Protein AF-A0A1W1BUZ8-F1 (afdb_monomer_lite)

Foldseek 3Di:
DVVLLVLLVVLLVVLLVVLVVCDQALDDDPPHDHVVVVVLVVVLVCCLVVVDPLLCLLVSLQVLLVSLLSVLVCCVRPVVNLVSSLVSLLLSLVSLLLSQLLLQLCFPLDAQSQADALLSLLLSLLSCLLLVVVVSNVVSLVQVLCQLAPQFDADPVGHTGGRHHRQHAQQNLLSCLLSLLVCLLQVADHDVVSHNHHPDNPPSVVCSVCLQPQPQVVLLVSLQRLLVLQQVLCDDDPDPPDHRSQVDSSSNLCSSSSLSSCSSCVVVVHDHDPDHPRVSCVDSNNCSSVPDPDRRDRDPDNPSSVVSSVSSCVSRVSSPPDPPDPDDRPDPPDPPVPPDPPDDDFAKKAKAAPPPDPCRVVRVPDPQRIWGDDPPRDIDRDPCPPDDPVRIDIGGDGD

pLDDT: mean 84.1, std 16.59, range [24.52, 98.56]

Sequence (399 aa):
MMENEKIVNNFMKELKKQHAKDDGYRFPDKNKKCELYDDFKDDIDEVLAGERPVGISFNILHALSDWHLDNSVYQTFHIKNSENAKREFTLSSMYAYVAIKKGDRSWGCFPNDQHKLMDLVCMYMAQALICSWWSEADEFAKMMIESINYGQVADKDGNPLERIIGCGESDVYASWFILDLYCKVHKLEYTQENAWYPDNMKPYDEVIATWDTTDLSEVDRLTYNLSDIHLAHTKEGTSPNDYYEFDTPLRWIFPYEIISWLRLREHQGLENPSEFSHPLMNTPIAKMFLELKEPLEKPKHLPYADVLIAKLKEKCPKIDEEIEKQEPISILKEKTIPTKALAPKTGRYRATLPNTHPQANQLEGDPHSYARFLKGDVFIYEGLEDYELSEITWSYVGN

Structure (mmCIF, N/CA/C/O backbone):
data_AF-A0A1W1BUZ8-F1
#
_entry.id   AF-A0A1W1BUZ8-F1
#
loop_
_atom_site.group_PDB
_atom_site.id
_atom_site.type_symbol
_atom_site.label_atom_id
_atom_site.label_alt_id
_atom_site.label_comp_id
_atom_site.label_asym_id
_atom_site.label_entity_id
_atom_site.label_seq_id
_atom_site.pdbx_PDB_ins_code
_atom_site.Cartn_x
_atom_site.Cartn_y
_atom_site.Cartn_z
_atom_site.occupancy
_atom_site.B_iso_or_equiv
_atom_site.auth_seq_id
_atom_site.auth_comp_id
_atom_site.auth_asym_id
_atom_site.auth_atom_id
_atom_site.pdbx_PDB_model_num
ATOM 1 N N . MET A 1 1 ? -7.091 -5.452 26.727 1.00 61.06 1 MET A N 1
ATOM 2 C CA . MET A 1 1 ? -7.113 -3.967 26.678 1.00 61.06 1 MET A CA 1
ATOM 3 C C . MET A 1 1 ? -5.866 -3.319 27.291 1.00 61.06 1 MET A C 1
ATOM 5 O O . MET A 1 1 ? -5.125 -2.721 26.528 1.00 61.06 1 MET A O 1
ATOM 9 N N . MET A 1 2 ? -5.567 -3.467 28.597 1.00 74.50 2 MET A N 1
ATOM 10 C CA . MET A 1 2 ? -4.379 -2.821 29.214 1.00 74.50 2 MET A CA 1
ATOM 11 C C . MET A 1 2 ? -3.026 -3.247 28.604 1.00 74.50 2 MET A C 1
ATOM 13 O O . MET A 1 2 ? -2.076 -2.469 28.607 1.00 74.50 2 MET A O 1
ATOM 17 N N . GLU A 1 3 ? -2.920 -4.475 28.090 1.00 89.19 3 GLU A N 1
ATOM 18 C CA . GLU A 1 3 ? -1.686 -4.987 27.480 1.00 89.19 3 GLU A CA 1
ATOM 19 C C . GLU A 1 3 ? -1.417 -4.379 26.095 1.00 89.19 3 GLU A C 1
ATOM 21 O O . GLU A 1 3 ? -0.357 -3.789 25.894 1.00 89.19 3 GLU A O 1
ATOM 26 N N . ASN A 1 4 ? -2.399 -4.400 25.187 1.00 90.94 4 ASN A N 1
ATOM 27 C CA . ASN A 1 4 ? -2.272 -3.800 23.851 1.00 90.94 4 ASN A CA 1
ATOM 28 C C . ASN A 1 4 ? -1.998 -2.294 23.925 1.00 90.94 4 ASN A C 1
ATOM 30 O O . ASN A 1 4 ? -1.170 -1.775 23.182 1.00 90.94 4 ASN A O 1
ATOM 34 N N . GLU A 1 5 ? -2.630 -1.586 24.866 1.00 93.38 5 GLU A N 1
ATOM 35 C CA . GLU A 1 5 ? -2.356 -0.165 25.091 1.00 93.38 5 GLU A CA 1
ATOM 36 C C . GLU A 1 5 ? -0.892 0.070 25.493 1.00 93.38 5 GLU A C 1
ATOM 38 O O . GLU A 1 5 ? -0.241 0.990 24.996 1.00 93.38 5 GLU A O 1
ATOM 43 N N . LYS A 1 6 ? -0.331 -0.790 26.350 1.00 93.69 6 LYS A N 1
ATOM 44 C CA . LYS A 1 6 ? 1.082 -0.724 26.735 1.00 93.69 6 LYS A CA 1
ATOM 45 C C . LYS A 1 6 ? 2.011 -1.003 25.548 1.00 93.69 6 LYS A C 1
ATOM 47 O O . LYS A 1 6 ? 3.014 -0.302 25.416 1.00 93.69 6 LYS A O 1
ATOM 52 N N . ILE A 1 7 ? 1.685 -1.985 24.705 1.00 93.56 7 ILE A N 1
ATOM 53 C CA . ILE A 1 7 ? 2.460 -2.330 23.500 1.00 93.56 7 ILE A CA 1
ATOM 54 C C . ILE A 1 7 ? 2.487 -1.143 22.533 1.00 93.56 7 ILE A C 1
ATOM 56 O O . ILE A 1 7 ? 3.563 -0.636 22.215 1.00 93.56 7 ILE A O 1
ATOM 60 N N . VAL A 1 8 ? 1.315 -0.628 22.154 1.00 93.44 8 VAL A N 1
ATOM 61 C CA . VAL A 1 8 ? 1.186 0.502 21.220 1.00 93.44 8 VAL A CA 1
ATOM 62 C C . VAL A 1 8 ? 1.893 1.750 21.764 1.00 93.44 8 VAL A C 1
ATOM 64 O O . VAL A 1 8 ? 2.634 2.419 21.042 1.00 93.44 8 VAL A O 1
ATOM 67 N N . ASN A 1 9 ? 1.755 2.041 23.063 1.00 93.12 9 ASN A N 1
ATOM 68 C CA . ASN A 1 9 ? 2.477 3.143 23.705 1.00 93.12 9 ASN A CA 1
ATOM 69 C C . ASN A 1 9 ? 4.002 2.964 23.669 1.00 93.12 9 ASN A C 1
ATOM 71 O O . ASN A 1 9 ? 4.730 3.950 23.524 1.00 93.12 9 ASN A O 1
ATOM 75 N N . ASN A 1 10 ? 4.497 1.730 23.790 1.00 93.50 10 ASN A N 1
ATOM 76 C CA . ASN A 1 10 ? 5.921 1.442 23.682 1.00 93.50 10 ASN A CA 1
ATOM 77 C C . ASN A 1 10 ? 6.436 1.652 22.251 1.00 93.50 10 ASN A C 1
ATOM 79 O O . ASN A 1 10 ? 7.456 2.318 22.082 1.00 93.50 10 ASN A O 1
ATOM 83 N N . PHE A 1 11 ? 5.708 1.187 21.231 1.00 92.56 11 PHE A N 1
ATOM 84 C CA . PHE A 1 11 ? 6.063 1.434 19.827 1.00 92.56 11 PHE A CA 1
ATOM 85 C C . PHE A 1 11 ? 6.118 2.923 19.506 1.00 92.56 11 PHE A C 1
ATOM 87 O O . PHE A 1 11 ? 7.129 3.407 19.003 1.00 92.56 11 PHE A O 1
ATOM 94 N N . MET A 1 12 ? 5.102 3.692 19.906 1.00 90.38 12 MET A N 1
ATOM 95 C CA . MET A 1 12 ? 5.112 5.147 19.718 1.00 90.38 12 MET A CA 1
ATOM 96 C C . MET A 1 12 ? 6.295 5.830 20.422 1.00 90.38 12 MET A C 1
ATOM 98 O O . MET A 1 12 ? 6.790 6.859 19.955 1.00 90.38 12 MET A O 1
ATOM 102 N N . LYS A 1 13 ? 6.744 5.301 21.566 1.00 91.00 13 LYS A N 1
ATOM 103 C CA . LYS A 1 13 ? 7.903 5.829 22.293 1.00 91.00 13 LYS A CA 1
ATOM 104 C C . LYS A 1 13 ? 9.215 5.519 21.571 1.00 91.00 13 LYS A C 1
ATOM 106 O O . LYS A 1 13 ? 10.049 6.418 21.458 1.00 91.00 13 LYS A O 1
ATOM 111 N N . GLU A 1 14 ? 9.404 4.287 21.106 1.00 90.19 14 GLU A N 1
ATOM 112 C CA . GLU A 1 14 ? 10.608 3.906 20.359 1.00 90.19 14 GLU A CA 1
ATOM 113 C C . GLU A 1 14 ? 10.684 4.632 19.014 1.00 90.19 14 GLU A C 1
ATOM 115 O O . GLU A 1 14 ? 11.730 5.199 18.703 1.00 90.19 14 GLU A O 1
ATOM 120 N N . LEU A 1 15 ? 9.566 4.765 18.297 1.00 88.31 15 LEU A N 1
ATOM 121 C CA . LEU A 1 15 ? 9.516 5.513 17.042 1.00 88.31 15 LEU A CA 1
ATOM 122 C C . LEU A 1 15 ? 9.926 6.981 17.232 1.00 88.31 15 LEU A C 1
ATOM 124 O O . LEU A 1 15 ? 10.784 7.490 16.518 1.00 88.31 15 LEU A O 1
ATOM 128 N N . LYS A 1 16 ? 9.408 7.653 18.271 1.00 86.44 16 LYS A N 1
ATOM 129 C CA . LYS A 1 16 ? 9.829 9.026 18.611 1.00 86.44 16 LYS A CA 1
ATOM 130 C C . LYS A 1 16 ? 11.322 9.133 18.902 1.00 86.44 16 LYS A C 1
ATOM 132 O O . LYS A 1 16 ? 11.940 10.141 18.570 1.00 86.44 16 LYS A O 1
ATOM 137 N N . LYS A 1 17 ? 11.890 8.126 19.563 1.00 87.88 17 LYS A N 1
ATOM 138 C CA . LYS A 1 17 ? 13.317 8.072 19.894 1.00 87.88 17 LYS A CA 1
ATOM 139 C C . LYS A 1 17 ? 14.175 7.814 18.657 1.00 87.88 17 LYS A C 1
ATOM 141 O O . LYS A 1 17 ? 15.282 8.340 18.606 1.00 87.88 17 LYS A O 1
ATOM 146 N N . GLN A 1 18 ? 13.689 7.038 17.693 1.00 85.38 18 GLN A N 1
ATOM 147 C CA . GLN A 1 18 ? 14.336 6.852 16.395 1.00 85.38 18 GLN A CA 1
ATOM 148 C C . GLN A 1 18 ? 14.300 8.148 15.582 1.00 85.38 18 GLN A C 1
ATOM 150 O O . GLN A 1 18 ? 15.350 8.681 15.249 1.00 85.38 18 GLN A O 1
ATOM 155 N N . HIS A 1 19 ? 13.118 8.734 15.398 1.00 86.75 19 HIS A N 1
ATOM 156 C CA . HIS A 1 19 ? 12.938 10.008 14.697 1.00 86.75 19 HIS A CA 1
ATOM 157 C C . HIS A 1 19 ? 13.814 11.133 15.259 1.00 86.75 19 HIS A C 1
ATOM 159 O O . HIS A 1 19 ? 14.460 11.837 14.498 1.00 86.75 19 HIS A O 1
ATOM 165 N N . ALA A 1 20 ? 13.927 11.248 16.586 1.00 82.44 20 ALA A N 1
ATOM 166 C CA . ALA A 1 20 ? 14.792 12.249 17.216 1.00 82.44 20 ALA A CA 1
ATOM 167 C C . ALA A 1 20 ? 16.301 12.027 16.975 1.00 82.44 20 ALA A C 1
ATOM 169 O O . ALA A 1 20 ? 17.083 12.964 17.111 1.00 82.44 20 ALA A O 1
ATOM 170 N N . LYS A 1 21 ? 16.740 10.797 16.673 1.00 82.31 21 LYS A N 1
ATOM 171 C CA . LYS A 1 21 ? 18.131 10.525 16.263 1.00 82.31 21 LYS A CA 1
ATOM 172 C C . LYS A 1 21 ? 18.372 10.873 14.798 1.00 82.31 21 LYS A C 1
ATOM 174 O O . LYS A 1 21 ? 19.498 11.202 14.441 1.00 82.31 21 LYS A O 1
ATOM 179 N N . ASP A 1 22 ? 17.318 10.790 13.998 1.00 81.06 22 ASP A N 1
ATOM 180 C CA . ASP A 1 22 ? 17.357 10.933 12.549 1.00 81.06 22 ASP A CA 1
ATOM 181 C C . ASP A 1 22 ? 17.111 12.387 12.082 1.00 81.06 22 ASP A C 1
ATOM 183 O O . ASP A 1 22 ? 17.215 12.685 10.887 1.00 81.06 22 ASP A O 1
ATOM 187 N N . ASP A 1 23 ? 16.832 13.307 13.016 1.00 75.75 23 ASP A N 1
ATOM 188 C CA . ASP A 1 23 ? 16.696 14.747 12.771 1.00 75.75 23 ASP A CA 1
ATOM 189 C C . ASP A 1 23 ? 17.953 15.329 12.094 1.00 75.75 23 ASP A C 1
ATOM 191 O O . ASP A 1 23 ? 19.078 15.240 12.594 1.00 75.75 23 ASP A O 1
ATOM 195 N N . GLY A 1 24 ? 17.754 15.972 10.942 1.00 66.69 24 GLY A N 1
ATOM 196 C CA . GLY A 1 24 ? 18.810 16.583 10.137 1.00 66.69 24 GLY A CA 1
ATOM 197 C C . GLY A 1 24 ? 19.557 15.621 9.209 1.00 66.69 24 GLY A C 1
ATOM 198 O O . GLY A 1 24 ? 20.229 16.104 8.308 1.00 66.69 24 GLY A O 1
ATOM 199 N N . TYR A 1 25 ? 19.424 14.301 9.375 1.00 74.31 25 TYR A N 1
ATOM 200 C CA . TYR A 1 25 ? 19.947 13.313 8.421 1.00 74.31 25 TYR A CA 1
ATOM 201 C C . TYR A 1 25 ? 18.819 12.789 7.526 1.00 74.31 25 TYR A C 1
ATOM 203 O O . TYR A 1 25 ? 18.762 13.096 6.334 1.00 74.31 25 TYR A O 1
ATOM 211 N N . ARG A 1 26 ? 17.860 12.075 8.127 1.00 77.69 26 ARG A N 1
ATOM 212 C CA . ARG A 1 26 ? 16.717 11.468 7.433 1.00 77.69 26 ARG A CA 1
ATOM 213 C C . ARG A 1 26 ? 15.566 12.446 7.261 1.00 77.69 26 ARG A C 1
ATOM 215 O O . ARG A 1 26 ? 14.877 12.368 6.259 1.00 77.69 26 ARG A O 1
ATOM 222 N N . PHE A 1 27 ? 15.353 13.369 8.196 1.00 82.06 27 PHE A N 1
ATOM 223 C CA . PHE A 1 27 ? 14.273 14.358 8.106 1.00 82.06 27 PHE A CA 1
ATOM 224 C C . PHE A 1 27 ? 14.828 15.780 8.169 1.00 82.06 27 PHE A C 1
ATOM 226 O O . PHE A 1 27 ? 15.813 16.021 8.870 1.00 82.06 27 PHE A O 1
ATOM 233 N N . PRO A 1 28 ? 14.220 16.746 7.460 1.00 69.31 28 PRO A N 1
ATOM 234 C CA . PRO A 1 28 ? 14.647 18.135 7.549 1.00 69.31 28 PRO A CA 1
ATOM 235 C C . PRO A 1 28 ? 14.401 18.680 8.965 1.00 69.31 28 PRO A C 1
ATOM 237 O O . PRO A 1 28 ? 13.261 18.754 9.423 1.00 69.31 28 PRO A O 1
ATOM 240 N N . ASP A 1 29 ? 15.471 19.104 9.641 1.00 64.62 29 ASP A N 1
ATOM 241 C CA . ASP A 1 29 ? 15.392 19.866 10.893 1.00 64.62 29 ASP A CA 1
ATOM 242 C C . ASP A 1 29 ? 15.334 21.373 10.572 1.00 64.62 29 ASP A C 1
ATOM 244 O O . ASP A 1 29 ? 15.814 21.836 9.537 1.00 64.62 29 ASP A O 1
ATOM 248 N N . LYS A 1 30 ? 14.800 22.182 11.491 1.00 57.06 30 LYS A N 1
ATOM 249 C CA . LYS A 1 30 ? 14.713 23.649 11.399 1.00 57.06 30 LYS A CA 1
ATOM 250 C C . LYS A 1 30 ? 16.044 24.328 11.050 1.00 57.06 30 LYS A C 1
ATOM 252 O O . LYS A 1 30 ? 16.020 25.450 10.551 1.00 57.06 30 LYS A O 1
ATOM 257 N N . ASN A 1 31 ? 17.180 23.679 11.322 1.00 52.31 31 ASN A N 1
ATOM 258 C CA . ASN A 1 31 ? 18.520 24.236 11.138 1.00 52.31 31 ASN A CA 1
ATOM 259 C C . ASN A 1 31 ? 19.432 23.428 10.192 1.00 52.31 31 ASN A C 1
ATOM 261 O O . ASN A 1 31 ? 20.573 23.841 9.981 1.00 52.31 31 ASN A O 1
ATOM 265 N N . LYS A 1 32 ? 18.979 22.295 9.633 1.00 56.88 32 LYS A N 1
ATOM 266 C CA . LYS A 1 32 ? 19.796 21.419 8.773 1.00 56.88 32 LYS A CA 1
ATOM 267 C C . LYS A 1 32 ? 19.008 20.926 7.561 1.00 56.88 32 LYS A C 1
ATOM 269 O O . LYS A 1 32 ? 17.838 20.572 7.675 1.00 56.88 32 LYS A O 1
ATOM 274 N N . LYS A 1 33 ? 19.667 20.892 6.399 1.00 60.06 33 LYS A N 1
ATOM 275 C CA . LYS A 1 33 ? 19.144 20.201 5.210 1.00 60.06 33 LYS A CA 1
ATOM 276 C C . LYS A 1 33 ? 19.115 18.691 5.470 1.00 60.06 33 LYS A C 1
ATOM 278 O O . LYS A 1 33 ? 19.904 18.215 6.273 1.00 60.06 33 LYS A O 1
ATOM 283 N N . CYS A 1 34 ? 18.205 17.977 4.813 1.00 76.12 34 CYS A N 1
ATOM 284 C CA . CYS A 1 34 ? 18.123 16.520 4.878 1.00 76.12 34 CYS A CA 1
ATOM 285 C C . CYS A 1 34 ? 19.243 15.907 4.024 1.00 76.12 34 CYS A C 1
ATOM 287 O O . CYS A 1 34 ? 19.161 15.968 2.800 1.00 76.12 34 CYS A O 1
ATOM 289 N N . GLU A 1 35 ? 20.267 15.345 4.670 1.00 74.62 35 GLU A N 1
ATOM 290 C CA . GLU A 1 35 ? 21.419 14.715 4.000 1.00 74.62 35 GLU A CA 1
ATOM 291 C C . GLU A 1 35 ? 21.000 13.498 3.156 1.00 74.62 35 GLU A C 1
ATOM 293 O O . GLU A 1 35 ? 21.467 13.351 2.035 1.00 74.62 35 GLU A O 1
ATOM 298 N N . LEU A 1 36 ? 20.027 12.697 3.607 1.00 79.00 36 LEU A N 1
ATOM 299 C CA . LEU A 1 36 ? 19.529 11.549 2.834 1.00 79.00 36 LEU A CA 1
ATOM 300 C C . LEU A 1 36 ? 18.886 11.955 1.494 1.00 79.00 36 LEU A C 1
ATOM 302 O O . LEU A 1 36 ? 18.927 11.213 0.517 1.00 79.00 36 LEU A O 1
ATOM 306 N N . TYR A 1 37 ? 18.281 13.143 1.428 1.00 74.62 37 TYR A N 1
ATOM 307 C CA . TYR A 1 37 ? 17.738 13.651 0.168 1.00 74.62 37 TYR A CA 1
ATOM 308 C C . TYR A 1 37 ? 18.849 14.074 -0.804 1.00 74.62 37 TYR A C 1
ATOM 310 O O . TYR A 1 37 ? 18.658 13.998 -2.019 1.00 74.62 37 TYR A O 1
ATOM 318 N N . ASP A 1 38 ? 20.000 14.507 -0.280 1.00 78.56 38 ASP A N 1
ATOM 319 C CA . ASP A 1 38 ? 21.196 14.754 -1.084 1.00 78.56 38 ASP A CA 1
ATOM 320 C C . ASP A 1 38 ? 21.794 13.414 -1.569 1.00 78.56 38 ASP A C 1
ATOM 322 O O . ASP A 1 38 ? 22.108 13.311 -2.751 1.00 78.56 38 ASP A O 1
ATOM 326 N N . ASP A 1 39 ? 21.802 12.357 -0.742 1.00 83.50 39 ASP A N 1
ATOM 327 C CA . ASP A 1 39 ? 22.217 11.002 -1.162 1.00 83.50 39 ASP A CA 1
ATOM 328 C C . ASP A 1 39 ? 21.357 10.477 -2.334 1.00 83.50 39 ASP A C 1
ATOM 330 O O . ASP A 1 39 ? 21.879 9.953 -3.318 1.00 83.50 39 ASP A O 1
ATOM 334 N N . PHE A 1 40 ? 20.028 10.669 -2.290 1.00 87.25 40 PHE A N 1
ATOM 335 C CA . PHE A 1 40 ? 19.162 10.315 -3.425 1.00 87.25 40 PHE A CA 1
ATOM 336 C C . PHE A 1 40 ? 19.513 11.092 -4.687 1.00 87.25 40 PHE A C 1
ATOM 338 O O . PHE A 1 40 ? 19.411 10.560 -5.791 1.00 87.25 40 PHE A O 1
ATOM 345 N N . LYS A 1 41 ? 19.890 12.361 -4.539 1.00 87.56 41 LYS A N 1
ATOM 346 C CA . LYS A 1 41 ? 20.259 13.195 -5.673 1.00 87.56 41 LYS A CA 1
ATOM 347 C C . LYS A 1 41 ? 21.558 12.710 -6.314 1.00 87.56 41 LYS A C 1
ATOM 349 O O . LYS A 1 41 ? 21.609 12.662 -7.539 1.00 87.56 41 LYS A O 1
ATOM 354 N N . ASP A 1 42 ? 22.549 12.324 -5.519 1.00 89.88 42 ASP A N 1
ATOM 355 C CA . ASP A 1 42 ? 23.802 11.766 -6.030 1.00 89.88 42 ASP A CA 1
ATOM 356 C C . ASP A 1 42 ? 23.532 10.470 -6.817 1.00 89.88 42 ASP A C 1
ATOM 358 O O . ASP A 1 42 ? 23.946 10.352 -7.971 1.00 89.88 42 ASP A O 1
ATOM 362 N N . ASP A 1 43 ? 22.706 9.567 -6.275 1.00 90.56 43 ASP A N 1
ATOM 363 C CA . ASP A 1 43 ? 22.260 8.349 -6.969 1.00 90.56 43 ASP A CA 1
ATOM 364 C C . ASP A 1 43 ? 21.557 8.645 -8.308 1.00 90.56 43 ASP A C 1
ATOM 366 O O . ASP A 1 43 ? 21.750 7.943 -9.308 1.00 90.56 43 ASP A O 1
ATOM 370 N N . ILE A 1 44 ? 20.730 9.692 -8.344 1.00 92.75 44 ILE A N 1
ATOM 371 C CA . ILE A 1 44 ? 20.053 10.147 -9.563 1.00 92.75 44 ILE A CA 1
ATOM 372 C C . ILE A 1 44 ? 21.071 10.688 -10.565 1.00 92.75 44 ILE A C 1
ATOM 374 O O . ILE A 1 44 ? 21.021 10.311 -11.736 1.00 92.75 44 ILE A O 1
ATOM 378 N N . ASP A 1 45 ? 21.987 11.551 -10.131 1.00 94.19 45 ASP A N 1
ATOM 379 C CA . ASP A 1 45 ? 22.997 12.162 -10.993 1.00 94.19 45 ASP A CA 1
ATOM 380 C C . ASP A 1 45 ? 23.909 11.082 -11.615 1.00 94.19 45 ASP A C 1
ATOM 382 O O . ASP A 1 45 ? 24.180 11.137 -12.819 1.00 94.19 45 ASP A O 1
ATOM 386 N N . GLU A 1 46 ? 24.270 10.033 -10.866 1.00 94.81 46 GLU A N 1
ATOM 387 C CA . GLU A 1 46 ? 25.005 8.863 -11.373 1.00 94.81 46 GLU A CA 1
ATOM 388 C C . GLU A 1 46 ? 24.215 8.078 -12.438 1.00 94.81 46 GLU A C 1
ATOM 390 O O . GLU A 1 46 ? 24.761 7.691 -13.480 1.00 94.81 46 GLU A O 1
ATOM 395 N N . VAL A 1 47 ? 22.908 7.863 -12.236 1.00 93.69 47 VAL A N 1
ATOM 396 C CA . VAL A 1 47 ? 22.037 7.239 -13.251 1.00 93.69 47 VAL A CA 1
ATOM 397 C C . VAL A 1 47 ? 21.948 8.112 -14.507 1.00 93.69 47 VAL A C 1
ATOM 399 O O . VAL A 1 47 ? 22.043 7.603 -15.627 1.00 93.69 47 VAL A O 1
ATOM 402 N N . LEU A 1 48 ? 21.794 9.430 -14.350 1.00 93.25 48 LEU A N 1
ATOM 403 C CA . LEU A 1 48 ? 21.692 10.373 -15.468 1.00 93.25 48 LEU A CA 1
ATOM 404 C C . LEU A 1 48 ? 23.004 10.486 -16.261 1.00 93.25 48 LEU A C 1
ATOM 406 O O . LEU A 1 48 ? 22.958 10.646 -17.486 1.00 93.25 48 LEU A O 1
ATOM 410 N N . ALA A 1 49 ? 24.151 10.365 -15.588 1.00 94.56 49 ALA A N 1
ATOM 411 C CA . ALA A 1 49 ? 25.481 10.317 -16.193 1.00 94.56 49 ALA A CA 1
ATOM 412 C C . ALA A 1 49 ? 25.794 8.968 -16.871 1.00 94.56 49 ALA A C 1
ATOM 414 O O . ALA A 1 49 ? 26.728 8.879 -17.671 1.00 94.56 49 ALA A O 1
ATOM 415 N N . GLY A 1 50 ? 24.991 7.929 -16.609 1.00 92.25 50 GLY A N 1
ATOM 416 C CA . GLY A 1 50 ? 25.202 6.576 -17.125 1.00 92.25 50 GLY A CA 1
ATOM 417 C C . GLY A 1 50 ? 26.254 5.778 -16.352 1.00 92.25 50 GLY A C 1
ATOM 418 O O . GLY A 1 50 ? 26.763 4.785 -16.871 1.00 92.25 50 GLY A O 1
ATOM 419 N N . GLU A 1 51 ? 26.577 6.204 -15.130 1.00 94.25 51 GLU A N 1
ATOM 420 C CA . GLU A 1 51 ? 27.507 5.528 -14.218 1.00 94.25 51 GLU A CA 1
ATOM 421 C C . GLU A 1 51 ? 26.842 4.335 -13.517 1.00 94.25 51 GLU A C 1
ATOM 423 O O . GLU A 1 51 ? 27.510 3.364 -13.155 1.00 94.25 51 GLU A O 1
ATOM 428 N N . ARG A 1 52 ? 25.505 4.353 -13.421 1.00 91.50 52 ARG A N 1
ATOM 429 C CA . ARG A 1 52 ? 24.680 3.250 -12.917 1.00 91.50 52 ARG A CA 1
ATOM 430 C C . ARG A 1 52 ? 23.673 2.747 -13.963 1.00 91.50 52 ARG A C 1
ATOM 432 O O . ARG A 1 52 ? 23.225 3.518 -14.816 1.00 91.50 52 ARG A O 1
ATOM 439 N N . PRO A 1 53 ? 23.282 1.454 -13.923 1.00 91.00 53 PRO A N 1
ATOM 440 C CA . PRO A 1 53 ? 22.215 0.928 -14.772 1.00 91.00 53 PRO A CA 1
ATOM 441 C C . PRO A 1 53 ? 20.909 1.707 -14.601 1.00 91.00 53 PRO A C 1
ATOM 443 O O . PRO A 1 53 ? 20.462 1.943 -13.483 1.00 91.00 53 PRO A O 1
ATOM 446 N N . VAL A 1 54 ? 20.246 2.047 -15.711 1.00 91.25 54 VAL A N 1
ATOM 447 C CA . VAL A 1 54 ? 19.017 2.858 -15.666 1.00 91.25 54 VAL A CA 1
ATOM 448 C C . VAL A 1 54 ? 17.867 2.175 -14.916 1.00 91.25 54 VAL A C 1
ATOM 450 O O . VAL A 1 54 ? 17.021 2.868 -14.358 1.00 91.25 54 VAL A O 1
ATOM 453 N N . GLY A 1 55 ? 17.847 0.836 -14.859 1.00 89.19 55 GLY A N 1
ATOM 454 C CA . GLY A 1 55 ? 16.848 0.056 -14.116 1.00 89.19 55 GLY A CA 1
ATOM 455 C C . GLY A 1 55 ? 16.806 0.385 -12.620 1.00 89.19 55 GLY A C 1
ATOM 456 O O . GLY A 1 55 ? 15.734 0.363 -12.018 1.00 89.19 55 GLY A O 1
ATOM 457 N N . ILE A 1 56 ? 17.924 0.852 -12.049 1.00 90.69 56 ILE A N 1
ATOM 458 C CA . ILE A 1 56 ? 18.015 1.310 -10.653 1.00 90.69 56 ILE A CA 1
ATOM 459 C C . ILE A 1 56 ? 17.073 2.490 -10.368 1.00 90.69 56 ILE A C 1
ATOM 461 O O . ILE A 1 56 ? 16.682 2.690 -9.219 1.00 90.69 56 ILE A O 1
ATOM 465 N N . SER A 1 57 ? 16.618 3.214 -11.397 1.00 93.12 57 SER A N 1
ATOM 466 C CA . SER A 1 57 ? 15.609 4.272 -11.258 1.00 93.12 57 SER A CA 1
ATOM 467 C C . SER A 1 57 ? 14.358 3.804 -10.509 1.00 93.12 57 SER A C 1
ATOM 469 O O . SER A 1 57 ? 13.790 4.583 -9.750 1.00 93.12 57 SER A O 1
ATOM 471 N N . PHE A 1 58 ? 13.933 2.544 -10.672 1.00 92.31 58 PHE A N 1
ATOM 472 C CA . PHE A 1 58 ? 12.799 2.005 -9.915 1.00 92.31 58 PHE A CA 1
ATOM 473 C C . PHE A 1 58 ? 13.101 1.965 -8.416 1.00 92.31 58 PHE A C 1
ATOM 475 O O . PHE A 1 58 ? 12.308 2.466 -7.627 1.00 92.31 58 PHE A O 1
ATOM 482 N N . ASN A 1 59 ? 14.275 1.465 -8.023 1.00 90.62 59 ASN A N 1
ATOM 483 C CA . ASN A 1 59 ? 14.697 1.416 -6.620 1.00 90.62 59 ASN A CA 1
ATOM 484 C C . ASN A 1 59 ? 14.812 2.819 -6.006 1.00 90.62 59 ASN A C 1
ATOM 486 O O . ASN A 1 59 ? 14.418 3.006 -4.860 1.00 90.62 59 ASN A O 1
ATOM 490 N N . ILE A 1 60 ? 15.273 3.813 -6.773 1.00 93.19 60 ILE A N 1
ATOM 491 C CA . ILE A 1 60 ? 15.306 5.216 -6.328 1.00 93.19 60 ILE A CA 1
ATOM 492 C C . ILE A 1 60 ? 13.883 5.740 -6.083 1.00 93.19 60 ILE A C 1
ATOM 494 O O . ILE A 1 60 ? 13.616 6.336 -5.042 1.00 93.19 60 ILE A O 1
ATOM 498 N N . LEU A 1 61 ? 12.946 5.498 -7.007 1.00 94.38 61 LEU A N 1
ATOM 499 C CA . LEU A 1 61 ? 11.547 5.909 -6.839 1.00 94.38 61 LEU A CA 1
ATOM 500 C C . LEU A 1 61 ? 10.889 5.223 -5.628 1.00 94.38 61 LEU A C 1
ATOM 502 O O . LEU A 1 61 ? 10.130 5.867 -4.904 1.00 94.38 61 LEU A O 1
ATOM 506 N N . HIS A 1 62 ? 11.207 3.952 -5.371 1.00 93.00 62 HIS A N 1
ATOM 507 C CA . HIS A 1 62 ? 10.770 3.245 -4.163 1.00 93.00 62 HIS A CA 1
ATOM 508 C C . HIS A 1 62 ? 11.357 3.855 -2.892 1.00 93.00 62 HIS A C 1
ATOM 510 O O . HIS A 1 62 ? 10.615 4.146 -1.961 1.00 93.00 62 HIS A O 1
ATOM 516 N N . ALA A 1 63 ? 12.660 4.139 -2.874 1.00 92.06 63 ALA A N 1
ATOM 517 C CA . ALA A 1 63 ? 13.307 4.755 -1.722 1.00 92.06 63 ALA A CA 1
ATOM 518 C C . ALA A 1 63 ? 12.735 6.151 -1.415 1.00 92.06 63 ALA A C 1
ATOM 520 O O . ALA A 1 63 ? 12.508 6.486 -0.252 1.00 92.06 63 ALA A O 1
ATOM 521 N N . LEU A 1 64 ? 12.421 6.940 -2.451 1.00 93.50 64 LEU A N 1
ATOM 522 C CA . LEU A 1 64 ? 11.696 8.205 -2.306 1.00 93.50 64 LEU A CA 1
ATOM 523 C C . LEU A 1 64 ? 10.293 7.985 -1.727 1.00 93.50 64 LEU A C 1
ATOM 525 O O . LEU A 1 64 ? 9.874 8.733 -0.842 1.00 93.50 64 LEU A O 1
ATOM 529 N N . SER A 1 65 ? 9.569 6.960 -2.186 1.00 95.19 65 SER A N 1
ATOM 530 C CA . SER A 1 65 ? 8.257 6.613 -1.632 1.00 95.19 65 SER A CA 1
ATOM 531 C C . SER A 1 65 ? 8.333 6.280 -0.140 1.00 95.19 65 SER A C 1
ATOM 533 O O . SER A 1 65 ? 7.585 6.862 0.652 1.00 95.19 65 SER A O 1
ATOM 535 N N . ASP A 1 66 ? 9.261 5.412 0.257 1.00 92.50 66 ASP A N 1
ATOM 536 C CA . ASP A 1 66 ? 9.432 4.979 1.645 1.00 92.50 66 ASP A CA 1
ATOM 537 C C . ASP A 1 66 ? 9.864 6.144 2.543 1.00 92.50 66 ASP A C 1
ATOM 539 O O . ASP A 1 66 ? 9.343 6.317 3.648 1.00 92.50 66 ASP A O 1
ATOM 543 N N . TRP A 1 67 ? 10.760 7.000 2.043 1.00 92.38 67 TRP A N 1
ATOM 544 C CA . TRP A 1 67 ? 11.174 8.217 2.732 1.00 92.38 67 TRP A CA 1
ATOM 545 C C . TRP A 1 67 ? 9.993 9.149 3.011 1.00 92.38 67 TRP A C 1
ATOM 547 O O . TRP A 1 67 ? 9.816 9.616 4.136 1.00 92.38 67 TRP A O 1
ATOM 557 N N . HIS A 1 68 ? 9.155 9.393 2.002 1.00 94.00 68 HIS A N 1
ATOM 558 C CA . HIS A 1 68 ? 7.965 10.225 2.142 1.00 94.00 68 HIS A CA 1
ATOM 559 C C . HIS A 1 68 ? 6.923 9.597 3.085 1.00 94.00 68 HIS A C 1
ATOM 561 O O . HIS A 1 68 ? 6.269 10.324 3.839 1.00 94.00 68 HIS A O 1
ATOM 567 N N . LEU A 1 69 ? 6.780 8.265 3.102 1.00 94.25 69 LEU A N 1
ATOM 568 C CA . LEU A 1 69 ? 5.890 7.583 4.046 1.00 94.25 69 LEU A CA 1
ATOM 569 C C . LEU A 1 69 ? 6.367 7.803 5.482 1.00 94.25 69 LEU A C 1
ATOM 571 O O . LEU A 1 69 ? 5.592 8.228 6.338 1.00 94.25 69 LEU A O 1
ATOM 575 N N . ASP A 1 70 ? 7.651 7.572 5.734 1.00 91.69 70 ASP A N 1
ATOM 576 C CA . ASP A 1 70 ? 8.247 7.764 7.052 1.00 91.69 70 ASP A CA 1
ATOM 577 C C . ASP A 1 70 ? 8.216 9.239 7.477 1.00 91.69 70 ASP A C 1
ATOM 579 O O . ASP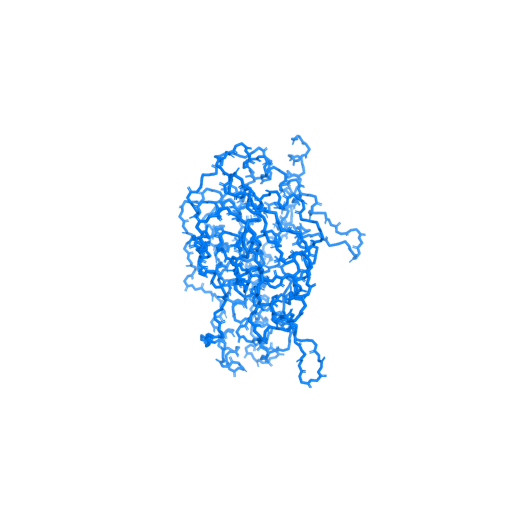 A 1 70 ? 7.876 9.555 8.618 1.00 91.69 70 ASP A O 1
ATOM 583 N N . ASN A 1 71 ? 8.423 10.172 6.540 1.00 92.19 71 ASN A N 1
ATOM 584 C CA . ASN A 1 71 ? 8.263 11.599 6.804 1.00 92.19 71 ASN A CA 1
ATOM 585 C C . ASN A 1 71 ? 6.804 11.942 7.152 1.00 92.19 71 ASN A C 1
ATOM 587 O O . ASN A 1 71 ? 6.567 12.704 8.081 1.00 92.19 71 ASN A O 1
ATOM 591 N N . SER A 1 72 ? 5.799 11.339 6.512 1.00 93.81 72 SER A N 1
ATOM 592 C CA . SER A 1 72 ? 4.394 11.500 6.929 1.00 93.81 72 SER A CA 1
ATOM 593 C C . SER A 1 72 ? 4.176 11.082 8.392 1.00 93.81 72 SER A C 1
ATOM 595 O O . SER A 1 72 ? 3.509 11.787 9.165 1.00 93.81 72 SER A O 1
ATOM 597 N N . VAL A 1 73 ? 4.796 9.979 8.816 1.00 92.00 73 VAL A N 1
ATOM 598 C CA . VAL A 1 73 ? 4.727 9.510 10.207 1.00 92.00 73 VAL A CA 1
ATOM 599 C C . VAL A 1 73 ? 5.467 10.467 11.142 1.00 92.00 73 VAL A C 1
ATOM 601 O O . VAL A 1 73 ? 4.915 10.882 12.163 1.00 92.00 73 VAL A O 1
ATOM 604 N N . TYR A 1 74 ? 6.662 10.915 10.766 1.00 90.94 74 TYR A N 1
ATOM 605 C CA . TYR A 1 74 ? 7.417 11.944 11.481 1.00 90.94 74 TYR A CA 1
ATOM 606 C C . TYR A 1 74 ? 6.605 13.238 11.666 1.00 90.94 74 TYR A C 1
ATOM 608 O O . TYR A 1 74 ? 6.474 13.754 12.782 1.00 90.94 74 TYR A O 1
ATOM 616 N N . GLN A 1 75 ? 5.973 13.734 10.599 1.00 91.44 75 GLN A N 1
ATOM 617 C CA . GLN A 1 75 ? 5.120 14.921 10.637 1.00 91.44 75 GLN A CA 1
ATOM 618 C C . GLN A 1 75 ? 3.927 14.727 11.573 1.00 91.44 75 GLN A C 1
ATOM 620 O O . GLN A 1 75 ? 3.573 15.640 12.319 1.00 91.44 75 GLN A O 1
ATOM 625 N N . THR A 1 76 ? 3.339 13.532 11.589 1.00 91.12 76 THR A N 1
ATOM 626 C CA . THR A 1 76 ? 2.219 13.189 12.472 1.00 91.12 76 THR A CA 1
ATOM 627 C C . THR A 1 76 ? 2.635 13.156 13.946 1.00 91.12 76 THR A C 1
ATOM 629 O O . THR A 1 76 ? 1.980 13.764 14.795 1.00 91.12 76 THR A O 1
ATOM 632 N N . PHE A 1 77 ? 3.728 12.461 14.272 1.00 86.38 77 PHE A N 1
ATOM 633 C CA . PHE A 1 77 ? 4.080 12.123 15.656 1.00 86.38 77 PHE A CA 1
ATOM 634 C C . PHE A 1 77 ? 5.047 13.091 16.327 1.00 86.38 77 PHE A C 1
ATOM 636 O O . PHE A 1 77 ? 4.900 13.368 17.526 1.00 86.38 77 PHE A O 1
ATOM 643 N N . HIS A 1 78 ? 6.050 13.552 15.584 1.00 85.12 78 HIS A N 1
ATOM 644 C CA . HIS A 1 78 ? 7.117 14.396 16.099 1.00 85.12 78 HIS A CA 1
ATOM 645 C C . HIS A 1 78 ? 6.751 15.875 15.943 1.00 85.12 78 HIS A C 1
ATOM 647 O O . HIS A 1 78 ? 6.688 16.608 16.932 1.00 85.12 78 HIS A O 1
ATOM 653 N N . ILE A 1 79 ? 6.425 16.296 14.717 1.00 87.88 79 ILE A N 1
ATOM 654 C CA . ILE A 1 79 ? 6.125 17.704 14.406 1.00 87.88 79 ILE A CA 1
ATOM 655 C C . ILE A 1 79 ? 4.681 18.082 14.755 1.00 87.88 79 ILE A C 1
ATOM 657 O O . ILE A 1 79 ? 4.422 19.223 15.138 1.00 87.88 79 ILE A O 1
ATOM 661 N N . LYS A 1 80 ? 3.752 17.121 14.677 1.00 90.44 80 LYS A N 1
ATOM 662 C CA . LYS A 1 80 ? 2.298 17.304 14.837 1.00 90.44 80 LYS A CA 1
ATOM 663 C C . LYS A 1 80 ? 1.688 18.239 13.786 1.00 90.44 80 LYS A C 1
ATOM 665 O O . LYS A 1 80 ? 0.838 19.072 14.099 1.00 90.44 80 LYS A O 1
ATOM 670 N N . ASN A 1 81 ? 2.116 18.091 12.535 1.00 92.62 81 ASN A N 1
ATOM 671 C CA . ASN A 1 81 ? 1.597 18.823 11.384 1.00 92.62 81 ASN A CA 1
ATOM 672 C C . ASN A 1 81 ? 0.837 17.879 10.441 1.00 92.62 81 ASN A C 1
ATOM 674 O O . ASN A 1 81 ? 1.430 17.246 9.570 1.00 92.62 81 ASN A O 1
ATOM 678 N N . SER A 1 82 ? -0.486 17.802 10.611 1.00 91.69 82 SER A N 1
ATOM 679 C CA . SER A 1 82 ? -1.328 16.898 9.810 1.00 91.69 82 SER A CA 1
ATOM 680 C C . SER A 1 82 ? -1.404 17.275 8.327 1.00 91.69 82 SER A C 1
ATOM 682 O O . SER A 1 82 ? -1.543 16.395 7.484 1.00 91.69 82 SER A O 1
ATOM 684 N N . GLU A 1 83 ? -1.300 18.563 7.988 1.00 93.12 83 GLU A N 1
ATOM 685 C CA . GLU A 1 83 ? -1.346 19.016 6.595 1.00 93.12 83 GLU A CA 1
ATOM 686 C C . GLU A 1 83 ? -0.093 18.558 5.851 1.00 93.12 83 GLU A C 1
ATOM 688 O O . GLU A 1 83 ? -0.192 17.949 4.784 1.00 93.12 83 GLU A O 1
ATOM 693 N N . ASN A 1 84 ? 1.084 18.764 6.455 1.00 93.94 84 ASN A N 1
ATOM 694 C CA . ASN A 1 84 ? 2.316 18.271 5.858 1.00 93.94 84 ASN A CA 1
ATOM 695 C C . ASN A 1 84 ? 2.360 16.741 5.862 1.00 93.94 84 ASN A C 1
ATOM 697 O O . ASN A 1 84 ? 2.748 16.166 4.857 1.00 93.94 84 ASN A O 1
ATOM 701 N N . ALA A 1 85 ? 1.891 16.072 6.921 1.00 94.94 85 ALA A N 1
ATOM 702 C CA . ALA A 1 85 ? 1.806 14.611 6.942 1.00 94.94 85 ALA A CA 1
ATOM 703 C C . ALA A 1 85 ? 1.004 14.061 5.751 1.00 94.94 85 ALA A C 1
ATOM 705 O O . ALA A 1 85 ? 1.494 13.207 5.017 1.00 94.94 85 ALA A O 1
ATOM 706 N N . LYS A 1 86 ? -0.186 14.617 5.484 1.00 96.31 86 LYS A N 1
ATOM 707 C CA . LYS A 1 86 ? -1.001 14.241 4.317 1.00 96.31 86 LYS A CA 1
ATOM 708 C C . LYS A 1 86 ? -0.274 14.514 3.002 1.00 96.31 86 LYS A C 1
ATOM 710 O O . LYS A 1 86 ? -0.296 13.667 2.116 1.00 96.31 86 LYS A O 1
ATOM 715 N N . ARG A 1 87 ? 0.400 15.660 2.874 1.00 95.75 87 ARG A N 1
ATOM 716 C CA . ARG A 1 87 ? 1.198 15.978 1.682 1.00 95.75 87 ARG A CA 1
ATOM 717 C C . ARG A 1 87 ? 2.304 14.945 1.448 1.00 95.75 87 ARG A C 1
ATOM 719 O O . ARG A 1 87 ? 2.404 14.418 0.343 1.00 95.75 87 ARG A O 1
ATOM 726 N N . GLU A 1 88 ? 3.103 14.637 2.465 1.00 95.44 88 GLU A N 1
ATOM 727 C CA . GLU A 1 88 ? 4.159 13.621 2.381 1.00 95.44 88 GLU A CA 1
ATOM 728 C C . GLU A 1 88 ? 3.568 12.245 2.030 1.00 95.44 88 GLU A C 1
ATOM 730 O O . GLU A 1 88 ? 4.070 11.566 1.141 1.00 95.44 88 GLU A O 1
ATOM 735 N N . PHE A 1 89 ? 2.424 11.878 2.612 1.00 97.38 89 PHE A N 1
ATOM 736 C CA . PHE A 1 89 ? 1.730 10.632 2.280 1.00 97.38 89 PHE A CA 1
ATOM 737 C C . PHE A 1 89 ? 1.298 10.562 0.806 1.00 97.38 89 PHE A C 1
ATOM 739 O O . PHE A 1 89 ? 1.484 9.537 0.151 1.00 97.38 89 PHE A O 1
ATOM 746 N N . THR A 1 90 ? 0.773 11.657 0.244 1.00 97.94 90 THR A N 1
ATOM 747 C CA . THR A 1 90 ? 0.411 11.702 -1.186 1.00 97.94 90 THR A CA 1
ATOM 748 C C . THR A 1 90 ? 1.631 11.628 -2.106 1.00 97.94 90 THR A C 1
ATOM 750 O O . THR A 1 90 ? 1.552 11.027 -3.177 1.00 97.94 90 THR A O 1
ATOM 753 N N . LEU A 1 91 ? 2.775 12.193 -1.699 1.00 97.19 91 LEU A N 1
ATOM 754 C CA . LEU A 1 91 ? 4.034 12.044 -2.433 1.00 97.19 91 LEU A CA 1
ATOM 755 C C . LEU A 1 91 ? 4.493 10.587 -2.411 1.00 97.19 91 LEU A C 1
ATOM 757 O O . LEU A 1 91 ? 4.760 10.033 -3.474 1.00 97.19 91 LEU A O 1
ATOM 761 N N . SER A 1 92 ? 4.491 9.956 -1.234 1.00 97.50 92 SER A N 1
ATOM 762 C CA . SER A 1 92 ? 4.805 8.532 -1.075 1.00 97.50 92 SER A CA 1
ATOM 763 C C . SER A 1 92 ? 3.969 7.656 -2.009 1.00 97.50 92 SER A C 1
ATOM 765 O O . SER A 1 92 ? 4.525 6.924 -2.833 1.00 97.50 92 SER A O 1
ATOM 767 N N . SER A 1 93 ? 2.646 7.842 -1.960 1.00 98.25 93 SER A N 1
ATOM 768 C CA . SER A 1 93 ? 1.666 7.104 -2.766 1.00 98.25 93 SER A CA 1
ATOM 769 C C . SER A 1 93 ? 1.931 7.244 -4.264 1.00 98.25 93 SER A C 1
ATOM 771 O O . SER A 1 93 ? 1.849 6.279 -5.022 1.00 98.25 93 SER A O 1
ATOM 773 N N . MET A 1 94 ? 2.265 8.456 -4.714 1.00 98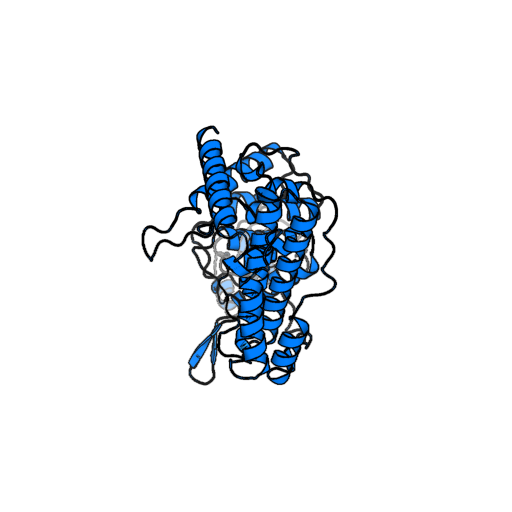.00 94 MET A N 1
ATOM 774 C CA . MET A 1 94 ? 2.461 8.723 -6.132 1.00 98.00 94 MET A CA 1
ATOM 775 C C . MET A 1 94 ? 3.821 8.226 -6.645 1.00 98.00 94 MET A C 1
ATOM 777 O O . MET A 1 94 ? 3.879 7.686 -7.749 1.00 98.00 94 MET A O 1
ATOM 781 N N . TYR A 1 95 ? 4.903 8.349 -5.867 1.00 97.75 95 TYR A N 1
ATOM 782 C CA . TYR A 1 95 ? 6.192 7.747 -6.236 1.00 97.75 95 TYR A CA 1
ATOM 783 C C . TYR A 1 95 ? 6.087 6.229 -6.358 1.00 97.75 95 TYR A C 1
ATOM 785 O O . TYR A 1 95 ? 6.546 5.668 -7.353 1.00 97.75 95 TYR A O 1
ATOM 793 N N . ALA A 1 96 ? 5.426 5.584 -5.395 1.00 97.56 96 ALA A N 1
ATOM 794 C CA . ALA A 1 96 ? 5.151 4.154 -5.424 1.00 97.56 96 ALA A CA 1
ATOM 795 C C . ALA A 1 96 ? 4.376 3.744 -6.680 1.00 97.56 96 ALA A C 1
ATOM 797 O O . ALA A 1 96 ? 4.786 2.841 -7.409 1.00 97.56 96 ALA A O 1
ATOM 798 N N . TYR A 1 97 ? 3.279 4.448 -6.964 1.00 97.50 97 TYR A N 1
ATOM 799 C CA . TYR A 1 97 ? 2.462 4.197 -8.145 1.00 97.50 97 TYR A CA 1
ATOM 800 C C . TYR A 1 97 ? 3.261 4.325 -9.442 1.00 97.50 97 TYR A C 1
ATOM 802 O O . TYR A 1 97 ? 3.209 3.435 -10.291 1.00 97.50 97 TYR A O 1
ATOM 810 N N . VAL A 1 98 ? 4.048 5.393 -9.586 1.00 95.50 98 VAL A N 1
ATOM 811 C CA . VAL A 1 98 ? 4.913 5.586 -10.754 1.00 95.50 98 VAL A CA 1
ATOM 812 C C . VAL A 1 98 ? 5.935 4.458 -10.868 1.00 95.50 98 VAL A C 1
ATOM 814 O O . VAL A 1 98 ? 6.087 3.906 -11.957 1.00 95.50 98 VAL A O 1
ATOM 817 N N . ALA A 1 99 ? 6.606 4.094 -9.776 1.00 94.81 99 ALA A N 1
ATOM 818 C CA . ALA A 1 99 ? 7.621 3.047 -9.773 1.00 94.81 99 ALA A CA 1
ATOM 819 C C . ALA A 1 99 ? 7.048 1.702 -10.238 1.00 94.81 99 ALA A C 1
ATOM 821 O O . ALA A 1 99 ? 7.570 1.108 -11.180 1.00 94.81 99 ALA A O 1
ATOM 822 N N . ILE A 1 100 ? 5.924 1.274 -9.654 1.00 95.06 100 ILE A N 1
ATOM 823 C CA . ILE A 1 100 ? 5.279 -0.001 -9.981 1.00 95.06 100 ILE A CA 1
ATOM 824 C C . ILE A 1 100 ? 4.695 0.019 -11.396 1.00 95.06 100 ILE A C 1
ATOM 826 O O . ILE A 1 100 ? 5.003 -0.863 -12.193 1.00 95.06 100 ILE A O 1
ATOM 830 N N . LYS A 1 101 ? 3.935 1.059 -11.767 1.00 93.88 101 LYS A N 1
ATOM 831 C CA . LYS A 1 101 ? 3.329 1.167 -13.105 1.00 93.88 101 LYS A CA 1
ATOM 832 C C . LYS A 1 101 ? 4.367 1.165 -14.219 1.00 93.88 101 LYS A C 1
ATOM 834 O O . LYS A 1 101 ? 4.169 0.557 -15.270 1.00 93.88 101 LYS A O 1
ATOM 839 N N . LYS A 1 102 ? 5.463 1.899 -14.030 1.00 92.25 102 LYS A N 1
ATOM 840 C CA . LYS A 1 102 ? 6.542 1.971 -15.019 1.00 92.25 102 LYS A CA 1
ATOM 841 C C . LYS A 1 102 ? 7.380 0.692 -15.005 1.00 92.25 102 LYS A C 1
ATOM 843 O O . LYS A 1 102 ? 7.780 0.244 -16.078 1.00 92.25 102 LYS A O 1
ATOM 848 N N . GLY A 1 103 ? 7.568 0.081 -13.835 1.00 90.75 103 GLY A N 1
ATOM 849 C CA . GLY A 1 103 ? 8.168 -1.240 -13.671 1.00 90.75 103 GLY A CA 1
ATOM 850 C C . GLY A 1 103 ? 7.435 -2.289 -14.503 1.00 90.75 103 GLY A C 1
ATOM 851 O O . GLY A 1 103 ? 8.036 -2.848 -15.420 1.00 90.75 103 GLY A O 1
ATOM 852 N N . ASP A 1 104 ? 6.128 -2.451 -14.281 1.00 88.88 104 ASP A N 1
ATOM 853 C CA . ASP A 1 104 ? 5.258 -3.384 -15.012 1.00 88.88 104 ASP A CA 1
ATOM 854 C C . ASP A 1 104 ? 5.358 -3.226 -16.533 1.00 88.88 104 ASP A C 1
ATOM 856 O O . ASP A 1 104 ? 5.686 -4.157 -17.267 1.00 88.88 104 ASP A O 1
ATOM 860 N N . ARG A 1 105 ? 5.171 -1.997 -17.025 1.00 87.19 105 ARG A N 1
ATOM 861 C CA . ARG A 1 105 ? 5.190 -1.699 -18.467 1.00 87.19 105 ARG A CA 1
ATOM 862 C C . ARG A 1 105 ? 6.555 -1.921 -19.106 1.00 87.19 105 ARG A C 1
ATOM 864 O O . ARG A 1 105 ? 6.665 -2.161 -20.310 1.00 87.19 105 ARG A O 1
ATOM 871 N N . SER A 1 106 ? 7.610 -1.830 -18.305 1.00 86.44 106 SER A N 1
ATOM 872 C CA . SER A 1 106 ? 8.977 -2.083 -18.742 1.00 86.44 106 SER A CA 1
ATOM 873 C C . SER A 1 106 ? 9.416 -3.536 -18.568 1.00 86.44 106 SER A C 1
ATOM 875 O O . SER A 1 106 ? 10.597 -3.837 -18.753 1.00 86.44 106 SER A O 1
ATOM 877 N N . TRP A 1 107 ? 8.500 -4.449 -18.239 1.00 81.12 107 TRP A N 1
ATOM 878 C CA . TRP A 1 107 ? 8.827 -5.856 -18.050 1.00 81.12 107 TRP A CA 1
ATOM 879 C C . TRP A 1 107 ? 9.567 -6.437 -19.266 1.00 81.12 107 TRP A C 1
ATOM 881 O O . TRP A 1 107 ? 9.193 -6.220 -20.429 1.00 81.12 107 TRP A O 1
ATOM 891 N N . GLY A 1 108 ? 10.687 -7.112 -18.994 1.00 78.69 108 GLY A N 1
ATOM 892 C CA . GLY A 1 108 ? 11.613 -7.641 -19.999 1.00 78.69 108 GLY A CA 1
ATOM 893 C C . GLY A 1 108 ? 12.560 -6.618 -20.650 1.00 78.69 108 GLY A C 1
ATOM 894 O O . GLY A 1 108 ? 13.394 -7.018 -21.458 1.00 78.69 108 GLY A O 1
ATOM 895 N N . CYS A 1 109 ? 12.470 -5.319 -20.335 1.00 84.94 109 CYS A N 1
ATOM 896 C CA . CYS A 1 109 ? 13.449 -4.318 -20.793 1.00 84.94 109 CYS A CA 1
ATOM 897 C C . CYS A 1 109 ? 14.691 -4.233 -19.898 1.00 84.94 109 CYS A C 1
ATOM 899 O O . CYS A 1 109 ? 15.770 -3.889 -20.382 1.00 84.94 109 CYS A O 1
ATOM 901 N N . PHE A 1 110 ? 14.536 -4.514 -18.605 1.00 83.44 110 PHE A N 1
ATOM 902 C CA . PHE A 1 110 ? 15.610 -4.472 -17.611 1.00 83.44 110 PHE A CA 1
ATOM 903 C C . PHE A 1 110 ? 15.648 -5.802 -16.846 1.00 83.44 110 PHE A C 1
ATOM 905 O O . PHE A 1 110 ? 14.584 -6.394 -16.655 1.00 83.44 110 PHE A O 1
ATOM 912 N N . PRO A 1 111 ? 16.835 -6.297 -16.460 1.00 71.06 111 PRO A N 1
ATOM 913 C CA . PRO A 1 111 ? 16.976 -7.567 -15.754 1.00 71.06 111 PRO A CA 1
ATOM 914 C C . PRO A 1 111 ? 16.547 -7.433 -14.284 1.00 71.06 111 PRO A C 1
ATOM 916 O O . PRO A 1 111 ? 17.262 -6.822 -13.503 1.00 71.06 111 PRO A O 1
ATOM 919 N N . ASN A 1 112 ? 15.393 -8.009 -13.928 1.00 66.88 112 ASN A N 1
ATOM 920 C CA . ASN A 1 112 ? 14.837 -8.205 -12.573 1.00 66.88 112 ASN A CA 1
ATOM 921 C C . ASN A 1 112 ? 14.801 -6.997 -11.605 1.00 66.88 112 ASN A C 1
ATOM 923 O O . ASN A 1 112 ? 14.367 -7.148 -10.467 1.00 66.88 112 ASN A O 1
ATOM 927 N N . ASP A 1 113 ? 15.149 -5.783 -12.038 1.00 71.81 113 ASP A N 1
ATOM 928 C CA . ASP A 1 113 ? 15.055 -4.563 -11.221 1.00 71.81 113 ASP A CA 1
ATOM 929 C C . ASP A 1 113 ? 13.594 -4.166 -10.901 1.00 71.81 113 ASP A C 1
ATOM 931 O O . ASP A 1 113 ? 13.340 -3.372 -9.989 1.00 71.81 113 ASP A O 1
ATOM 935 N N . GLN A 1 114 ? 12.622 -4.708 -11.645 1.00 79.88 114 GLN A N 1
ATOM 936 C CA . GLN A 1 114 ? 11.193 -4.407 -11.501 1.00 79.88 114 GLN A CA 1
ATOM 937 C C . GLN A 1 114 ? 10.467 -5.322 -10.512 1.00 79.88 114 GLN A C 1
ATOM 939 O O . GLN A 1 114 ? 9.389 -4.949 -10.052 1.00 79.88 114 GLN A O 1
ATOM 944 N N . HIS A 1 115 ? 11.028 -6.493 -10.194 1.00 85.69 115 HIS A N 1
ATOM 945 C CA . HIS A 1 115 ? 10.446 -7.382 -9.194 1.00 85.69 115 HIS A CA 1
ATOM 946 C C . HIS A 1 115 ? 10.521 -6.732 -7.803 1.00 85.69 115 HIS A C 1
ATOM 948 O O . HIS A 1 115 ? 11.493 -6.038 -7.469 1.00 85.69 115 HIS A O 1
ATOM 954 N N . LYS A 1 116 ? 9.471 -6.921 -7.011 1.00 89.94 116 LYS A N 1
ATOM 955 C CA . LYS A 1 116 ? 9.251 -6.393 -5.671 1.00 89.94 116 LYS A CA 1
ATOM 956 C C . LYS A 1 116 ? 8.450 -7.413 -4.869 1.00 89.94 116 LYS A C 1
ATOM 958 O O . LYS A 1 116 ? 7.578 -8.087 -5.405 1.00 89.94 116 LYS A O 1
ATOM 963 N N . LEU A 1 117 ? 8.725 -7.441 -3.573 1.00 90.94 117 LEU A N 1
ATOM 964 C CA . LEU A 1 117 ? 7.969 -8.243 -2.623 1.00 90.94 117 LEU A CA 1
ATOM 965 C C . LEU A 1 117 ? 6.492 -7.822 -2.628 1.00 90.94 117 LEU A C 1
ATOM 967 O O . LEU A 1 117 ? 6.182 -6.629 -2.775 1.00 90.94 117 LEU A O 1
ATOM 971 N N . MET A 1 118 ? 5.582 -8.787 -2.485 1.00 94.44 118 MET A N 1
ATOM 972 C CA . MET A 1 118 ? 4.144 -8.523 -2.555 1.00 94.44 118 MET A CA 1
ATOM 973 C C . MET A 1 118 ? 3.681 -7.590 -1.436 1.00 94.44 118 MET A C 1
ATOM 975 O O . MET A 1 118 ? 2.844 -6.720 -1.685 1.00 94.44 118 MET A O 1
ATOM 979 N N . ASP A 1 119 ? 4.266 -7.700 -0.242 1.00 93.38 119 ASP A N 1
ATOM 980 C CA . ASP A 1 119 ? 3.978 -6.822 0.898 1.00 93.38 119 ASP A CA 1
ATOM 981 C C . ASP A 1 119 ? 4.167 -5.340 0.588 1.00 93.38 119 ASP A C 1
ATOM 983 O O . ASP A 1 119 ? 3.347 -4.490 0.947 1.00 93.38 119 ASP A O 1
ATOM 987 N N . LEU A 1 120 ? 5.224 -5.022 -0.149 1.00 93.31 120 LEU A N 1
ATOM 988 C CA . LEU A 1 120 ? 5.532 -3.667 -0.546 1.00 93.31 120 LEU A CA 1
ATOM 989 C C . LEU A 1 120 ? 4.495 -3.140 -1.544 1.00 93.31 120 LEU A C 1
ATOM 991 O O . LEU A 1 120 ? 3.992 -2.025 -1.392 1.00 93.31 120 LEU A O 1
ATOM 995 N N . VAL A 1 121 ? 4.136 -3.945 -2.547 1.00 96.31 121 VAL A N 1
ATOM 996 C CA . VAL A 1 121 ? 3.167 -3.547 -3.579 1.00 96.31 121 VAL A CA 1
ATOM 997 C C . VAL A 1 121 ? 1.754 -3.436 -3.003 1.00 96.31 121 VAL A C 1
ATOM 999 O O . VAL A 1 121 ? 1.044 -2.477 -3.318 1.00 96.31 121 VAL A O 1
ATOM 1002 N N . CYS A 1 122 ? 1.359 -4.339 -2.104 1.00 96.94 122 CYS A N 1
ATOM 1003 C CA . CYS A 1 122 ? 0.087 -4.255 -1.389 1.00 96.94 122 CYS A CA 1
ATOM 1004 C C . CYS A 1 122 ? 0.036 -3.056 -0.437 1.00 96.94 122 CYS A C 1
ATOM 1006 O O . CYS A 1 122 ? -0.994 -2.383 -0.374 1.00 96.94 122 CYS A O 1
ATOM 1008 N N . MET A 1 123 ? 1.136 -2.705 0.238 1.00 96.44 123 MET A N 1
ATOM 1009 C CA . MET A 1 123 ? 1.217 -1.461 1.011 1.00 96.44 123 MET A CA 1
ATOM 1010 C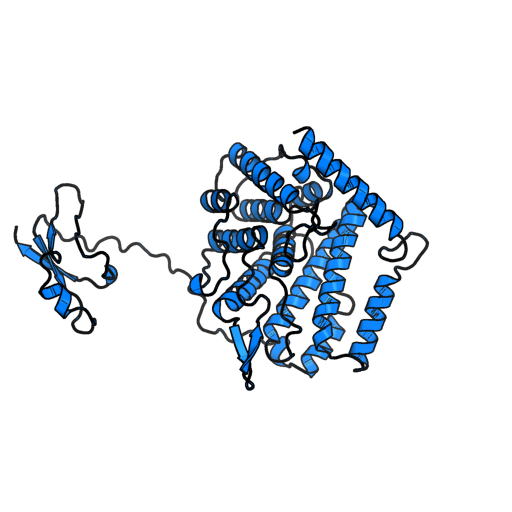 C . MET A 1 123 ? 1.016 -0.231 0.110 1.00 96.44 123 MET A C 1
ATOM 1012 O O . MET A 1 123 ? 0.306 0.702 0.486 1.00 96.44 123 MET A O 1
ATOM 1016 N N . TYR A 1 124 ? 1.581 -0.215 -1.098 1.00 97.88 124 TYR A N 1
ATOM 1017 C CA . TYR A 1 124 ? 1.372 0.876 -2.056 1.00 97.88 124 TYR A CA 1
ATOM 1018 C C . TYR A 1 124 ? -0.065 0.942 -2.590 1.00 97.88 124 TYR A C 1
ATOM 1020 O O . TYR A 1 124 ? -0.636 2.030 -2.710 1.00 97.88 124 TYR A O 1
ATOM 1028 N N . MET A 1 125 ? -0.694 -0.207 -2.836 1.00 98.50 125 MET A N 1
ATOM 1029 C CA . MET A 1 125 ? -2.123 -0.265 -3.141 1.00 98.50 125 MET A CA 1
ATOM 1030 C C . MET A 1 125 ? -2.964 0.268 -1.973 1.00 98.50 125 MET A C 1
ATOM 1032 O O . MET A 1 125 ? -3.869 1.076 -2.186 1.00 98.50 125 MET A O 1
ATOM 1036 N N . ALA A 1 126 ? -2.635 -0.113 -0.737 1.00 98.31 126 ALA A N 1
ATOM 1037 C CA . ALA A 1 126 ? -3.282 0.398 0.466 1.00 98.31 126 ALA A CA 1
ATOM 1038 C C . ALA A 1 126 ? -3.152 1.922 0.579 1.00 98.31 126 ALA A C 1
ATOM 1040 O O . ALA A 1 126 ? -4.127 2.601 0.890 1.00 98.31 126 ALA A O 1
ATOM 1041 N N . GLN A 1 127 ? -1.991 2.496 0.255 1.00 98.12 127 GLN A N 1
ATOM 1042 C CA . GLN A 1 127 ? -1.819 3.949 0.206 1.00 98.12 127 GLN A CA 1
ATOM 1043 C C . GLN A 1 127 ? -2.771 4.620 -0.801 1.00 98.12 127 GLN A C 1
ATOM 1045 O O . GLN A 1 127 ? -3.406 5.626 -0.467 1.00 98.12 127 GLN A O 1
ATOM 1050 N N . ALA A 1 128 ? -2.936 4.043 -1.998 1.00 98.56 128 ALA A N 1
ATOM 1051 C CA . ALA A 1 128 ? -3.897 4.531 -2.988 1.00 98.56 128 ALA A CA 1
ATOM 1052 C C . ALA A 1 128 ? -5.350 4.441 -2.479 1.00 98.56 128 ALA A C 1
ATOM 1054 O O . ALA A 1 128 ? -6.099 5.413 -2.598 1.00 98.56 128 ALA A O 1
ATOM 1055 N N . LEU A 1 129 ? -5.735 3.329 -1.841 1.00 98.38 129 LEU A N 1
ATOM 1056 C CA . LEU A 1 129 ? -7.053 3.162 -1.208 1.00 98.38 129 LEU A CA 1
ATOM 1057 C C . LEU A 1 129 ? -7.288 4.195 -0.097 1.00 98.38 129 LEU A C 1
ATOM 1059 O O . LEU A 1 129 ? -8.331 4.850 -0.054 1.00 98.38 129 LEU A O 1
ATOM 1063 N N . ILE A 1 130 ? -6.295 4.409 0.768 1.00 98.25 130 ILE A N 1
ATOM 1064 C CA . ILE A 1 130 ? -6.336 5.395 1.856 1.00 98.25 130 ILE A CA 1
ATOM 1065 C C . ILE A 1 130 ? -6.538 6.810 1.312 1.00 98.25 130 ILE A C 1
ATOM 1067 O O . ILE A 1 130 ? -7.336 7.563 1.881 1.00 98.25 130 ILE A O 1
ATOM 1071 N N . CYS A 1 131 ? -5.878 7.147 0.199 1.00 98.19 131 CYS A N 1
ATOM 1072 C CA . CYS A 1 131 ? -6.049 8.414 -0.515 1.00 98.19 131 CYS A CA 1
ATOM 1073 C C . CYS A 1 131 ? -7.377 8.522 -1.288 1.00 98.19 131 CYS A C 1
ATOM 1075 O O . CYS A 1 131 ? -7.685 9.602 -1.796 1.00 98.19 131 CYS A O 1
ATOM 1077 N N . SER A 1 132 ? -8.153 7.435 -1.390 1.00 97.75 132 SER A N 1
ATOM 1078 C CA . SER A 1 132 ? -9.322 7.306 -2.276 1.00 97.75 132 SER A CA 1
ATOM 1079 C C . SER A 1 132 ? -8.980 7.523 -3.758 1.00 97.75 132 SER A C 1
ATOM 1081 O O . SER A 1 132 ? -9.747 8.104 -4.528 1.00 97.75 132 SER A O 1
ATOM 1083 N N . TRP A 1 133 ? -7.797 7.067 -4.169 1.00 98.06 133 TRP A N 1
ATOM 1084 C CA . TRP A 1 133 ? -7.308 7.071 -5.547 1.00 98.06 133 TRP A CA 1
ATOM 1085 C C . TRP A 1 133 ? -7.690 5.759 -6.238 1.00 98.06 133 TRP A C 1
ATOM 1087 O O . TRP A 1 133 ? -6.849 4.916 -6.538 1.00 98.06 133 TRP A O 1
ATOM 1097 N N . TRP A 1 134 ? -8.994 5.574 -6.460 1.00 97.19 134 TRP A N 1
ATOM 1098 C CA . TRP A 1 134 ? -9.570 4.307 -6.934 1.00 97.19 134 TRP A CA 1
ATOM 1099 C C . TRP A 1 134 ? -8.990 3.829 -8.270 1.00 97.19 134 TRP A C 1
ATOM 1101 O O . TRP A 1 134 ? -8.755 2.641 -8.441 1.00 97.19 134 TRP A O 1
ATOM 1111 N N . SER A 1 135 ? -8.681 4.749 -9.191 1.00 96.81 135 SER A N 1
ATOM 1112 C CA . SER A 1 135 ? -8.054 4.396 -10.473 1.00 96.81 135 SER A CA 1
ATOM 1113 C C . SER A 1 135 ? -6.649 3.815 -10.295 1.00 96.81 135 SER A C 1
ATOM 1115 O O . SER A 1 135 ? -6.262 2.915 -11.032 1.00 96.81 135 SER A O 1
ATOM 1117 N N . GLU A 1 136 ? -5.868 4.338 -9.352 1.00 97.81 136 GLU A N 1
ATOM 1118 C CA . GLU A 1 136 ? -4.539 3.824 -9.030 1.00 97.81 136 GLU A CA 1
ATOM 1119 C C . GLU A 1 136 ? -4.637 2.470 -8.323 1.00 97.81 136 GLU A C 1
ATOM 1121 O O . GLU A 1 136 ? -3.897 1.555 -8.672 1.00 97.81 136 GLU A O 1
ATOM 1126 N N . ALA A 1 137 ? -5.582 2.317 -7.389 1.00 98.38 137 ALA A N 1
ATOM 1127 C CA . ALA A 1 137 ? -5.854 1.036 -6.736 1.00 98.38 137 ALA A CA 1
ATOM 1128 C C . ALA A 1 137 ? -6.278 -0.050 -7.747 1.00 98.38 137 ALA A C 1
ATOM 1130 O O . ALA A 1 137 ? -5.762 -1.164 -7.695 1.00 98.38 137 ALA A O 1
ATOM 1131 N N . ASP A 1 138 ? -7.130 0.295 -8.721 1.00 97.88 138 ASP A N 1
ATOM 1132 C CA . ASP A 1 138 ? -7.521 -0.585 -9.830 1.00 97.88 138 ASP A CA 1
ATOM 1133 C C . ASP A 1 138 ? -6.315 -1.041 -10.653 1.00 97.88 138 ASP A C 1
ATOM 1135 O O . ASP A 1 138 ? -6.234 -2.198 -11.067 1.00 97.88 138 ASP A O 1
ATOM 1139 N N . GLU A 1 139 ? -5.390 -0.127 -10.946 1.00 97.19 139 GLU A N 1
ATOM 1140 C CA . GLU A 1 139 ? -4.187 -0.462 -11.699 1.00 97.19 139 GLU A CA 1
ATOM 1141 C C . GLU A 1 139 ? -3.234 -1.343 -10.886 1.00 97.19 139 GLU A C 1
ATOM 1143 O O . GLU A 1 139 ? -2.723 -2.316 -11.436 1.00 97.19 139 GLU A O 1
ATOM 1148 N N . PHE A 1 140 ? -3.039 -1.070 -9.591 1.00 98.12 140 PHE A N 1
ATOM 1149 C CA . PHE A 1 140 ? -2.268 -1.953 -8.710 1.00 98.12 140 PHE A CA 1
ATOM 1150 C C . PHE A 1 140 ? -2.844 -3.368 -8.676 1.00 98.12 140 PHE A C 1
ATOM 1152 O O . PHE A 1 140 ? -2.105 -4.326 -8.900 1.00 98.12 140 PHE A O 1
ATOM 1159 N N . ALA A 1 141 ? -4.156 -3.502 -8.464 1.00 97.88 141 ALA A N 1
ATOM 1160 C CA . ALA A 1 141 ? -4.823 -4.799 -8.446 1.00 97.88 141 ALA A CA 1
ATOM 1161 C C . ALA A 1 141 ? -4.617 -5.554 -9.766 1.00 97.88 141 ALA A C 1
ATOM 1163 O O . ALA A 1 141 ? -4.228 -6.718 -9.754 1.00 97.88 141 ALA A O 1
ATOM 1164 N N . LYS A 1 142 ? -4.803 -4.888 -10.914 1.00 96.19 142 LYS A N 1
ATOM 1165 C CA . LYS A 1 142 ? -4.579 -5.497 -12.236 1.00 96.19 142 LYS A CA 1
ATOM 1166 C C . LYS A 1 142 ? -3.138 -5.956 -12.422 1.00 96.19 142 LYS A C 1
ATOM 1168 O O . LYS A 1 142 ? -2.929 -7.083 -12.850 1.00 96.19 142 LYS A O 1
ATOM 1173 N N . MET A 1 143 ? -2.165 -5.119 -12.072 1.00 95.00 143 MET A N 1
ATOM 1174 C CA . MET A 1 143 ? -0.746 -5.463 -12.179 1.00 95.00 143 MET A CA 1
ATOM 1175 C C . MET A 1 143 ? -0.381 -6.671 -11.304 1.00 95.00 143 MET A C 1
ATOM 1177 O O . MET A 1 143 ? 0.335 -7.560 -11.757 1.00 95.00 143 MET A O 1
ATOM 1181 N N . MET A 1 144 ? -0.910 -6.748 -10.079 1.00 96.38 144 MET A N 1
ATOM 1182 C CA . MET A 1 144 ? -0.703 -7.904 -9.199 1.00 96.38 144 MET A CA 1
ATOM 1183 C C . MET A 1 144 ? -1.389 -9.167 -9.730 1.00 96.38 144 MET A C 1
ATOM 1185 O O . MET A 1 144 ? -0.754 -10.214 -9.792 1.00 96.38 144 MET A O 1
ATOM 1189 N N . ILE A 1 145 ? -2.640 -9.074 -10.195 1.00 96.00 145 ILE A N 1
ATOM 1190 C CA . ILE A 1 145 ? -3.370 -10.195 -10.813 1.00 96.00 145 ILE A CA 1
ATOM 1191 C C . ILE A 1 145 ? -2.635 -10.707 -12.058 1.00 96.00 145 ILE A C 1
ATOM 1193 O O . ILE A 1 145 ? -2.456 -11.911 -12.220 1.00 96.00 145 ILE A O 1
ATOM 1197 N N . GLU A 1 146 ? -2.185 -9.814 -12.941 1.00 92.25 146 GLU A N 1
ATOM 1198 C CA . GLU A 1 146 ? -1.405 -10.191 -14.124 1.00 92.25 146 GLU A CA 1
ATOM 1199 C C . GLU A 1 146 ? -0.066 -10.823 -13.745 1.00 92.25 146 GLU A C 1
ATOM 1201 O O . GLU A 1 146 ? 0.365 -11.779 -14.390 1.00 92.25 146 GLU A O 1
ATOM 1206 N N . SER A 1 147 ? 0.581 -10.312 -12.696 1.00 92.56 147 SER A N 1
ATOM 1207 C CA . SER A 1 147 ? 1.790 -10.917 -12.155 1.00 92.56 147 SER A CA 1
ATOM 1208 C C . SER A 1 147 ? 1.523 -12.332 -11.641 1.00 92.56 147 SER A C 1
ATOM 1210 O O . SER A 1 147 ? 2.247 -13.240 -12.014 1.00 92.56 147 SER A O 1
ATOM 1212 N N . ILE A 1 148 ? 0.457 -12.569 -10.881 1.00 93.75 148 ILE A N 1
ATOM 1213 C CA . ILE A 1 148 ? 0.122 -13.918 -10.399 1.00 93.75 148 ILE A CA 1
ATOM 1214 C C . ILE A 1 148 ? -0.207 -14.849 -11.574 1.00 93.75 148 ILE A C 1
ATOM 1216 O O . ILE A 1 148 ? 0.276 -15.975 -11.653 1.00 93.75 148 ILE A O 1
ATOM 1220 N N . ASN A 1 149 ? -0.997 -14.372 -12.535 1.00 90.75 149 ASN A N 1
ATOM 1221 C CA . ASN A 1 149 ? -1.447 -15.183 -13.663 1.00 90.75 149 ASN A CA 1
ATOM 1222 C C . ASN A 1 149 ? -0.311 -15.556 -14.626 1.00 90.75 149 ASN A C 1
ATOM 1224 O O . ASN A 1 149 ? -0.323 -16.655 -15.177 1.00 90.75 149 ASN A O 1
ATOM 1228 N N . TYR A 1 150 ? 0.642 -14.648 -14.859 1.00 85.31 150 TYR A N 1
ATOM 1229 C CA . TYR A 1 150 ? 1.603 -14.756 -15.966 1.00 85.31 150 TYR A CA 1
ATOM 1230 C C . TYR A 1 150 ? 3.052 -14.442 -15.577 1.00 85.31 150 TYR A C 1
ATOM 1232 O O . TYR A 1 150 ? 3.918 -14.335 -16.445 1.00 85.31 150 TYR A O 1
ATOM 1240 N N . GLY A 1 151 ? 3.323 -14.220 -14.295 1.00 74.25 151 GLY A N 1
ATOM 1241 C CA . GLY A 1 151 ? 4.569 -13.632 -13.819 1.00 74.25 151 GLY A CA 1
ATOM 1242 C C . GLY A 1 151 ? 5.738 -14.589 -13.720 1.00 74.25 151 GLY A C 1
ATOM 1243 O O . GLY A 1 151 ? 6.830 -14.092 -13.511 1.00 74.25 151 GLY A O 1
ATOM 1244 N N . GLN A 1 152 ? 5.557 -15.900 -13.895 1.00 74.25 152 GLN A N 1
ATOM 1245 C CA . GLN A 1 152 ? 6.668 -16.846 -14.015 1.00 74.25 152 GLN A CA 1
ATOM 1246 C C . GLN A 1 152 ? 6.891 -17.223 -15.477 1.00 74.25 152 GLN A C 1
ATOM 1248 O O . GLN A 1 152 ? 6.212 -18.088 -16.031 1.00 74.25 152 GLN A O 1
ATOM 1253 N N . VAL A 1 153 ? 7.882 -16.593 -16.107 1.00 67.06 153 VAL A N 1
ATOM 1254 C CA . VAL A 1 153 ? 8.377 -17.013 -17.425 1.00 67.06 153 VAL A CA 1
ATOM 1255 C C . VAL A 1 153 ? 9.891 -17.151 -17.386 1.00 67.06 153 VAL A C 1
ATOM 1257 O O . VAL A 1 153 ? 10.551 -16.545 -16.553 1.00 67.06 153 VAL A O 1
ATOM 1260 N N . ALA A 1 154 ? 10.462 -17.938 -18.291 1.00 68.69 154 ALA A N 1
ATOM 1261 C CA . ALA A 1 154 ? 11.906 -17.963 -18.484 1.00 68.69 154 ALA A CA 1
ATOM 1262 C C . ALA A 1 154 ? 12.313 -16.958 -19.574 1.00 68.69 154 ALA A C 1
ATOM 1264 O O . ALA A 1 154 ? 11.606 -16.804 -20.576 1.00 68.69 154 ALA A O 1
ATOM 1265 N N . ASP A 1 155 ? 13.455 -16.289 -19.411 1.00 68.06 155 ASP A N 1
ATOM 1266 C CA . ASP A 1 155 ? 14.099 -15.572 -20.508 1.00 68.06 155 ASP A CA 1
ATOM 1267 C C . ASP A 1 155 ? 14.632 -16.545 -21.580 1.00 68.06 155 ASP A C 1
ATOM 1269 O O . ASP A 1 155 ? 14.476 -17.767 -21.512 1.00 68.06 155 ASP A O 1
ATOM 1273 N N . LYS A 1 156 ? 15.276 -15.990 -22.613 1.00 67.31 156 LYS A N 1
ATOM 1274 C CA . LYS A 1 156 ? 15.828 -16.761 -23.741 1.00 67.31 156 LYS A CA 1
ATOM 1275 C C . LYS A 1 156 ? 16.924 -17.746 -23.324 1.00 67.31 156 LYS A C 1
ATOM 1277 O O . LYS A 1 156 ? 17.174 -18.699 -24.059 1.00 67.31 156 LYS A O 1
ATOM 1282 N N . ASP A 1 157 ? 17.557 -17.501 -22.183 1.00 71.81 157 ASP A N 1
ATOM 1283 C CA . ASP A 1 157 ? 18.653 -18.284 -21.624 1.00 71.81 157 ASP A CA 1
ATOM 1284 C C . ASP A 1 157 ? 18.166 -19.231 -20.507 1.00 71.81 157 ASP A C 1
ATOM 1286 O O . ASP A 1 157 ? 18.956 -19.995 -19.953 1.00 71.81 157 ASP A O 1
ATOM 1290 N N . GLY A 1 158 ? 16.859 -19.241 -20.217 1.00 69.81 158 GLY A N 1
ATOM 1291 C CA . GLY A 1 158 ? 16.238 -20.100 -19.213 1.00 69.81 158 GLY A CA 1
ATOM 1292 C C . GLY A 1 158 ? 16.192 -19.505 -17.802 1.00 69.81 158 GLY A C 1
ATOM 1293 O O . GLY A 1 158 ? 15.785 -20.213 -16.881 1.00 69.81 158 GLY A O 1
ATOM 1294 N N . ASN A 1 159 ? 16.595 -18.245 -17.602 1.00 70.56 159 ASN A N 1
ATOM 1295 C CA . ASN A 1 159 ? 16.548 -17.607 -16.285 1.00 70.56 159 ASN A CA 1
ATOM 1296 C C . ASN A 1 159 ? 15.115 -17.181 -15.945 1.00 70.56 159 ASN A C 1
ATOM 1298 O O . ASN A 1 159 ? 14.420 -16.675 -16.828 1.00 70.56 159 ASN A O 1
ATOM 1302 N N . PRO A 1 160 ? 14.666 -17.325 -14.688 1.00 69.19 160 PRO A N 1
ATOM 1303 C CA . PRO A 1 160 ? 13.351 -16.851 -14.285 1.00 69.19 160 PRO A CA 1
ATOM 1304 C C . PRO A 1 160 ? 13.270 -15.325 -14.430 1.00 69.19 160 PRO A C 1
ATOM 1306 O O . PRO A 1 160 ? 14.088 -14.578 -13.886 1.00 69.19 160 PRO A O 1
ATOM 1309 N N . LEU A 1 161 ? 12.273 -14.883 -15.186 1.00 70.44 161 LEU A N 1
ATOM 1310 C CA . LEU A 1 161 ? 11.812 -13.511 -15.266 1.00 70.44 161 LEU A CA 1
ATOM 1311 C C . LEU A 1 161 ? 10.529 -13.415 -14.468 1.00 70.44 161 LEU A C 1
ATOM 1313 O O . LEU A 1 161 ? 9.519 -14.023 -14.829 1.00 70.44 161 LEU A O 1
ATOM 1317 N N . GLU A 1 162 ? 10.579 -12.597 -13.430 1.00 77.75 162 GLU A N 1
ATOM 1318 C CA . GLU A 1 162 ? 9.411 -12.293 -12.629 1.00 77.75 162 GLU A CA 1
ATOM 1319 C C . GLU A 1 162 ? 8.811 -10.964 -13.075 1.00 77.75 162 GLU A C 1
ATOM 1321 O O . GLU A 1 162 ? 9.513 -9.994 -13.383 1.00 77.75 162 GLU A O 1
ATOM 1326 N N . ARG A 1 163 ? 7.480 -10.924 -13.172 1.00 86.12 163 ARG A N 1
ATOM 1327 C CA . ARG A 1 163 ? 6.756 -9.647 -13.129 1.00 86.12 163 ARG A CA 1
ATOM 1328 C C . ARG A 1 163 ? 6.861 -9.053 -11.723 1.00 86.12 163 ARG A C 1
ATOM 1330 O O . ARG A 1 163 ? 7.543 -9.602 -10.860 1.00 86.12 163 ARG A O 1
ATOM 1337 N N . ILE A 1 164 ? 6.189 -7.924 -11.505 1.00 88.81 164 ILE A N 1
ATOM 1338 C CA . ILE A 1 164 ? 6.313 -7.117 -10.290 1.00 88.81 164 ILE A CA 1
ATOM 1339 C C . ILE A 1 164 ? 6.325 -7.976 -9.024 1.00 88.81 164 ILE A C 1
ATOM 1341 O O . ILE A 1 164 ? 7.270 -7.835 -8.276 1.00 88.81 164 ILE A O 1
ATOM 1345 N N . ILE A 1 165 ? 5.359 -8.875 -8.807 1.00 92.19 165 ILE A N 1
ATOM 1346 C CA . ILE A 1 165 ? 5.288 -9.689 -7.574 1.00 92.19 165 ILE A CA 1
ATOM 1347 C C . ILE A 1 165 ? 5.483 -11.193 -7.812 1.00 92.19 165 ILE A C 1
ATOM 1349 O O . ILE A 1 165 ? 5.297 -11.994 -6.903 1.00 92.19 165 ILE A O 1
ATOM 1353 N N . GLY A 1 166 ? 5.786 -11.612 -9.046 1.00 90.25 166 GLY A N 1
ATOM 1354 C CA . GLY A 1 166 ? 5.735 -13.028 -9.425 1.00 90.25 166 GLY A CA 1
ATOM 1355 C C . GLY A 1 166 ? 4.403 -13.676 -9.012 1.00 90.25 166 GLY A C 1
ATOM 1356 O O . GLY A 1 166 ? 3.340 -13.134 -9.323 1.00 90.25 166 GLY A O 1
ATOM 1357 N N . CYS A 1 167 ? 4.488 -14.790 -8.282 1.00 90.88 167 CYS A N 1
ATOM 1358 C CA . CYS A 1 167 ? 3.366 -15.563 -7.732 1.00 90.88 167 CYS A CA 1
ATOM 1359 C C . CYS A 1 167 ? 2.884 -15.100 -6.339 1.00 90.88 167 CYS A C 1
ATOM 1361 O O . CYS A 1 167 ? 1.982 -15.729 -5.778 1.00 90.88 167 CYS A O 1
ATOM 1363 N N . GLY A 1 168 ? 3.463 -14.026 -5.789 1.00 91.62 168 GLY A N 1
ATOM 1364 C CA . GLY A 1 168 ? 3.282 -13.601 -4.396 1.00 91.62 168 GLY A CA 1
ATOM 1365 C C . GLY A 1 168 ? 4.056 -14.472 -3.401 1.00 91.62 168 GLY A C 1
ATOM 1366 O O . GLY A 1 168 ? 4.731 -15.416 -3.804 1.00 91.62 168 GLY A O 1
ATOM 1367 N N . GLU A 1 169 ? 3.951 -14.175 -2.104 1.00 90.00 169 GLU A N 1
ATOM 1368 C CA . GLU A 1 169 ? 4.570 -14.961 -1.026 1.00 90.00 169 GLU A CA 1
ATOM 1369 C C . GLU A 1 169 ? 3.52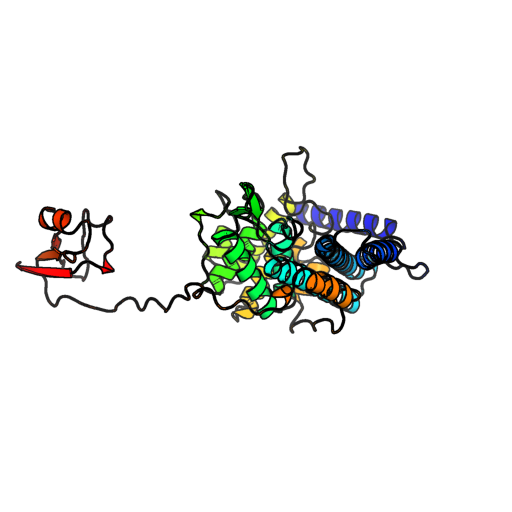6 -15.488 -0.022 1.00 90.00 169 GLU A C 1
ATOM 1371 O O . GLU A 1 169 ? 2.551 -14.815 0.304 1.00 90.00 169 GLU A O 1
ATOM 1376 N N . SER A 1 170 ? 3.700 -16.705 0.498 1.00 91.56 170 SER A N 1
ATOM 1377 C CA . SER A 1 170 ? 2.694 -17.354 1.363 1.00 91.56 170 SER A CA 1
ATOM 1378 C C . SER A 1 170 ? 2.677 -1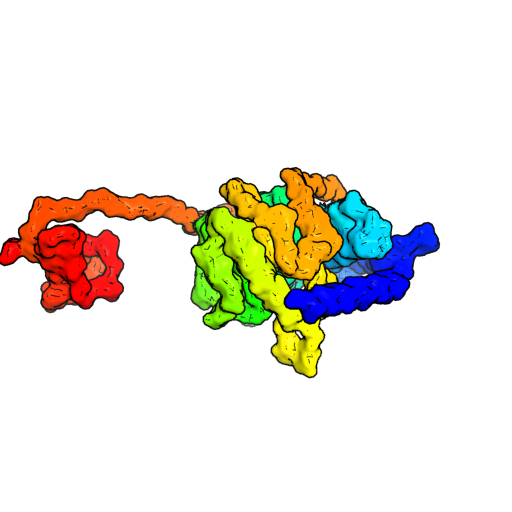6.855 2.813 1.00 91.56 170 SER A C 1
ATOM 1380 O O . SER A 1 170 ? 1.842 -17.280 3.606 1.00 91.56 170 SER A O 1
ATOM 1382 N N . ASP A 1 171 ? 3.623 -16.006 3.197 1.00 89.69 171 ASP A N 1
ATOM 1383 C CA . ASP A 1 171 ? 3.800 -15.462 4.545 1.00 89.69 171 ASP A CA 1
ATOM 1384 C C . ASP A 1 171 ? 3.387 -13.981 4.674 1.00 89.69 171 ASP A C 1
ATOM 1386 O O . ASP A 1 171 ? 3.470 -13.419 5.769 1.00 89.69 171 ASP A O 1
ATOM 1390 N N . VAL A 1 172 ? 2.844 -13.378 3.606 1.00 92.88 172 VAL A N 1
ATOM 1391 C CA . VAL A 1 172 ? 2.308 -11.999 3.578 1.00 92.88 172 VAL A CA 1
ATOM 1392 C C . VAL A 1 172 ? 0.773 -11.961 3.677 1.00 92.88 172 VAL A C 1
ATOM 1394 O O . VAL A 1 172 ? 0.043 -11.585 2.756 1.00 92.88 172 VAL A O 1
ATOM 1397 N N . TYR A 1 173 ? 0.242 -12.411 4.812 1.00 94.56 173 TYR A N 1
ATOM 1398 C CA . TYR A 1 173 ? -1.200 -12.579 5.036 1.00 94.56 173 TYR A CA 1
ATOM 1399 C C . TYR A 1 173 ? -2.014 -11.286 4.864 1.00 94.56 173 TYR A C 1
ATOM 1401 O O . TYR A 1 173 ? -3.106 -11.317 4.294 1.00 94.56 173 TYR A O 1
ATOM 1409 N N . ALA A 1 174 ? -1.513 -10.140 5.335 1.00 96.06 174 ALA A N 1
ATOM 1410 C CA . ALA A 1 174 ? -2.228 -8.872 5.204 1.00 96.06 174 ALA A CA 1
ATOM 1411 C C . ALA A 1 174 ? -2.286 -8.406 3.742 1.00 96.06 174 ALA A C 1
ATOM 1413 O O . ALA A 1 174 ? -3.271 -7.805 3.306 1.00 96.06 174 ALA A O 1
ATOM 1414 N N . SER A 1 175 ? -1.261 -8.738 2.966 1.00 96.81 175 SER A N 1
ATOM 1415 C CA . SER A 1 175 ? -1.183 -8.446 1.539 1.00 96.81 175 SER A CA 1
ATOM 1416 C C . SER A 1 175 ? -2.167 -9.264 0.721 1.00 96.81 175 SER A C 1
ATOM 1418 O O . SER A 1 175 ? -2.912 -8.688 -0.079 1.00 96.81 175 SER A O 1
ATOM 1420 N N . TRP A 1 176 ? -2.247 -10.574 0.974 1.00 97.62 176 TRP A N 1
ATOM 1421 C CA . TRP A 1 176 ? -3.294 -11.420 0.395 1.00 97.62 176 TRP A CA 1
ATOM 1422 C C . TRP A 1 176 ? -4.685 -10.940 0.793 1.00 97.62 176 TRP A C 1
ATOM 1424 O O . TRP A 1 176 ? -5.562 -10.853 -0.060 1.00 97.62 176 TRP A O 1
ATOM 1434 N N . PHE A 1 177 ? -4.875 -10.532 2.050 1.00 98.31 177 PHE A N 1
ATOM 1435 C CA . PHE A 1 177 ? -6.143 -9.973 2.511 1.00 98.31 177 PHE A CA 1
ATOM 1436 C C . PHE A 1 177 ? -6.570 -8.736 1.715 1.00 98.31 177 PHE A C 1
ATOM 1438 O O . PHE A 1 177 ? -7.716 -8.672 1.273 1.00 98.31 177 PHE A O 1
ATOM 1445 N N . ILE A 1 178 ? -5.673 -7.766 1.504 1.00 98.50 178 ILE A N 1
ATOM 1446 C CA . ILE A 1 178 ? -5.983 -6.552 0.732 1.00 98.50 178 ILE A CA 1
ATOM 1447 C C . ILE A 1 178 ? -6.362 -6.911 -0.709 1.00 98.50 178 ILE A C 1
ATOM 1449 O O . ILE A 1 178 ? -7.369 -6.406 -1.214 1.00 98.50 178 ILE A O 1
ATOM 1453 N N . LEU A 1 179 ? -5.586 -7.783 -1.363 1.00 98.31 179 LEU A N 1
ATOM 1454 C CA . LEU A 1 179 ? -5.837 -8.185 -2.747 1.00 98.31 179 LEU A CA 1
ATOM 1455 C C . LEU A 1 179 ? -7.152 -8.965 -2.882 1.00 98.31 179 LEU A C 1
ATOM 1457 O O . LEU A 1 179 ? -7.967 -8.630 -3.742 1.00 98.31 179 LEU A O 1
ATOM 1461 N N . ASP A 1 180 ? -7.392 -9.956 -2.024 1.00 98.00 180 ASP A N 1
ATOM 1462 C CA . ASP A 1 180 ? -8.610 -10.770 -2.040 1.00 98.00 180 ASP A CA 1
ATOM 1463 C C . ASP A 1 180 ? -9.849 -9.946 -1.737 1.00 98.00 180 ASP A C 1
ATOM 1465 O O . ASP A 1 180 ? -10.867 -10.085 -2.414 1.00 98.00 180 ASP A O 1
ATOM 1469 N N . LEU A 1 181 ? -9.774 -9.063 -0.742 1.00 98.38 181 LEU A N 1
ATOM 1470 C CA . LEU A 1 181 ? -10.867 -8.164 -0.415 1.00 98.38 181 LEU A CA 1
ATOM 1471 C C . LEU A 1 181 ? -11.184 -7.248 -1.601 1.00 98.38 181 LEU A C 1
ATOM 1473 O O . LEU A 1 181 ? -12.353 -7.094 -1.959 1.00 98.38 181 LEU A O 1
ATOM 1477 N N . TYR A 1 182 ? -10.165 -6.678 -2.248 1.00 98.44 182 TYR A N 1
ATOM 1478 C CA . TYR A 1 182 ? -10.366 -5.867 -3.445 1.00 98.44 182 TYR A CA 1
ATOM 1479 C C . TYR A 1 182 ? -11.009 -6.681 -4.572 1.00 98.44 182 TYR A C 1
ATOM 1481 O O . TYR A 1 182 ? -12.011 -6.263 -5.156 1.00 98.44 182 TYR A O 1
ATOM 1489 N N . CYS A 1 183 ? -10.490 -7.881 -4.837 1.00 97.94 183 CYS A N 1
ATOM 1490 C CA . CYS A 1 183 ? -11.042 -8.793 -5.832 1.00 97.94 183 CYS A CA 1
ATOM 1491 C C . CYS A 1 183 ? -12.499 -9.150 -5.523 1.00 97.94 183 CYS A C 1
ATOM 1493 O O . CYS A 1 183 ? -13.350 -9.101 -6.411 1.00 97.94 183 CYS A O 1
ATOM 1495 N N . LYS A 1 184 ? -12.827 -9.412 -4.256 1.00 96.81 184 LYS A N 1
ATOM 1496 C CA . LYS A 1 184 ? -14.182 -9.717 -3.795 1.00 96.81 184 LYS A CA 1
ATOM 1497 C C . LYS A 1 184 ? -15.149 -8.562 -4.046 1.00 96.81 184 LYS A C 1
ATOM 1499 O O . LYS A 1 184 ? -16.230 -8.788 -4.592 1.00 96.81 184 LYS A O 1
ATOM 1504 N N . VAL A 1 185 ? -14.763 -7.342 -3.670 1.00 96.56 185 VAL A N 1
ATOM 1505 C CA . VAL A 1 185 ? -15.575 -6.125 -3.839 1.00 96.56 185 VAL A CA 1
ATOM 1506 C C . VAL A 1 185 ? -15.802 -5.821 -5.323 1.00 96.56 185 VAL A C 1
ATOM 1508 O O . VAL A 1 185 ? -16.922 -5.515 -5.734 1.00 96.56 185 VAL A O 1
ATOM 1511 N N . HIS A 1 186 ? -14.758 -5.956 -6.142 1.00 95.56 186 HIS A N 1
ATOM 1512 C CA . HIS A 1 186 ? -14.779 -5.595 -7.562 1.00 95.56 186 HIS A CA 1
ATOM 1513 C C . HIS A 1 186 ? -15.120 -6.764 -8.503 1.00 95.56 186 HIS A C 1
ATOM 1515 O O . HIS A 1 186 ? -15.173 -6.572 -9.718 1.00 95.56 186 HIS A O 1
ATOM 1521 N N . LYS A 1 187 ? -15.402 -7.956 -7.958 1.00 95.69 187 LYS A N 1
ATOM 1522 C CA . LYS A 1 187 ? -15.679 -9.198 -8.705 1.00 95.69 187 LYS A CA 1
ATOM 1523 C C . LYS A 1 187 ? -14.568 -9.540 -9.708 1.00 95.69 187 LYS A C 1
ATOM 1525 O O . LYS A 1 187 ? -14.845 -9.867 -10.863 1.00 95.69 187 LYS A O 1
ATOM 1530 N N . LEU A 1 188 ? -13.323 -9.413 -9.261 1.00 95.56 188 LEU A N 1
ATOM 1531 C CA . LEU A 1 188 ? -12.126 -9.816 -9.994 1.00 95.56 188 LEU A CA 1
ATOM 1532 C C . LEU A 1 188 ? -11.663 -11.190 -9.505 1.00 95.56 188 LEU A C 1
ATOM 1534 O O . LEU A 1 188 ? -11.955 -11.583 -8.377 1.00 95.56 188 LEU A O 1
ATOM 1538 N N . GLU A 1 189 ? -10.925 -11.896 -10.352 1.00 93.44 189 GLU A N 1
ATOM 1539 C CA . GLU A 1 189 ? -10.349 -13.204 -10.049 1.00 93.44 189 GLU A CA 1
ATOM 1540 C C . GLU A 1 189 ? -8.906 -13.259 -10.570 1.00 93.44 189 GLU A C 1
ATOM 1542 O O . GLU A 1 189 ? -8.563 -12.618 -11.571 1.00 93.44 189 GLU A O 1
ATOM 1547 N N . TYR A 1 190 ? -8.069 -14.032 -9.885 1.00 93.69 190 TYR A N 1
ATOM 1548 C CA . TYR A 1 190 ? -6.741 -14.446 -10.332 1.00 93.69 190 TYR A CA 1
ATOM 1549 C C . TYR A 1 190 ? -6.644 -15.976 -10.271 1.00 93.69 190 TYR A C 1
ATOM 1551 O O . TYR A 1 190 ? -7.444 -16.639 -9.611 1.00 93.69 190 TYR A O 1
ATOM 1559 N N . THR A 1 191 ? -5.670 -16.538 -10.978 1.00 91.62 191 THR A N 1
ATOM 1560 C CA . THR A 1 191 ? -5.442 -17.982 -11.101 1.00 91.62 191 THR A CA 1
ATOM 1561 C C . THR A 1 191 ? -4.815 -18.493 -9.809 1.00 91.62 191 THR A C 1
ATOM 1563 O O . THR A 1 191 ? -3.607 -18.355 -9.611 1.00 91.62 191 THR A O 1
ATOM 1566 N N . GLN A 1 192 ? -5.629 -19.042 -8.905 1.00 86.56 192 GLN A N 1
ATOM 1567 C CA . GLN A 1 192 ? -5.164 -19.498 -7.591 1.00 86.56 192 GLN A CA 1
ATOM 1568 C C . GLN A 1 192 ? -4.102 -20.597 -7.684 1.00 86.56 192 GLN A C 1
ATOM 1570 O O . GLN A 1 192 ? -3.220 -20.653 -6.837 1.00 86.56 192 GLN A O 1
ATOM 1575 N N . GLU A 1 193 ? -4.123 -21.423 -8.730 1.00 89.81 193 GLU A N 1
ATOM 1576 C CA . GLU A 1 193 ? -3.124 -22.473 -8.952 1.00 89.81 193 GLU A CA 1
ATOM 1577 C C . GLU A 1 193 ? -1.709 -21.912 -9.151 1.00 89.81 193 GLU A C 1
ATOM 1579 O O . GLU A 1 193 ? -0.729 -22.608 -8.888 1.00 89.81 193 GLU A O 1
ATOM 1584 N N . ASN A 1 194 ? -1.604 -20.658 -9.603 1.00 90.19 194 ASN A N 1
ATOM 1585 C CA . ASN A 1 194 ? -0.332 -19.966 -9.778 1.00 90.19 194 ASN A CA 1
ATOM 1586 C C . ASN A 1 194 ? 0.074 -19.163 -8.536 1.00 90.19 194 ASN A C 1
ATOM 1588 O O . ASN A 1 194 ? 1.213 -18.714 -8.461 1.00 90.19 194 ASN A O 1
ATOM 1592 N N . ALA A 1 195 ? -0.835 -18.940 -7.588 1.00 92.94 195 ALA A N 1
ATOM 1593 C CA . ALA A 1 195 ? -0.574 -18.133 -6.407 1.00 92.94 195 ALA A CA 1
ATOM 1594 C C . ALA A 1 195 ? 0.155 -18.951 -5.336 1.00 92.94 195 ALA A C 1
ATOM 1596 O O . ALA A 1 195 ? -0.248 -20.067 -5.004 1.00 92.94 195 ALA A O 1
ATOM 1597 N N . TRP A 1 196 ? 1.181 -18.370 -4.715 1.00 93.38 196 TRP A N 1
ATOM 1598 C CA . TRP A 1 196 ? 1.744 -18.899 -3.468 1.00 93.38 196 TRP A CA 1
ATOM 1599 C C . TRP A 1 196 ? 0.875 -18.456 -2.292 1.00 93.38 196 TRP A C 1
ATOM 1601 O O . TRP A 1 196 ? 1.297 -17.709 -1.415 1.00 93.38 196 TRP A O 1
ATOM 1611 N N . TYR A 1 197 ? -0.384 -18.886 -2.330 1.00 94.19 197 TYR A N 1
ATOM 1612 C CA . TYR A 1 197 ? -1.408 -18.485 -1.381 1.00 94.19 197 TYR A CA 1
ATOM 1613 C C . TYR A 1 197 ? -1.209 -19.176 -0.018 1.00 94.19 197 TYR A C 1
ATOM 1615 O O . TYR A 1 197 ? -0.824 -20.349 0.010 1.00 94.19 197 TYR A O 1
ATOM 1623 N N . PRO A 1 198 ? -1.479 -18.509 1.120 1.00 92.44 198 PRO A N 1
ATOM 1624 C CA . PRO A 1 198 ? -1.318 -19.118 2.436 1.00 92.44 198 PRO A CA 1
ATOM 1625 C C . PRO A 1 198 ? -2.353 -20.223 2.690 1.00 92.44 198 PRO A C 1
ATOM 1627 O O . PRO A 1 198 ? -3.541 -20.052 2.423 1.00 92.44 198 PRO A O 1
ATOM 1630 N N . ASP A 1 199 ? -1.937 -21.326 3.319 1.00 89.44 199 ASP A N 1
ATOM 1631 C CA . ASP A 1 199 ? -2.838 -22.444 3.660 1.00 89.44 199 ASP A CA 1
ATOM 1632 C C . ASP A 1 199 ? -3.971 -22.043 4.626 1.00 89.44 199 ASP A C 1
ATOM 1634 O O . ASP A 1 199 ? -5.014 -22.698 4.703 1.00 89.44 199 ASP A O 1
ATOM 1638 N N . ASN A 1 200 ? -3.753 -20.995 5.426 1.00 90.44 200 ASN A N 1
ATOM 1639 C CA . ASN A 1 200 ? -4.703 -20.521 6.422 1.00 90.44 200 ASN A CA 1
ATOM 1640 C C . ASN A 1 200 ? -4.666 -18.997 6.531 1.00 90.44 200 ASN A C 1
ATOM 1642 O O . ASN A 1 200 ? -3.703 -18.428 7.033 1.00 90.44 200 ASN A O 1
ATOM 1646 N N . MET A 1 201 ? -5.768 -18.364 6.144 1.00 94.12 201 MET A N 1
ATOM 1647 C CA . MET A 1 201 ? -5.923 -16.911 6.150 1.00 94.12 201 MET A CA 1
ATOM 1648 C C . MET A 1 201 ? -6.611 -16.366 7.401 1.00 94.12 201 MET A C 1
ATOM 1650 O O . MET A 1 201 ? -6.982 -15.199 7.430 1.00 94.12 201 MET A O 1
ATOM 1654 N N . LYS A 1 202 ? -6.803 -17.161 8.459 1.00 90.69 202 LYS A N 1
ATOM 1655 C CA . LYS A 1 202 ? -7.445 -16.658 9.682 1.00 90.69 202 LYS A CA 1
ATOM 1656 C C . LYS A 1 202 ? -6.623 -15.560 10.360 1.00 90.69 202 LYS A C 1
ATOM 1658 O O . LYS A 1 202 ? -5.426 -15.753 10.559 1.00 90.69 202 LYS A O 1
ATOM 1663 N N . PRO A 1 203 ? -7.257 -14.465 10.823 1.00 91.69 203 PRO A N 1
ATOM 1664 C CA . PRO A 1 203 ? -8.697 -14.167 10.797 1.00 91.69 203 PRO A CA 1
ATOM 1665 C C . PRO A 1 203 ? -9.152 -13.341 9.575 1.00 91.69 203 PRO A C 1
ATOM 1667 O O . PRO A 1 203 ? -10.291 -12.885 9.538 1.00 91.69 203 PRO A O 1
ATOM 1670 N N . TYR A 1 204 ? -8.285 -13.089 8.594 1.00 96.88 204 TYR A N 1
ATOM 1671 C CA . TYR A 1 204 ? -8.617 -12.315 7.395 1.00 96.88 204 TYR A CA 1
ATOM 1672 C C . TYR A 1 204 ? -9.741 -12.950 6.560 1.00 96.88 204 TYR A C 1
ATOM 1674 O O . TYR A 1 204 ? -10.573 -12.232 6.005 1.00 96.88 204 TYR A O 1
ATOM 1682 N N . ASP A 1 205 ? -9.815 -14.281 6.511 1.00 95.31 205 ASP A N 1
ATOM 1683 C CA . ASP A 1 205 ? -10.889 -15.030 5.842 1.00 95.31 205 ASP A CA 1
ATOM 1684 C C . ASP A 1 205 ? -12.293 -14.701 6.389 1.00 95.31 205 ASP A C 1
ATOM 1686 O O . ASP A 1 205 ? -13.245 -14.548 5.621 1.00 95.31 205 ASP A O 1
ATOM 1690 N N . GLU A 1 206 ? -12.420 -14.525 7.705 1.00 95.81 206 GLU A N 1
ATOM 1691 C CA . GLU A 1 206 ? -13.655 -14.127 8.387 1.00 95.81 206 GLU A CA 1
ATOM 1692 C C . GLU A 1 206 ? -14.123 -12.745 7.917 1.00 95.81 206 GLU A C 1
ATOM 1694 O O . GLU A 1 206 ? -15.307 -12.539 7.623 1.00 95.81 206 GLU A O 1
ATOM 1699 N N . VAL A 1 207 ? -13.174 -11.816 7.776 1.00 97.50 207 VAL A N 1
ATOM 1700 C CA . VAL A 1 207 ? -13.433 -10.463 7.279 1.00 97.50 207 VAL A CA 1
ATOM 1701 C C . VAL A 1 207 ? -13.837 -10.500 5.813 1.00 97.50 207 VAL A C 1
ATOM 1703 O O . VAL A 1 207 ? -14.830 -9.882 5.452 1.00 97.50 207 VAL A O 1
ATOM 1706 N N . ILE A 1 208 ? -13.137 -11.255 4.964 1.00 97.56 208 ILE A N 1
ATOM 1707 C CA . ILE A 1 208 ? -13.486 -11.392 3.540 1.00 97.56 208 ILE A CA 1
ATOM 1708 C C . ILE A 1 208 ? -14.884 -12.007 3.370 1.00 97.56 208 ILE A C 1
ATOM 1710 O O . ILE A 1 208 ? -15.639 -11.600 2.486 1.00 97.56 208 ILE A O 1
ATOM 1714 N N . ALA A 1 209 ? -15.261 -12.971 4.213 1.00 96.56 209 ALA A N 1
ATOM 1715 C CA . ALA A 1 209 ? -16.569 -13.620 4.149 1.00 96.56 209 ALA A CA 1
ATOM 1716 C C . ALA A 1 209 ? -17.732 -12.694 4.547 1.00 96.56 209 ALA A C 1
ATOM 1718 O O . ALA A 1 209 ? -18.853 -12.895 4.079 1.00 96.56 209 ALA A O 1
ATOM 1719 N N . THR A 1 210 ? -17.469 -11.695 5.392 1.00 96.06 210 THR A N 1
ATOM 1720 C CA . THR A 1 210 ? -18.479 -10.788 5.967 1.00 96.06 210 THR A CA 1
ATOM 1721 C C . THR A 1 210 ? -18.162 -9.312 5.715 1.00 96.06 210 THR A C 1
ATOM 1723 O O . THR A 1 210 ? -18.619 -8.430 6.445 1.00 96.06 210 THR A O 1
ATOM 1726 N N . TRP A 1 211 ? -17.381 -9.024 4.670 1.00 97.06 211 TRP A N 1
ATOM 1727 C CA . TRP A 1 211 ? -16.771 -7.709 4.448 1.00 97.06 211 TRP A CA 1
ATOM 1728 C C . TRP A 1 211 ? -17.793 -6.575 4.334 1.00 97.06 211 TRP A C 1
ATOM 1730 O O . TRP A 1 211 ? -17.478 -5.429 4.673 1.00 97.06 211 TRP A O 1
ATOM 1740 N N . ASP A 1 212 ? -18.999 -6.905 3.865 1.00 97.44 212 ASP A N 1
ATOM 1741 C CA . ASP A 1 212 ? -20.138 -6.029 3.611 1.00 97.44 212 ASP A CA 1
ATOM 1742 C C . ASP A 1 212 ? -21.138 -5.962 4.776 1.00 97.44 212 ASP A C 1
ATOM 1744 O O . ASP A 1 212 ? -22.201 -5.356 4.642 1.00 97.44 212 ASP A O 1
ATOM 1748 N N . THR A 1 213 ? -20.805 -6.539 5.939 1.00 97.81 213 THR A N 1
ATOM 1749 C CA . THR A 1 213 ? -21.674 -6.514 7.123 1.00 97.81 213 THR A CA 1
ATOM 1750 C C . THR A 1 213 ? -22.115 -5.091 7.468 1.00 97.81 213 THR A C 1
ATOM 1752 O O . THR A 1 213 ? -21.314 -4.154 7.460 1.00 97.81 213 THR A O 1
ATOM 1755 N N . THR A 1 214 ? -23.392 -4.909 7.796 1.00 97.81 214 THR A N 1
ATOM 1756 C CA . THR A 1 214 ? -23.932 -3.625 8.269 1.00 97.81 214 THR A CA 1
ATOM 1757 C C . THR A 1 214 ? -23.925 -3.513 9.795 1.00 97.81 214 THR A C 1
ATOM 1759 O O . THR A 1 214 ? -24.327 -2.484 10.332 1.00 97.81 214 THR A O 1
ATOM 1762 N N . ASP A 1 215 ? -23.518 -4.566 10.512 1.00 98.12 215 ASP A N 1
ATOM 1763 C CA . ASP A 1 215 ? -23.403 -4.539 11.970 1.00 98.12 215 ASP A CA 1
ATOM 1764 C C . ASP A 1 215 ? -22.090 -3.861 12.382 1.00 98.12 215 ASP A C 1
ATOM 1766 O O . ASP A 1 215 ? -21.012 -4.445 12.296 1.00 98.12 215 ASP A O 1
ATOM 1770 N N . LEU A 1 216 ? -22.181 -2.617 12.852 1.00 98.00 216 LEU A N 1
ATOM 1771 C CA . LEU A 1 216 ? -21.017 -1.845 13.295 1.00 98.00 216 LEU A CA 1
ATOM 1772 C C . LEU A 1 216 ? -20.297 -2.476 14.497 1.00 98.00 216 LEU A C 1
ATOM 1774 O O . LEU A 1 216 ? -19.091 -2.285 14.643 1.00 98.00 216 LEU A O 1
ATOM 1778 N N . SER A 1 217 ? -20.999 -3.246 15.335 1.00 97.44 217 SER A N 1
ATOM 1779 C CA . SER A 1 217 ? -20.362 -3.967 16.447 1.00 97.44 217 SER A CA 1
ATOM 1780 C C . SER A 1 217 ? -19.484 -5.100 15.925 1.00 97.44 217 SER A C 1
ATOM 1782 O O . SER A 1 217 ? -18.416 -5.368 16.472 1.00 97.44 217 SER A O 1
ATOM 1784 N N . GLU A 1 218 ? -19.919 -5.738 14.838 1.00 97.56 218 GLU A N 1
ATOM 1785 C CA . GLU A 1 218 ? -19.140 -6.766 14.159 1.00 97.56 218 GLU A CA 1
ATOM 1786 C C . GLU A 1 218 ? -17.922 -6.166 13.454 1.00 97.56 218 GLU A C 1
ATOM 1788 O O . GLU A 1 218 ? -16.828 -6.715 13.561 1.00 97.56 218 GLU A O 1
ATOM 1793 N N . VAL A 1 219 ? -18.067 -4.999 12.814 1.00 98.31 219 VAL A N 1
ATOM 1794 C CA . VAL A 1 219 ? -16.923 -4.281 12.226 1.00 98.31 219 VAL A CA 1
ATOM 1795 C C . VAL A 1 219 ? -15.871 -3.963 13.291 1.00 98.31 219 VAL A C 1
ATOM 1797 O O . VAL A 1 219 ? -14.700 -4.265 13.083 1.00 98.31 219 VAL A O 1
ATOM 1800 N N . ASP A 1 220 ? -16.266 -3.420 14.450 1.00 98.19 220 ASP A N 1
ATOM 1801 C CA . ASP A 1 220 ? -15.323 -3.132 15.542 1.00 98.19 220 ASP A CA 1
ATOM 1802 C C . ASP A 1 220 ? -14.650 -4.408 16.075 1.00 98.19 220 ASP A C 1
ATOM 1804 O O . ASP A 1 220 ? -13.433 -4.429 16.272 1.00 98.19 220 ASP A O 1
ATOM 1808 N N . ARG A 1 221 ? -15.401 -5.507 16.239 1.00 97.62 221 ARG A N 1
ATOM 1809 C CA . ARG A 1 221 ? -14.843 -6.802 16.664 1.00 97.62 221 ARG A CA 1
ATOM 1810 C C . ARG A 1 221 ? -13.813 -7.339 15.668 1.00 97.62 221 ARG A C 1
ATOM 1812 O O . ARG A 1 221 ? -12.738 -7.779 16.076 1.00 97.62 221 ARG A O 1
ATOM 1819 N N . LEU A 1 222 ? -14.125 -7.311 14.375 1.00 98.00 222 LEU A N 1
ATOM 1820 C CA . LEU A 1 222 ? -13.219 -7.757 13.316 1.00 98.00 222 LEU A CA 1
ATOM 1821 C C . LEU A 1 222 ? -11.972 -6.868 13.252 1.00 98.00 222 LEU A C 1
ATOM 1823 O O . LEU A 1 222 ? -10.854 -7.376 13.237 1.00 98.00 222 LEU A O 1
ATOM 1827 N N . THR A 1 223 ? -12.139 -5.546 13.317 1.00 98.19 223 THR A N 1
ATOM 1828 C CA . THR A 1 223 ? -11.029 -4.591 13.418 1.00 98.19 223 THR A CA 1
ATOM 1829 C C . THR A 1 223 ? -10.152 -4.851 14.648 1.00 98.19 223 THR A C 1
ATOM 1831 O O . THR A 1 223 ? -8.926 -4.748 14.557 1.00 98.19 223 THR A O 1
ATOM 1834 N N . TYR A 1 224 ? -10.743 -5.220 15.787 1.00 97.56 224 TYR A N 1
ATOM 1835 C CA . TYR A 1 224 ? -9.997 -5.606 16.983 1.00 97.56 224 TYR A CA 1
ATOM 1836 C C . TYR A 1 224 ? -9.127 -6.839 16.727 1.00 97.56 224 TYR A C 1
ATOM 1838 O O . TYR A 1 224 ? -7.926 -6.798 16.986 1.00 97.56 224 TYR A O 1
ATOM 1846 N N . ASN A 1 225 ? -9.712 -7.898 16.162 1.00 96.38 225 ASN A N 1
ATOM 1847 C CA . ASN A 1 225 ? -9.002 -9.136 15.841 1.00 96.38 225 ASN A CA 1
ATOM 1848 C C . ASN A 1 225 ? -7.860 -8.903 14.842 1.00 96.38 225 ASN A C 1
ATOM 1850 O O . ASN A 1 225 ? -6.750 -9.384 15.057 1.00 96.38 225 ASN A O 1
ATOM 1854 N N . LEU A 1 226 ? -8.110 -8.136 13.776 1.00 97.12 226 LEU A N 1
ATOM 1855 C CA . LEU A 1 226 ? -7.073 -7.768 12.810 1.00 97.12 226 LEU A CA 1
ATOM 1856 C C . LEU A 1 226 ? -5.941 -6.980 13.477 1.00 97.12 226 LEU A C 1
ATOM 1858 O O . LEU A 1 226 ? -4.772 -7.225 13.199 1.00 97.12 226 LEU A O 1
ATOM 1862 N N . SER A 1 227 ? -6.272 -6.075 14.400 1.00 97.06 227 SER A N 1
ATOM 1863 C CA . SER A 1 227 ? -5.264 -5.290 15.113 1.00 97.06 227 SER A CA 1
ATOM 1864 C C . SER A 1 227 ? -4.394 -6.143 16.042 1.00 97.06 227 SER A C 1
ATOM 1866 O O . SER A 1 227 ? -3.204 -5.865 16.176 1.00 97.06 227 SER A O 1
ATOM 1868 N N . ASP A 1 228 ? -4.956 -7.173 16.681 1.00 94.75 228 ASP A N 1
ATOM 1869 C CA . ASP A 1 228 ? -4.179 -8.120 17.492 1.00 94.75 228 ASP A CA 1
ATOM 1870 C C . ASP A 1 228 ? -3.174 -8.895 16.626 1.00 94.75 228 ASP A C 1
ATOM 1872 O O . ASP A 1 228 ? -2.014 -9.055 17.013 1.00 94.75 228 ASP A O 1
ATOM 1876 N N . ILE A 1 229 ? -3.593 -9.327 15.433 1.00 93.12 229 ILE A N 1
ATOM 1877 C CA . ILE A 1 229 ? -2.717 -10.010 14.470 1.00 93.12 229 ILE A CA 1
ATOM 1878 C C . ILE A 1 229 ? -1.637 -9.075 13.943 1.00 93.12 229 ILE A C 1
ATOM 1880 O O . ILE A 1 229 ? -0.468 -9.459 13.932 1.00 93.12 229 ILE A O 1
ATOM 1884 N N . HIS A 1 230 ? -1.999 -7.835 13.610 1.00 95.19 230 HIS A N 1
ATOM 1885 C CA . HIS A 1 230 ? -1.043 -6.805 13.225 1.00 95.19 230 HIS A CA 1
ATOM 1886 C C . HIS A 1 230 ? 0.075 -6.694 14.264 1.00 95.19 230 HIS A C 1
ATOM 1888 O O . HIS A 1 230 ? 1.239 -6.900 13.937 1.00 95.19 230 HIS A O 1
ATOM 1894 N N . LEU A 1 231 ? -0.274 -6.477 15.541 1.00 93.31 231 LEU A N 1
ATOM 1895 C CA . LEU A 1 231 ? 0.700 -6.384 16.636 1.00 93.31 231 LEU A CA 1
ATOM 1896 C C . LEU A 1 231 ? 1.502 -7.679 16.849 1.00 93.31 231 LEU A C 1
ATOM 1898 O O . LEU A 1 231 ? 2.657 -7.631 17.271 1.00 93.31 231 LEU A O 1
ATOM 1902 N N . ALA A 1 232 ? 0.924 -8.851 16.585 1.00 90.00 232 ALA A N 1
ATOM 1903 C CA . ALA A 1 232 ? 1.650 -10.115 16.679 1.00 90.00 232 ALA A CA 1
ATOM 1904 C C . ALA A 1 232 ? 2.736 -10.251 15.596 1.00 90.00 232 ALA A C 1
ATOM 1906 O O . ALA A 1 232 ? 3.743 -10.924 15.838 1.00 90.00 232 ALA A O 1
ATOM 1907 N N . HIS A 1 233 ? 2.534 -9.598 14.449 1.00 88.25 233 HIS A N 1
ATOM 1908 C CA . HIS A 1 233 ? 3.403 -9.584 13.271 1.00 88.25 233 HIS A CA 1
ATOM 1909 C C . HIS A 1 233 ? 4.355 -8.371 13.235 1.00 88.25 233 HIS A C 1
ATOM 1911 O O . HIS A 1 233 ? 5.027 -8.154 12.234 1.00 88.25 233 HIS A O 1
ATOM 1917 N N . THR A 1 234 ? 4.466 -7.597 14.322 1.00 86.88 234 THR A N 1
ATOM 1918 C CA . THR A 1 234 ? 5.480 -6.530 14.463 1.00 86.88 234 THR A CA 1
ATOM 1919 C C . THR A 1 234 ? 6.760 -6.995 15.165 1.00 86.88 234 THR A C 1
ATOM 1921 O O . THR A 1 234 ? 7.553 -6.172 15.626 1.00 86.88 234 THR A O 1
ATOM 1924 N N . LYS A 1 235 ? 6.928 -8.301 15.394 1.00 77.06 235 LYS A N 1
ATOM 1925 C CA . LYS A 1 235 ? 8.098 -8.831 16.102 1.00 77.06 235 LYS A CA 1
ATOM 1926 C C . LYS A 1 235 ? 9.323 -8.746 15.198 1.00 77.06 235 LYS A C 1
ATOM 1928 O O . LYS A 1 235 ? 9.238 -9.049 14.017 1.00 77.06 235 LYS A O 1
ATOM 1933 N N . GLU A 1 236 ? 10.469 -8.399 15.775 1.00 63.22 236 GLU A N 1
ATOM 1934 C CA . GLU A 1 236 ? 11.746 -8.583 15.085 1.00 63.22 236 GLU A CA 1
ATOM 1935 C C . GLU A 1 236 ? 12.009 -10.089 14.933 1.00 63.22 236 GLU A C 1
ATOM 1937 O O . GLU A 1 236 ? 11.905 -10.842 15.911 1.00 63.22 236 GLU A O 1
ATOM 1942 N N . GLY A 1 237 ? 12.331 -10.527 13.713 1.00 60.75 237 GLY A N 1
ATOM 1943 C CA . GLY A 1 237 ? 12.699 -11.912 13.429 1.00 60.75 237 GLY A CA 1
ATOM 1944 C C . GLY A 1 237 ? 13.827 -12.377 14.350 1.00 60.75 237 GLY A C 1
ATOM 1945 O O . GLY A 1 237 ? 14.901 -11.777 14.394 1.00 60.75 237 GLY A O 1
ATOM 1946 N N . THR A 1 238 ? 13.597 -13.445 15.116 1.00 55.97 238 THR A N 1
ATOM 1947 C CA . THR A 1 238 ? 14.624 -14.013 16.013 1.00 55.97 238 THR A CA 1
ATOM 1948 C C . THR A 1 238 ? 15.520 -15.027 15.302 1.00 55.97 238 THR A C 1
ATOM 1950 O O . THR A 1 238 ? 16.556 -15.439 15.831 1.00 55.97 238 THR A O 1
ATOM 1953 N N . SER A 1 239 ? 15.125 -15.405 14.087 1.00 61.25 239 SER A N 1
ATOM 1954 C CA . SER A 1 239 ? 15.795 -16.317 13.173 1.00 61.25 239 SER A CA 1
ATOM 1955 C C . SER A 1 239 ? 15.735 -15.746 11.750 1.00 61.25 239 SER A C 1
ATOM 1957 O O . SER A 1 239 ? 14.743 -15.109 11.410 1.00 61.25 239 SER A O 1
ATOM 1959 N N . PRO A 1 240 ? 16.728 -16.018 10.881 1.00 58.66 240 PRO A N 1
ATOM 1960 C CA . PRO A 1 240 ? 16.681 -15.643 9.463 1.00 58.66 240 PRO A CA 1
ATOM 1961 C C . PRO A 1 240 ? 15.480 -16.195 8.678 1.00 58.66 240 PRO A C 1
ATOM 1963 O O . PRO A 1 240 ? 15.228 -15.737 7.572 1.00 58.66 240 PRO A O 1
ATOM 1966 N N . ASN A 1 241 ? 14.774 -17.189 9.227 1.00 61.81 241 ASN A N 1
ATOM 1967 C CA . ASN A 1 241 ? 13.581 -17.784 8.619 1.00 61.81 241 ASN A CA 1
ATOM 1968 C C . ASN A 1 241 ? 12.270 -17.203 9.177 1.00 61.81 241 ASN A C 1
ATOM 1970 O O . ASN A 1 241 ? 11.200 -17.634 8.758 1.00 61.81 241 ASN A O 1
ATOM 1974 N N . ASP A 1 242 ? 12.341 -16.298 10.156 1.00 70.06 242 ASP A N 1
ATOM 1975 C CA . ASP A 1 242 ? 11.162 -15.627 10.692 1.00 70.06 242 ASP A CA 1
ATOM 1976 C C . ASP A 1 242 ? 10.873 -14.402 9.814 1.00 70.06 242 ASP A C 1
ATOM 1978 O O . ASP A 1 242 ? 11.578 -13.397 9.913 1.00 70.06 242 ASP A O 1
ATOM 1982 N N . TYR A 1 243 ? 9.849 -14.480 8.964 1.00 78.88 243 TYR A N 1
ATOM 1983 C CA . TYR A 1 243 ? 9.330 -13.320 8.244 1.00 78.88 243 TYR A CA 1
ATOM 1984 C C . TYR A 1 243 ? 8.090 -12.777 8.960 1.00 78.88 243 TYR A C 1
ATOM 1986 O O . TYR A 1 243 ? 7.167 -13.520 9.302 1.00 78.88 243 TYR A O 1
ATOM 1994 N N . TYR A 1 244 ? 8.087 -11.471 9.210 1.00 84.75 244 TYR A N 1
ATOM 1995 C CA . TYR A 1 244 ? 7.013 -10.763 9.891 1.00 84.75 244 TYR A CA 1
ATOM 1996 C C . TYR A 1 244 ? 6.664 -9.514 9.079 1.00 84.75 244 TYR A C 1
ATOM 1998 O O . TYR A 1 244 ? 7.435 -8.562 9.017 1.00 84.75 244 TYR A O 1
ATOM 2006 N N . GLU A 1 245 ? 5.480 -9.512 8.468 1.00 88.12 245 GLU A N 1
ATOM 2007 C CA . GLU A 1 245 ? 5.043 -8.503 7.489 1.00 88.12 245 GLU A CA 1
ATOM 2008 C C . GLU A 1 245 ? 5.047 -7.054 8.022 1.00 88.12 245 GLU A C 1
ATOM 2010 O O . GLU A 1 245 ? 5.135 -6.091 7.254 1.00 88.12 245 GLU A O 1
ATOM 2015 N N . PHE A 1 246 ? 4.995 -6.868 9.344 1.00 91.44 246 PHE A N 1
ATOM 2016 C CA . PHE A 1 246 ? 5.037 -5.554 9.984 1.00 91.44 246 PHE A CA 1
ATOM 2017 C C . PHE A 1 246 ? 6.282 -5.357 10.857 1.00 91.44 246 PHE A C 1
ATOM 2019 O O . PHE A 1 246 ? 6.228 -4.576 11.797 1.00 91.44 246 PHE A O 1
ATOM 2026 N N . ASP A 1 247 ? 7.403 -6.031 10.597 1.00 86.00 247 ASP A N 1
ATOM 2027 C CA . ASP A 1 247 ? 8.610 -5.953 11.439 1.00 86.00 247 ASP A CA 1
ATOM 2028 C C . ASP A 1 247 ? 9.312 -4.583 11.446 1.00 86.00 247 ASP A C 1
ATOM 2030 O O . ASP A 1 247 ? 10.046 -4.262 12.384 1.00 86.00 247 ASP A O 1
ATOM 2034 N N . THR A 1 248 ? 9.054 -3.732 10.454 1.00 85.31 248 THR A N 1
ATOM 2035 C CA . THR A 1 248 ? 9.672 -2.405 10.384 1.00 85.31 248 THR A CA 1
ATOM 2036 C C . THR A 1 248 ? 8.988 -1.385 11.308 1.00 85.31 248 THR A C 1
ATOM 2038 O O . THR A 1 248 ? 7.755 -1.329 11.369 1.00 85.31 248 THR A O 1
ATOM 2041 N N . PRO A 1 249 ? 9.751 -0.477 11.958 1.00 85.31 249 PRO A N 1
ATOM 2042 C CA . PRO A 1 249 ? 9.200 0.554 12.848 1.00 85.31 249 PRO A CA 1
ATOM 2043 C C . PRO A 1 249 ? 8.071 1.397 12.250 1.00 85.31 249 PRO A C 1
ATOM 2045 O O . PRO A 1 249 ? 7.163 1.833 12.959 1.00 85.31 249 PRO A O 1
ATOM 2048 N N . LEU A 1 250 ? 8.127 1.613 10.935 1.00 82.56 250 LEU A N 1
ATOM 2049 C CA . LEU A 1 250 ? 7.124 2.341 10.172 1.00 82.56 250 LEU A CA 1
ATOM 2050 C C . LEU A 1 250 ? 5.768 1.626 10.155 1.00 82.56 250 LEU A C 1
ATOM 2052 O O . LEU A 1 250 ? 4.723 2.271 10.236 1.00 82.56 250 LEU A O 1
ATOM 2056 N N . ARG A 1 251 ? 5.794 0.294 10.060 1.00 90.00 251 ARG A N 1
ATOM 2057 C CA . ARG A 1 251 ? 4.604 -0.547 9.948 1.00 90.00 251 ARG A CA 1
ATOM 2058 C C . ARG A 1 251 ? 3.968 -0.838 11.306 1.00 90.00 251 ARG A C 1
ATOM 2060 O O . ARG A 1 251 ? 2.753 -0.933 11.350 1.00 90.00 251 ARG A O 1
ATOM 2067 N N . TRP A 1 252 ? 4.723 -0.823 12.413 1.00 91.75 252 TRP A N 1
ATOM 2068 C CA . TRP A 1 252 ? 4.238 -1.161 13.772 1.00 91.75 252 TRP A CA 1
ATOM 2069 C C . TRP A 1 252 ? 2.940 -0.482 14.221 1.00 91.75 252 TRP A C 1
ATOM 2071 O O . TRP A 1 252 ? 2.193 -1.014 15.042 1.00 91.75 252 TRP A O 1
ATOM 2081 N N . ILE A 1 253 ? 2.738 0.758 13.782 1.00 90.88 253 ILE A N 1
ATOM 2082 C CA . ILE A 1 253 ? 1.620 1.611 14.198 1.00 90.88 253 ILE A CA 1
ATOM 2083 C C . ILE A 1 253 ? 0.755 2.054 13.017 1.00 90.88 253 ILE A C 1
ATOM 2085 O O . ILE A 1 253 ? -0.108 2.918 13.186 1.00 90.88 253 ILE A O 1
ATOM 2089 N N . PHE A 1 254 ? 1.002 1.507 11.828 1.00 93.19 254 PHE A N 1
ATOM 2090 C CA . PHE A 1 254 ? 0.294 1.859 10.608 1.00 93.19 254 PHE A CA 1
ATOM 2091 C C . PHE A 1 254 ? -0.513 0.648 10.117 1.00 93.19 254 PHE A C 1
ATOM 2093 O O . PHE A 1 254 ? -0.016 -0.107 9.284 1.00 93.19 254 PHE A O 1
ATOM 2100 N N . PRO A 1 255 ? -1.756 0.462 10.614 1.00 96.25 255 PRO A N 1
ATOM 2101 C CA . PRO A 1 255 ? -2.620 -0.664 10.249 1.00 96.25 255 PRO A CA 1
ATOM 2102 C C . PRO A 1 255 ? -3.252 -0.453 8.863 1.00 96.25 255 PRO A C 1
ATOM 2104 O O . PRO A 1 255 ? -4.466 -0.264 8.726 1.00 96.25 255 PRO A O 1
ATOM 2107 N N . TYR A 1 256 ? -2.415 -0.377 7.828 1.00 96.94 256 TYR A N 1
ATOM 2108 C CA . TYR A 1 256 ? -2.821 -0.024 6.469 1.00 96.94 256 TYR A CA 1
ATOM 2109 C C . TYR A 1 256 ? -3.816 -1.024 5.873 1.00 96.94 256 TYR A C 1
ATOM 2111 O O . TYR A 1 256 ? -4.699 -0.625 5.115 1.00 96.94 256 TYR A O 1
ATOM 2119 N N . GLU A 1 257 ? -3.728 -2.295 6.248 1.00 98.06 257 GLU A N 1
ATOM 2120 C CA . GLU A 1 257 ? -4.624 -3.370 5.836 1.00 98.06 257 GLU A CA 1
ATOM 2121 C C . GLU A 1 257 ? -6.038 -3.166 6.388 1.00 98.06 257 GLU A C 1
ATOM 2123 O O . GLU A 1 257 ? -7.025 -3.264 5.658 1.00 98.06 257 GLU A O 1
ATOM 2128 N N . ILE A 1 258 ? -6.141 -2.766 7.658 1.00 98.56 258 ILE A N 1
ATOM 2129 C CA . ILE A 1 258 ? -7.426 -2.514 8.315 1.00 98.56 258 ILE A CA 1
ATOM 2130 C C . ILE A 1 258 ? -8.057 -1.250 7.737 1.00 98.56 258 ILE A C 1
ATOM 2132 O O . ILE A 1 258 ? -9.236 -1.239 7.385 1.00 98.56 258 ILE A O 1
ATOM 2136 N N . ILE A 1 259 ? -7.268 -0.180 7.593 1.00 98.38 259 ILE A N 1
ATOM 2137 C CA . ILE A 1 259 ? -7.754 1.086 7.032 1.00 98.38 259 ILE A CA 1
ATOM 2138 C C . ILE A 1 259 ? -8.191 0.890 5.571 1.00 98.38 259 ILE A C 1
ATOM 2140 O O . ILE A 1 259 ? -9.199 1.465 5.161 1.00 98.38 259 ILE A O 1
ATOM 2144 N N . SER A 1 260 ? -7.500 0.047 4.797 1.00 98.38 260 SER A N 1
ATOM 2145 C CA . SER A 1 260 ? -7.888 -0.288 3.418 1.00 98.38 260 SER A CA 1
ATOM 2146 C C . SER A 1 260 ? -9.264 -0.942 3.346 1.00 98.38 260 SER A C 1
ATOM 2148 O O . SER A 1 260 ? -10.083 -0.550 2.514 1.00 98.38 260 SER A O 1
ATOM 2150 N N . TRP A 1 261 ? -9.563 -1.882 4.246 1.00 98.50 261 TRP A N 1
ATOM 2151 C CA . TRP A 1 261 ? -10.898 -2.476 4.318 1.00 98.50 261 TRP A CA 1
ATOM 2152 C C . TRP A 1 261 ? -11.972 -1.443 4.653 1.00 98.50 261 TRP A C 1
ATOM 2154 O O . TRP A 1 261 ? -12.985 -1.356 3.957 1.00 98.50 261 TRP A O 1
ATOM 2164 N N . LEU A 1 262 ? -11.730 -0.609 5.665 1.00 98.50 262 LEU A N 1
ATOM 2165 C CA . LEU A 1 262 ? -12.662 0.448 6.062 1.00 98.50 262 LEU A CA 1
ATOM 2166 C C . LEU A 1 262 ? -12.906 1.449 4.918 1.00 98.50 262 LEU A C 1
ATOM 2168 O O . LEU A 1 262 ? -14.039 1.888 4.712 1.00 98.50 262 LEU A O 1
ATOM 2172 N N . ARG A 1 263 ? -11.883 1.745 4.109 1.00 97.88 263 ARG A N 1
ATOM 2173 C CA . ARG A 1 263 ? -12.012 2.564 2.896 1.00 97.88 263 ARG A CA 1
ATOM 2174 C C . ARG A 1 263 ? -12.839 1.916 1.803 1.00 97.88 263 ARG A C 1
ATOM 2176 O O . ARG A 1 263 ? -13.659 2.591 1.187 1.00 97.88 263 ARG A O 1
ATOM 2183 N N . LEU A 1 264 ? -12.646 0.625 1.561 1.00 97.75 264 LEU A N 1
ATOM 2184 C CA . LEU A 1 264 ? -13.459 -0.112 0.595 1.00 97.75 264 LEU A CA 1
ATOM 2185 C C . LEU A 1 264 ? -14.927 -0.151 1.027 1.00 97.75 264 LEU A C 1
ATOM 2187 O O . LEU A 1 264 ? -15.809 0.037 0.193 1.00 97.75 264 LEU A O 1
ATOM 2191 N N . ARG A 1 265 ? -15.200 -0.300 2.327 1.00 97.56 265 ARG A N 1
ATOM 2192 C CA . ARG A 1 265 ? -16.559 -0.188 2.875 1.00 97.56 265 ARG A CA 1
ATOM 2193 C C . ARG A 1 265 ? -17.179 1.179 2.586 1.00 97.56 265 ARG A C 1
ATOM 2195 O O . ARG A 1 265 ? -18.267 1.232 2.017 1.00 97.56 265 ARG A O 1
ATOM 2202 N N . GLU A 1 266 ? -16.467 2.266 2.888 1.00 96.69 266 GLU A N 1
ATOM 2203 C CA . GLU A 1 266 ? -16.914 3.637 2.585 1.00 96.69 266 GLU A CA 1
ATOM 2204 C C . GLU A 1 266 ? -17.191 3.833 1.091 1.00 96.69 266 GLU A C 1
ATOM 2206 O O . GLU A 1 266 ? -18.211 4.414 0.719 1.00 96.69 266 GLU A O 1
ATOM 2211 N N . HIS A 1 267 ? -16.325 3.302 0.224 1.00 95.75 267 HIS A N 1
ATOM 2212 C CA . HIS A 1 267 ? -16.500 3.364 -1.227 1.00 95.75 267 HIS A CA 1
ATOM 2213 C C . HIS A 1 267 ? -17.777 2.663 -1.705 1.00 95.75 267 HIS A C 1
ATOM 2215 O O . HIS A 1 267 ? -18.430 3.132 -2.636 1.00 95.75 267 HIS A O 1
ATOM 2221 N N . GLN A 1 268 ? -18.156 1.571 -1.040 1.00 96.75 268 GLN A N 1
ATOM 2222 C CA . GLN A 1 268 ? -19.390 0.826 -1.301 1.00 96.75 268 GLN A CA 1
ATOM 2223 C C . GLN A 1 268 ? -20.618 1.418 -0.584 1.00 96.75 268 GLN A C 1
ATOM 2225 O O . GLN A 1 268 ? -21.704 0.844 -0.642 1.00 96.75 268 GLN A O 1
ATOM 2230 N N . GLY A 1 269 ? -20.476 2.572 0.077 1.00 96.69 269 GLY A N 1
ATOM 2231 C CA . GLY A 1 269 ? -21.564 3.242 0.791 1.00 96.69 269 GLY A CA 1
ATOM 2232 C C . GLY A 1 269 ? -21.934 2.591 2.125 1.00 96.69 269 GLY A C 1
ATOM 2233 O O . GLY A 1 269 ? -23.017 2.854 2.646 1.00 96.69 269 GLY A O 1
ATOM 2234 N N . LEU A 1 270 ? -21.063 1.741 2.673 1.00 97.50 270 LEU A N 1
ATOM 2235 C CA . LEU A 1 270 ? -21.239 1.131 3.986 1.00 97.50 270 LEU A CA 1
ATOM 2236 C C . LEU A 1 270 ? -20.680 2.041 5.080 1.00 97.50 270 LEU A C 1
ATOM 2238 O O . LEU A 1 270 ? -19.656 2.703 4.910 1.00 97.50 270 LEU A O 1
ATOM 2242 N N . GLU A 1 271 ? -21.346 2.039 6.231 1.00 96.69 271 GLU A N 1
ATOM 2243 C CA . GLU A 1 271 ? -20.888 2.775 7.405 1.00 96.69 271 GLU A CA 1
ATOM 2244 C C . GLU A 1 271 ? -19.768 2.023 8.140 1.00 96.69 271 GLU A C 1
ATOM 2246 O O . GLU A 1 271 ? -19.710 0.786 8.153 1.00 96.69 271 GLU A O 1
ATOM 2251 N N . ASN A 1 272 ? -18.901 2.794 8.793 1.00 97.50 272 ASN A N 1
ATOM 2252 C CA . ASN A 1 272 ? -17.882 2.313 9.718 1.00 97.50 272 ASN A CA 1
ATOM 2253 C C . ASN A 1 272 ? -18.172 2.844 11.133 1.00 97.50 272 ASN A C 1
ATOM 2255 O O . ASN A 1 272 ? -18.789 3.908 11.266 1.00 97.50 272 ASN A O 1
ATOM 2259 N N . PRO A 1 273 ? -17.712 2.153 12.192 1.00 96.44 273 PRO A N 1
ATOM 2260 C CA . PRO A 1 273 ? -17.759 2.680 13.551 1.00 96.44 273 PRO A CA 1
ATOM 2261 C C . PRO A 1 273 ? -17.114 4.068 13.646 1.00 96.44 273 PRO A C 1
ATOM 2263 O O . PRO A 1 273 ? -16.071 4.328 13.046 1.00 96.44 273 PRO A O 1
ATOM 2266 N N . SER A 1 274 ? -17.716 4.967 14.428 1.00 91.38 274 SER A N 1
ATOM 2267 C CA . SER A 1 274 ? -17.131 6.288 14.701 1.00 91.38 274 SER A CA 1
ATOM 2268 C C . SER A 1 274 ? -15.939 6.223 15.659 1.00 91.38 274 SER A C 1
ATOM 2270 O O . SER A 1 274 ? -15.131 7.147 15.707 1.00 91.38 274 SER A O 1
ATOM 2272 N N . GLU A 1 275 ? -15.857 5.150 16.443 1.00 92.94 275 GLU A N 1
ATOM 2273 C CA . GLU A 1 275 ? -14.788 4.856 17.390 1.00 92.94 275 GLU A CA 1
ATOM 2274 C C . GLU A 1 275 ? -14.472 3.363 17.323 1.00 92.94 275 GLU A C 1
ATOM 2276 O O . GLU A 1 275 ? -15.361 2.552 17.067 1.00 92.94 275 GLU A O 1
ATOM 2281 N N . PHE A 1 276 ? -13.212 3.014 17.578 1.00 96.69 276 PHE A N 1
ATOM 2282 C CA . PHE A 1 276 ? -12.744 1.632 17.583 1.00 96.69 276 PHE A CA 1
ATOM 2283 C C . PHE A 1 276 ? -12.198 1.262 18.957 1.00 96.69 276 PHE A C 1
ATOM 2285 O O . PHE A 1 276 ? -11.466 2.041 19.577 1.00 96.69 276 PHE A O 1
ATOM 2292 N N . SER A 1 277 ? -12.500 0.049 19.413 1.00 96.69 277 SER A N 1
ATOM 2293 C CA . SER A 1 277 ? -12.116 -0.439 20.741 1.00 96.69 277 SER A CA 1
ATOM 2294 C C . SER A 1 277 ? -10.612 -0.708 20.875 1.00 96.69 277 SER A C 1
ATOM 2296 O O . SER A 1 277 ? -10.064 -0.682 21.981 1.00 96.69 277 SER A O 1
ATOM 2298 N N . HIS A 1 278 ? -9.915 -0.984 19.769 1.00 97.44 278 HIS A N 1
ATOM 2299 C CA . HIS A 1 278 ? -8.501 -1.347 19.805 1.00 97.44 278 HIS A CA 1
ATOM 2300 C C . HIS A 1 278 ? -7.568 -0.110 19.832 1.00 97.44 278 HIS A C 1
ATOM 2302 O O . HIS A 1 278 ? -7.704 0.785 18.993 1.00 97.44 278 HIS A O 1
ATOM 2308 N N . PRO A 1 279 ? -6.562 -0.036 20.733 1.00 96.75 279 PRO A N 1
ATOM 2309 C CA . PRO A 1 279 ? -5.644 1.108 20.823 1.00 96.75 279 PRO A CA 1
ATOM 2310 C C . PRO A 1 279 ? -4.866 1.444 19.539 1.00 96.75 279 PRO A C 1
ATOM 2312 O O . PRO A 1 279 ? -4.590 2.617 19.293 1.00 96.75 279 PRO A O 1
ATOM 2315 N N . LEU A 1 280 ? -4.537 0.451 18.703 1.00 96.62 280 LEU A N 1
ATOM 2316 C CA . LEU A 1 280 ? -3.835 0.657 17.423 1.00 96.62 280 LEU A CA 1
ATOM 2317 C C . LEU A 1 280 ? -4.615 1.585 16.473 1.00 96.62 280 LEU A C 1
ATOM 2319 O O . LEU A 1 280 ? -4.046 2.512 15.896 1.00 96.62 280 LEU A O 1
ATOM 2323 N N . MET A 1 281 ? -5.936 1.404 16.399 1.00 97.38 281 MET A N 1
ATOM 2324 C CA . MET A 1 281 ? -6.837 2.228 15.581 1.00 97.38 281 MET A CA 1
ATOM 2325 C C . MET A 1 281 ? -7.047 3.634 16.153 1.00 97.38 281 MET A C 1
ATOM 2327 O O . MET A 1 281 ? -7.585 4.514 15.489 1.00 97.38 281 MET A O 1
ATOM 2331 N N . ASN A 1 282 ? -6.588 3.865 17.385 1.00 94.50 282 ASN A N 1
ATOM 2332 C CA . ASN A 1 282 ? -6.658 5.151 18.066 1.00 94.50 282 ASN A CA 1
ATOM 2333 C C . ASN A 1 282 ? -5.341 5.938 18.017 1.00 94.50 282 ASN A C 1
ATOM 2335 O O . ASN A 1 282 ? -5.252 7.021 18.607 1.00 94.50 282 ASN A O 1
ATOM 2339 N N . THR A 1 283 ? -4.324 5.423 17.322 1.00 93.69 283 THR A N 1
ATOM 2340 C CA . THR A 1 283 ? -3.070 6.147 17.106 1.00 93.69 283 THR A CA 1
ATOM 2341 C C . THR A 1 283 ? -3.302 7.404 16.253 1.00 93.69 283 THR A C 1
ATOM 2343 O O . THR A 1 283 ? -4.213 7.434 15.422 1.00 93.69 283 THR A O 1
ATOM 2346 N N . PRO A 1 284 ? -2.480 8.459 16.415 1.00 92.88 284 PRO A N 1
ATOM 2347 C CA . PRO A 1 284 ? -2.569 9.671 15.600 1.00 92.88 284 PRO A CA 1
ATOM 2348 C C . PRO A 1 284 ? -2.597 9.425 14.086 1.00 92.88 284 PRO A C 1
ATOM 2350 O O . PRO A 1 284 ? -3.347 10.098 13.384 1.00 92.88 284 PRO A O 1
ATOM 2353 N N . ILE A 1 285 ? -1.817 8.461 13.587 1.00 92.06 285 ILE A N 1
ATOM 2354 C CA . ILE A 1 285 ? -1.771 8.146 12.156 1.00 92.06 285 ILE A CA 1
ATOM 2355 C C . ILE A 1 285 ? -3.025 7.417 11.674 1.00 92.06 285 ILE A C 1
ATOM 2357 O O . ILE A 1 285 ? -3.585 7.810 10.653 1.00 92.06 285 ILE A O 1
ATOM 2361 N N . ALA A 1 286 ? -3.526 6.433 12.430 1.00 94.44 286 ALA A N 1
ATOM 2362 C CA . ALA A 1 286 ? -4.781 5.765 12.096 1.00 94.44 286 ALA A CA 1
ATOM 2363 C C . ALA A 1 286 ? -5.942 6.770 12.078 1.00 94.44 286 ALA A C 1
ATOM 2365 O O . ALA A 1 286 ? -6.665 6.857 11.088 1.00 94.44 286 ALA A O 1
ATOM 2366 N N . LYS A 1 287 ? -6.057 7.614 13.115 1.00 93.81 287 LYS A N 1
ATOM 2367 C CA . LYS A 1 287 ? -7.087 8.664 13.187 1.00 93.81 287 LYS A CA 1
ATOM 2368 C C . LYS A 1 287 ? -7.006 9.649 12.027 1.00 93.81 287 LYS A C 1
ATOM 2370 O O . LYS A 1 287 ? -8.026 9.928 11.408 1.00 93.81 287 LYS A O 1
ATOM 2375 N N . MET A 1 288 ? -5.803 10.116 11.681 1.00 93.62 288 MET A N 1
ATOM 2376 C CA . MET A 1 288 ? -5.608 11.032 10.553 1.00 93.62 288 MET A CA 1
ATOM 2377 C C . MET A 1 288 ? -6.224 10.494 9.255 1.00 93.62 288 MET A C 1
ATOM 2379 O O . MET A 1 288 ? -6.796 11.271 8.488 1.00 93.62 288 MET A O 1
ATOM 2383 N N . PHE A 1 289 ? -6.106 9.186 9.009 1.00 94.12 289 PHE A N 1
ATOM 2384 C CA . PHE A 1 289 ? -6.667 8.553 7.821 1.00 94.12 289 PHE A CA 1
ATOM 2385 C C . PHE A 1 289 ? -8.159 8.241 7.962 1.00 94.12 289 PHE A C 1
ATOM 2387 O O . PHE A 1 289 ? -8.915 8.568 7.051 1.00 94.12 289 PHE A O 1
ATOM 2394 N N . LEU A 1 290 ? -8.614 7.707 9.096 1.00 94.25 290 LEU A N 1
ATOM 2395 C CA . LEU A 1 290 ? -10.041 7.446 9.350 1.00 94.25 290 LEU A CA 1
ATOM 2396 C C . LEU A 1 290 ? -10.903 8.719 9.272 1.00 94.25 290 LEU A C 1
ATOM 2398 O O . LEU A 1 290 ? -12.081 8.674 8.929 1.00 94.25 290 LEU A O 1
ATOM 2402 N N . GLU A 1 291 ? -10.318 9.879 9.566 1.00 92.44 291 GLU A N 1
ATOM 2403 C CA . GLU A 1 291 ? -11.015 11.164 9.545 1.00 92.44 291 GLU A CA 1
ATOM 2404 C C . GLU A 1 291 ? -11.104 11.812 8.151 1.00 92.44 291 GLU A C 1
ATOM 2406 O O . GLU A 1 291 ? -11.805 12.820 8.008 1.00 92.44 291 GLU A O 1
ATOM 2411 N N . LEU A 1 292 ? -10.436 11.287 7.108 1.00 93.19 292 LEU A N 1
ATOM 2412 C CA . LEU A 1 292 ? -10.574 11.880 5.769 1.00 93.19 292 LEU A CA 1
ATOM 2413 C C . LEU A 1 292 ? -11.995 11.668 5.239 1.00 93.19 292 LEU A C 1
ATOM 2415 O O . LEU A 1 292 ? -12.512 10.552 5.252 1.00 93.19 292 LEU A O 1
ATOM 2419 N N . LYS A 1 293 ? -12.595 12.757 4.751 1.00 89.25 293 LYS A N 1
ATOM 2420 C CA . LYS A 1 293 ? -13.937 12.777 4.146 1.00 89.25 293 LYS A CA 1
ATOM 2421 C C . LYS A 1 293 ? -13.918 12.891 2.630 1.00 89.25 293 LYS A C 1
ATOM 2423 O O . LYS A 1 293 ? -14.880 12.507 1.985 1.00 89.25 293 LYS A O 1
ATOM 2428 N N . GLU A 1 294 ? -12.824 13.407 2.088 1.00 92.69 294 GLU A N 1
ATOM 2429 C CA . GLU A 1 294 ? -12.643 13.646 0.664 1.00 92.69 294 GLU A CA 1
ATOM 2430 C C . GLU A 1 294 ? -11.338 12.989 0.202 1.00 92.69 294 GLU A C 1
ATOM 2432 O O . GLU A 1 294 ? -10.401 12.877 1.008 1.00 92.69 294 GLU A O 1
ATOM 2437 N N . PRO A 1 295 ? -11.243 12.597 -1.081 1.00 96.38 295 PRO A N 1
ATOM 2438 C CA . PRO A 1 295 ? -9.994 12.128 -1.664 1.00 96.38 295 PRO A CA 1
ATOM 2439 C C . PRO A 1 295 ? -8.865 13.144 -1.477 1.00 96.38 295 PRO A C 1
ATOM 2441 O O . PRO A 1 295 ? -9.066 14.354 -1.618 1.00 96.38 295 PRO A O 1
ATOM 2444 N N . LEU A 1 296 ? -7.655 12.661 -1.191 1.00 96.75 296 LEU A N 1
ATOM 2445 C CA . LEU A 1 296 ? -6.491 13.542 -1.091 1.00 96.75 296 LEU A CA 1
ATOM 2446 C C . LEU A 1 296 ? -6.084 14.055 -2.479 1.00 96.75 296 LEU A C 1
ATOM 2448 O O . LEU A 1 296 ? -6.157 13.325 -3.468 1.00 96.75 296 LEU A O 1
ATOM 2452 N N . GLU A 1 297 ? -5.630 15.309 -2.566 1.00 96.19 297 GLU A N 1
ATOM 2453 C CA . GLU A 1 297 ? -5.149 15.870 -3.833 1.00 96.19 297 GLU A CA 1
ATOM 2454 C C . GLU A 1 297 ? -3.859 15.160 -4.264 1.00 96.19 297 GLU A C 1
ATOM 2456 O O . GLU A 1 297 ? -2.918 15.006 -3.485 1.00 96.19 297 GLU A O 1
ATOM 2461 N N . LYS A 1 298 ? -3.805 14.741 -5.530 1.00 95.94 298 LYS A N 1
ATOM 2462 C CA . LYS A 1 298 ? -2.593 14.177 -6.128 1.00 95.94 298 LYS A CA 1
ATOM 2463 C C . LYS A 1 298 ? -1.507 15.253 -6.236 1.00 95.94 298 LYS A C 1
ATOM 2465 O O . LYS A 1 298 ? -1.810 16.381 -6.638 1.00 95.94 298 LYS A O 1
ATOM 2470 N N . PRO A 1 299 ? -0.237 14.931 -5.942 1.00 94.50 299 PRO A N 1
ATOM 2471 C CA . PRO A 1 299 ? 0.845 15.889 -6.106 1.00 94.50 299 PRO A CA 1
ATOM 2472 C C . PRO A 1 299 ? 0.978 16.287 -7.581 1.00 94.50 299 PRO A C 1
ATOM 2474 O O . PRO A 1 299 ? 0.977 15.446 -8.476 1.00 94.50 299 PRO A O 1
ATOM 2477 N N . LYS A 1 300 ? 1.108 17.592 -7.838 1.00 88.94 300 LYS A N 1
ATOM 2478 C CA . LYS A 1 300 ? 1.250 18.145 -9.202 1.00 88.94 300 LYS A CA 1
ATOM 2479 C C . LYS A 1 300 ? 2.636 17.932 -9.796 1.00 88.94 300 LYS A C 1
ATOM 2481 O O . LYS A 1 300 ? 2.807 18.040 -11.004 1.00 88.94 300 LYS A O 1
ATOM 2486 N N . HIS A 1 301 ? 3.623 17.704 -8.939 1.00 88.69 301 HIS A N 1
ATOM 2487 C CA . HIS A 1 301 ? 5.006 17.513 -9.326 1.00 88.69 301 HIS A CA 1
ATOM 2488 C C . HIS A 1 301 ? 5.651 16.483 -8.408 1.00 88.69 301 HIS A C 1
ATOM 2490 O O . HIS A 1 301 ? 5.483 16.545 -7.187 1.00 88.69 301 HIS A O 1
ATOM 2496 N N . LEU A 1 302 ? 6.404 15.576 -9.019 1.00 91.12 302 LEU A N 1
ATOM 2497 C CA . LEU A 1 302 ? 7.262 14.616 -8.349 1.00 91.12 302 LEU A CA 1
ATOM 2498 C C . LEU A 1 302 ? 8.702 14.964 -8.720 1.00 91.12 302 LEU A C 1
ATOM 2500 O O . LEU A 1 302 ? 9.096 14.743 -9.871 1.00 91.12 302 LEU A O 1
ATOM 2504 N N . PRO A 1 303 ? 9.473 15.553 -7.795 1.00 87.44 303 PRO A N 1
ATOM 2505 C CA . PRO A 1 303 ? 10.888 15.799 -8.013 1.00 87.44 303 PRO A CA 1
ATOM 2506 C C . PRO A 1 303 ? 11.603 14.576 -8.597 1.00 87.44 303 PRO A C 1
ATOM 2508 O O . PRO A 1 303 ? 11.414 13.448 -8.159 1.00 87.44 303 PRO A O 1
ATOM 2511 N N . TYR A 1 304 ? 12.418 14.803 -9.623 1.00 87.62 304 TYR A N 1
ATOM 2512 C CA . TYR A 1 304 ? 13.240 13.787 -10.291 1.00 87.62 304 TYR A CA 1
ATOM 2513 C C . TYR A 1 304 ? 12.508 12.661 -11.045 1.00 87.62 304 TYR A C 1
ATOM 2515 O O . TYR A 1 304 ? 13.110 12.053 -11.930 1.00 87.62 304 TYR A O 1
ATOM 2523 N N . ALA A 1 305 ? 11.222 12.407 -10.788 1.00 91.62 305 ALA A N 1
ATOM 2524 C CA . ALA A 1 305 ? 10.489 11.332 -11.455 1.00 91.62 305 ALA A CA 1
ATOM 2525 C C . ALA A 1 305 ? 10.490 11.505 -12.981 1.00 91.62 305 ALA A C 1
ATOM 2527 O O . ALA A 1 305 ? 10.817 10.568 -13.703 1.00 91.62 305 ALA A O 1
ATOM 2528 N N . ASP A 1 306 ? 10.216 12.715 -13.477 1.00 90.75 306 ASP A N 1
ATOM 2529 C CA . ASP A 1 306 ? 10.152 12.985 -14.919 1.00 90.75 306 ASP A CA 1
ATOM 2530 C C . ASP A 1 306 ? 11.484 12.700 -15.632 1.00 90.75 306 ASP A C 1
ATOM 2532 O O . ASP A 1 306 ? 11.497 12.121 -16.720 1.00 90.75 306 ASP A O 1
ATOM 2536 N N . VAL A 1 307 ? 12.618 13.068 -15.018 1.00 92.31 307 VAL A N 1
ATOM 2537 C CA . VAL A 1 307 ? 13.946 12.855 -15.624 1.00 92.31 307 VAL A CA 1
ATOM 2538 C C . VAL A 1 307 ? 14.357 11.383 -15.589 1.00 92.31 307 VAL A C 1
ATOM 2540 O O . VAL A 1 307 ? 14.903 10.885 -16.574 1.00 92.31 307 VAL A O 1
ATOM 2543 N N . LEU A 1 308 ? 14.028 10.664 -14.511 1.00 93.81 308 LEU A N 1
ATOM 2544 C CA . LEU A 1 308 ? 14.260 9.222 -14.406 1.00 93.81 308 LEU A CA 1
ATOM 2545 C C . LEU A 1 308 ? 13.395 8.442 -15.408 1.00 93.81 308 LEU A C 1
ATOM 2547 O O . LEU A 1 308 ? 13.902 7.587 -16.134 1.00 93.81 308 LEU A O 1
ATOM 2551 N N . ILE A 1 309 ? 12.105 8.779 -15.525 1.00 92.88 309 ILE A N 1
ATOM 2552 C CA . ILE A 1 309 ? 11.190 8.168 -16.504 1.00 92.88 309 ILE A CA 1
ATOM 2553 C C . ILE A 1 309 ? 11.672 8.431 -17.932 1.00 92.88 309 ILE A C 1
ATOM 2555 O O . ILE A 1 309 ? 11.660 7.518 -18.760 1.00 92.88 309 ILE A O 1
ATOM 2559 N N . ALA A 1 310 ? 12.137 9.648 -18.232 1.00 92.38 310 ALA A N 1
ATOM 2560 C CA . ALA A 1 310 ? 12.696 9.963 -19.542 1.00 92.38 310 ALA A CA 1
ATOM 2561 C C . ALA A 1 310 ? 13.907 9.072 -19.869 1.00 92.38 310 ALA A C 1
ATOM 2563 O O . ALA A 1 310 ? 13.983 8.534 -20.976 1.00 92.38 310 ALA A O 1
ATOM 2564 N N . LYS A 1 311 ? 14.806 8.835 -18.903 1.00 92.88 311 LYS A N 1
ATOM 2565 C CA . LYS A 1 311 ? 15.936 7.912 -19.084 1.00 92.88 311 LYS A CA 1
ATOM 2566 C C . LYS A 1 311 ? 15.515 6.461 -19.257 1.00 92.88 311 LYS A C 1
ATOM 2568 O O . LYS A 1 311 ? 16.041 5.784 -20.142 1.00 92.88 311 LYS A O 1
ATOM 2573 N N . LEU A 1 312 ? 14.541 5.988 -18.487 1.00 92.75 312 LEU A N 1
ATOM 2574 C CA . LEU A 1 312 ? 13.976 4.652 -18.676 1.00 92.75 312 LEU A CA 1
ATOM 2575 C C . LEU A 1 312 ? 13.399 4.491 -20.091 1.00 92.75 312 LEU A C 1
ATOM 2577 O O . LEU A 1 312 ? 13.650 3.481 -20.750 1.00 92.75 312 LEU A O 1
ATOM 2581 N N . LYS A 1 313 ? 12.699 5.510 -20.602 1.00 92.56 313 LYS A N 1
ATOM 2582 C CA . LYS A 1 313 ? 12.100 5.510 -21.943 1.00 92.56 313 LYS A CA 1
ATOM 2583 C C . LYS A 1 313 ? 13.126 5.438 -23.075 1.00 92.56 313 LYS A C 1
ATOM 2585 O O . LYS A 1 313 ? 12.865 4.774 -24.075 1.00 92.56 313 LYS A O 1
ATOM 2590 N N . GLU A 1 314 ? 14.298 6.061 -22.923 1.00 91.38 314 GLU A N 1
ATOM 2591 C CA . GLU A 1 314 ? 15.397 5.949 -23.901 1.00 91.38 314 GLU A CA 1
ATOM 2592 C C . GLU A 1 314 ? 15.831 4.486 -24.117 1.00 91.38 314 GLU A C 1
ATOM 2594 O O . GLU A 1 314 ? 16.240 4.116 -25.218 1.00 91.38 314 GLU A O 1
ATOM 2599 N N . LYS A 1 315 ? 15.738 3.648 -23.075 1.00 88.25 315 LYS A N 1
ATOM 2600 C CA . LYS A 1 315 ? 16.102 2.221 -23.117 1.00 88.25 315 LYS A CA 1
ATOM 2601 C C . LYS A 1 315 ? 14.905 1.288 -23.316 1.00 88.25 315 LYS A C 1
ATOM 2603 O O . LYS A 1 315 ? 15.088 0.179 -23.806 1.00 88.25 315 LYS A O 1
ATOM 2608 N N . CYS A 1 316 ? 13.699 1.732 -22.971 1.00 89.81 316 CYS A N 1
ATOM 2609 C CA . CYS A 1 316 ? 12.459 0.970 -23.084 1.00 89.81 316 CYS A CA 1
ATOM 2610 C C . CYS A 1 316 ? 11.312 1.869 -23.590 1.00 89.81 316 CYS A C 1
ATOM 2612 O O . CYS A 1 316 ? 10.525 2.378 -22.788 1.00 89.81 316 CYS A O 1
ATOM 2614 N N . PRO A 1 317 ? 11.174 2.073 -24.916 1.00 86.56 317 PRO A N 1
ATOM 2615 C CA . PRO A 1 317 ? 10.174 2.991 -25.473 1.00 86.56 317 PRO A CA 1
ATOM 2616 C C . PRO A 1 317 ? 8.720 2.660 -25.098 1.00 86.56 317 PRO A C 1
ATOM 2618 O O . PRO A 1 317 ? 7.913 3.575 -24.936 1.00 86.56 317 PRO A O 1
ATOM 2621 N N . LYS A 1 318 ? 8.416 1.371 -24.878 1.00 82.12 318 LYS A N 1
ATOM 2622 C CA . LYS A 1 318 ? 7.082 0.863 -24.514 1.00 82.12 318 LYS A CA 1
ATOM 2623 C C . LYS A 1 318 ? 6.595 1.245 -23.109 1.00 82.12 318 LYS A C 1
ATOM 2625 O O . LYS A 1 318 ? 5.452 0.980 -22.763 1.00 82.12 318 LYS A O 1
ATOM 2630 N N . ILE A 1 319 ? 7.423 1.899 -22.289 1.00 83.69 319 ILE A N 1
ATOM 2631 C CA . ILE A 1 319 ? 7.087 2.250 -20.895 1.00 83.69 319 ILE A CA 1
ATOM 2632 C C . ILE A 1 319 ? 5.881 3.208 -20.756 1.00 83.69 319 ILE A C 1
ATOM 2634 O O . ILE A 1 319 ? 5.256 3.308 -19.693 1.00 83.69 319 ILE A O 1
ATOM 2638 N N . ASP A 1 320 ? 5.539 3.916 -21.834 1.00 75.56 320 ASP A N 1
ATOM 2639 C CA . ASP A 1 320 ? 4.382 4.814 -21.919 1.00 75.56 320 ASP A CA 1
ATOM 2640 C C . ASP A 1 320 ? 3.241 4.261 -22.776 1.00 75.56 320 ASP A C 1
ATOM 2642 O O . ASP A 1 320 ? 2.166 4.860 -22.785 1.00 75.56 320 ASP A O 1
ATOM 2646 N N . GLU A 1 321 ? 3.444 3.140 -23.469 1.00 68.19 321 GLU A N 1
ATOM 2647 C CA . GLU A 1 321 ? 2.401 2.544 -24.298 1.00 68.19 321 GLU A CA 1
ATOM 2648 C C . GLU A 1 321 ? 1.239 2.088 -23.404 1.00 68.19 321 GLU A C 1
ATOM 2650 O O . GLU A 1 321 ? 1.424 1.563 -22.299 1.00 68.19 321 GLU A O 1
ATOM 2655 N N . GLU A 1 322 ? 0.014 2.366 -23.847 1.00 54.22 322 GLU A N 1
ATOM 2656 C CA . GLU A 1 322 ? -1.150 1.684 -23.299 1.00 54.22 322 GLU A CA 1
ATOM 2657 C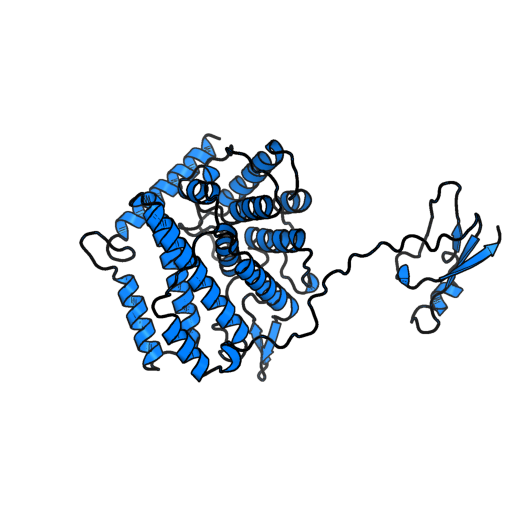 C . GLU A 1 322 ? -1.044 0.223 -23.728 1.00 54.22 322 GLU A C 1
ATOM 2659 O O . GLU A 1 322 ? -0.798 -0.051 -24.902 1.00 54.22 322 GLU A O 1
ATOM 2664 N N . ILE A 1 323 ? -1.187 -0.710 -22.784 1.00 48.12 323 ILE A N 1
ATOM 2665 C CA . ILE A 1 323 ? -1.204 -2.138 -23.098 1.00 48.12 323 ILE A CA 1
ATOM 2666 C C . ILE A 1 323 ? -2.309 -2.344 -24.142 1.00 48.12 323 ILE A C 1
ATOM 2668 O O . ILE A 1 323 ? -3.486 -2.101 -23.854 1.00 48.12 323 ILE A O 1
ATOM 2672 N N . GLU A 1 324 ? -1.941 -2.756 -25.361 1.00 36.50 324 GLU A N 1
ATOM 2673 C CA . GLU A 1 324 ? -2.909 -3.320 -26.298 1.00 36.50 324 GLU A CA 1
ATOM 2674 C C . GLU A 1 324 ? -3.591 -4.452 -25.550 1.00 36.50 324 GLU A C 1
ATOM 2676 O O . GLU A 1 324 ? -2.924 -5.406 -25.156 1.00 36.50 324 GLU A O 1
ATOM 2681 N N . LYS A 1 325 ? -4.892 -4.283 -25.288 1.00 34.22 325 LYS A N 1
ATOM 2682 C CA . LYS A 1 325 ? -5.736 -5.232 -24.564 1.00 34.22 325 LYS A CA 1
ATOM 2683 C C . LYS A 1 325 ? -5.411 -6.653 -25.027 1.00 34.22 325 LYS A C 1
ATOM 2685 O O . LYS A 1 325 ? -5.932 -7.099 -26.048 1.00 34.22 325 LYS A O 1
ATOM 2690 N N . GLN A 1 326 ? -4.584 -7.368 -24.269 1.00 35.53 326 GLN A N 1
ATOM 2691 C CA . GLN A 1 326 ? -4.682 -8.816 -24.254 1.00 35.53 326 GLN A CA 1
ATOM 2692 C C . GLN A 1 326 ? -6.089 -9.121 -23.745 1.00 35.53 326 GLN A C 1
ATOM 2694 O O . GLN A 1 326 ? -6.649 -8.326 -22.979 1.00 35.53 326 GLN A O 1
ATOM 2699 N N . GLU A 1 327 ? -6.711 -10.156 -24.313 1.00 31.72 327 GLU A N 1
ATOM 2700 C CA . GLU A 1 327 ? -8.147 -10.386 -24.177 1.00 31.72 327 GLU A CA 1
ATOM 2701 C C . GLU A 1 327 ? -8.620 -10.213 -22.728 1.00 31.72 327 GLU A C 1
ATOM 2703 O O . GLU A 1 327 ? -7.891 -10.562 -21.799 1.00 31.72 327 GLU A O 1
ATOM 2708 N N . PRO A 1 328 ? -9.804 -9.604 -22.532 1.00 33.38 328 PRO A N 1
ATOM 2709 C CA . PRO A 1 328 ? -10.205 -9.062 -21.247 1.00 33.38 328 PRO A CA 1
ATOM 2710 C C . PRO A 1 328 ? -10.038 -10.085 -20.128 1.00 33.38 328 PRO A C 1
ATOM 2712 O O . PRO A 1 328 ? -10.499 -11.219 -20.262 1.00 33.38 328 PRO A O 1
ATOM 2715 N N . ILE A 1 329 ? -9.499 -9.617 -18.995 1.00 40.22 329 ILE A N 1
ATOM 2716 C CA . ILE A 1 329 ? -9.841 -10.135 -17.666 1.00 40.22 329 ILE A CA 1
ATOM 2717 C C . ILE A 1 329 ? -11.322 -10.495 -17.720 1.00 40.22 329 ILE A C 1
ATOM 2719 O O . ILE A 1 329 ? -12.134 -9.648 -18.113 1.00 40.22 329 ILE A O 1
ATOM 2723 N N . SER A 1 330 ? -11.649 -11.751 -17.420 1.00 32.31 330 SER A N 1
ATOM 2724 C CA . SER A 1 330 ? -13.008 -12.269 -17.443 1.00 32.31 330 SER A CA 1
ATOM 2725 C C . SER A 1 330 ? -13.863 -11.460 -16.479 1.00 32.31 330 SER A C 1
ATOM 2727 O O . SER A 1 330 ? -14.036 -11.802 -15.315 1.00 32.31 330 SER A O 1
ATOM 2729 N N . ILE A 1 331 ? -14.421 -10.358 -16.975 1.00 32.41 331 ILE A N 1
ATOM 2730 C CA . ILE A 1 331 ? -15.571 -9.721 -16.371 1.00 32.41 331 ILE A CA 1
ATOM 2731 C C . ILE A 1 331 ? -16.605 -10.831 -16.380 1.00 32.41 331 ILE A C 1
ATOM 2733 O O . ILE A 1 331 ? -17.027 -11.277 -17.455 1.00 32.41 331 ILE A O 1
ATOM 2737 N N . LEU A 1 332 ? -17.008 -11.287 -15.198 1.00 34.53 332 LEU A N 1
ATOM 2738 C CA . LEU A 1 332 ? -18.282 -11.959 -15.071 1.00 34.53 332 LEU A CA 1
ATOM 2739 C C . LEU A 1 332 ? -19.311 -11.010 -15.696 1.00 34.53 332 LEU A C 1
ATOM 2741 O O . LEU A 1 332 ? -19.797 -10.071 -15.065 1.00 34.53 332 LEU A O 1
ATOM 2745 N N . LYS A 1 333 ? -19.692 -11.293 -16.953 1.00 29.62 333 LYS A N 1
ATOM 2746 C CA . LYS A 1 333 ? -21.104 -11.227 -17.308 1.00 29.62 333 LYS A CA 1
ATOM 2747 C C . LYS A 1 333 ? -21.771 -11.888 -16.129 1.00 29.62 333 LYS A C 1
ATOM 2749 O O . LYS A 1 333 ? -21.410 -13.027 -15.821 1.00 29.62 333 LYS A O 1
ATOM 2754 N N . GLU A 1 334 ? -22.642 -11.157 -15.437 1.00 27.69 334 GLU A N 1
ATOM 2755 C CA . GLU A 1 334 ? -23.513 -11.770 -14.453 1.00 27.69 334 GLU A CA 1
ATOM 2756 C C . GLU A 1 334 ? -23.903 -13.126 -15.024 1.00 27.69 334 GLU A C 1
ATOM 2758 O O . GLU A 1 334 ? -24.473 -13.196 -16.123 1.00 27.69 334 GLU A O 1
ATOM 2763 N N . LYS A 1 335 ? -23.531 -14.208 -14.326 1.00 28.47 335 LYS A N 1
ATOM 2764 C CA . LYS A 1 335 ? -24.289 -15.439 -14.441 1.00 28.47 335 LYS A CA 1
ATOM 2765 C C . LYS A 1 335 ? -25.681 -15.008 -14.008 1.00 28.47 335 LYS A C 1
ATOM 2767 O O . LYS A 1 335 ? -26.055 -15.088 -12.843 1.00 28.47 335 LYS A O 1
ATOM 2772 N N . THR A 1 336 ? -26.449 -14.520 -14.977 1.00 24.52 336 THR A N 1
ATOM 2773 C CA . THR A 1 336 ? -27.845 -14.859 -15.083 1.00 24.52 336 THR A CA 1
ATOM 2774 C C . THR A 1 336 ? -27.808 -16.358 -14.918 1.00 24.52 336 THR A C 1
ATOM 2776 O O . THR A 1 336 ? -27.435 -17.091 -15.830 1.00 24.52 336 THR A O 1
ATOM 2779 N N . ILE A 1 337 ? -28.073 -16.806 -13.689 1.00 28.50 337 ILE A N 1
ATOM 2780 C CA . ILE A 1 337 ? -28.568 -18.146 -13.441 1.00 28.50 337 ILE A CA 1
ATOM 2781 C C . ILE A 1 337 ? -29.569 -18.340 -14.571 1.00 28.50 337 ILE A C 1
ATOM 2783 O O . ILE A 1 337 ? -30.501 -17.524 -14.646 1.00 28.50 337 ILE A O 1
ATOM 2787 N N . PRO A 1 338 ? -29.356 -19.289 -15.501 1.00 29.28 338 PRO A N 1
ATOM 2788 C CA . PRO A 1 338 ? -30.343 -19.566 -16.514 1.00 29.28 338 PRO A CA 1
ATOM 2789 C C . PRO A 1 338 ? -31.596 -19.935 -15.744 1.00 29.28 338 PRO A C 1
ATOM 2791 O O . PRO A 1 338 ? -31.740 -21.025 -15.190 1.00 29.28 338 PRO A O 1
ATOM 2794 N N . THR A 1 339 ? -32.492 -18.968 -15.617 1.00 34.03 339 THR A N 1
ATOM 2795 C CA . THR A 1 339 ? -33.806 -19.226 -15.099 1.00 34.03 339 THR A CA 1
ATOM 2796 C C . THR A 1 339 ? -34.438 -20.036 -16.209 1.00 34.03 339 THR A C 1
ATOM 2798 O O . THR A 1 339 ? -34.855 -19.502 -17.227 1.00 34.03 339 THR A O 1
ATOM 2801 N N . LYS A 1 340 ? -34.515 -21.343 -15.959 1.00 39.78 340 LYS A N 1
ATOM 2802 C CA . LYS A 1 340 ? -35.526 -22.237 -16.511 1.00 39.78 340 LYS A CA 1
ATOM 2803 C C . LYS A 1 340 ? -35.341 -22.588 -17.992 1.00 39.78 340 LYS A C 1
ATOM 2805 O O . LYS A 1 340 ? -35.961 -22.001 -18.868 1.00 39.78 340 LYS A O 1
ATOM 2810 N N . ALA A 1 341 ? -34.728 -23.741 -18.228 1.00 36.75 341 ALA A N 1
ATOM 2811 C CA . ALA A 1 341 ? -35.458 -24.770 -18.962 1.00 36.75 341 ALA A CA 1
ATOM 2812 C C . ALA A 1 341 ? -36.085 -25.718 -17.926 1.00 36.75 341 ALA A C 1
ATOM 2814 O O . ALA A 1 341 ? -35.556 -26.780 -17.621 1.00 36.75 341 ALA A O 1
ATOM 2815 N N . LEU A 1 342 ? -37.190 -25.288 -17.303 1.00 45.41 342 LEU A N 1
ATOM 2816 C CA . LEU A 1 342 ? -38.011 -26.191 -16.495 1.00 45.41 342 LEU A CA 1
ATOM 2817 C C . LEU A 1 342 ? -38.631 -27.227 -17.434 1.00 45.41 342 LEU A C 1
ATOM 2819 O O . LEU A 1 342 ? -39.414 -26.871 -18.318 1.00 45.41 342 LEU A O 1
ATOM 2823 N N . ALA A 1 343 ? -38.306 -28.503 -17.233 1.00 43.97 343 ALA A N 1
ATOM 2824 C CA . ALA A 1 343 ? -39.022 -29.584 -17.888 1.00 43.97 343 ALA A CA 1
ATOM 2825 C C . ALA A 1 343 ? -40.462 -29.653 -17.324 1.00 43.97 343 ALA A C 1
ATOM 2827 O O . ALA A 1 343 ? -40.657 -29.583 -16.110 1.00 43.97 343 ALA A O 1
ATOM 2828 N N . PRO A 1 344 ? -41.499 -29.762 -18.169 1.00 47.19 344 PRO A N 1
ATOM 2829 C CA . PRO A 1 344 ? -42.859 -29.386 -17.784 1.00 47.19 344 PRO A CA 1
ATOM 2830 C C . PRO A 1 344 ? -43.613 -30.360 -16.851 1.00 47.19 344 PRO A C 1
ATOM 2832 O O . PRO A 1 344 ? -44.753 -30.048 -16.502 1.00 47.19 344 PRO A O 1
ATOM 2835 N N . LYS A 1 345 ? -43.069 -31.533 -16.465 1.00 56.53 345 LYS A N 1
ATOM 2836 C CA . LYS A 1 345 ? -43.791 -32.558 -15.663 1.00 56.53 345 LYS A CA 1
ATOM 2837 C C . LYS A 1 345 ? -42.885 -33.481 -14.829 1.00 56.53 345 LYS A C 1
ATOM 2839 O O . LYS A 1 345 ? -41.732 -33.718 -15.188 1.00 56.53 345 LYS A O 1
ATOM 2844 N N . THR A 1 346 ? -43.476 -34.083 -13.786 1.00 62.97 346 THR A N 1
ATOM 2845 C CA . THR A 1 346 ? -42.945 -35.239 -13.035 1.00 62.97 346 THR A CA 1
ATOM 2846 C C . THR A 1 346 ? -42.643 -36.420 -13.963 1.00 62.97 346 THR A C 1
ATOM 2848 O O . THR A 1 346 ? -43.485 -36.758 -14.794 1.00 62.97 346 THR A O 1
ATOM 2851 N N . GLY A 1 347 ? -41.496 -37.074 -13.776 1.00 66.56 347 GLY A N 1
ATOM 2852 C CA . GLY A 1 347 ? -41.125 -38.328 -14.437 1.00 66.56 347 GLY A CA 1
ATOM 2853 C C . GLY A 1 347 ? -39.613 -38.555 -14.438 1.00 66.56 347 GLY A C 1
ATOM 2854 O O . GLY A 1 347 ? -38.878 -37.872 -13.720 1.00 66.56 347 GLY A O 1
ATOM 2855 N N . ARG A 1 348 ? -39.168 -39.541 -15.215 1.00 68.75 348 ARG A N 1
ATOM 2856 C CA . ARG A 1 348 ? -37.767 -39.903 -15.436 1.00 68.75 348 ARG A CA 1
ATOM 2857 C C . ARG A 1 348 ? -37.249 -39.220 -16.692 1.00 68.75 348 ARG A C 1
ATOM 2859 O O . ARG A 1 348 ? -37.893 -39.260 -17.743 1.00 68.75 348 ARG A O 1
ATOM 2866 N N . TYR A 1 349 ? -36.061 -38.650 -16.589 1.00 77.69 349 TYR A N 1
ATOM 2867 C CA . TYR A 1 349 ? -35.341 -38.049 -17.706 1.00 77.69 349 TYR A CA 1
ATOM 2868 C C . TYR A 1 349 ? -33.991 -38.738 -17.856 1.00 77.69 349 TYR A C 1
ATOM 2870 O O . TYR A 1 349 ? -33.430 -39.181 -16.859 1.00 77.69 349 TYR A O 1
ATOM 2878 N N . ARG A 1 350 ? -33.491 -38.832 -19.086 1.00 81.38 350 ARG A N 1
ATOM 2879 C CA . ARG A 1 350 ? -32.139 -39.290 -19.409 1.00 81.38 350 ARG A CA 1
ATOM 2880 C C . ARG A 1 350 ? -31.274 -38.083 -19.764 1.00 81.38 350 ARG A C 1
ATOM 2882 O O . ARG A 1 350 ? -31.701 -37.259 -20.576 1.00 81.38 350 ARG A O 1
ATOM 2889 N N . ALA A 1 351 ? -30.090 -38.013 -19.173 1.00 80.00 351 ALA A N 1
ATOM 2890 C CA . ALA A 1 351 ? -29.042 -37.065 -19.514 1.00 80.00 351 ALA A CA 1
ATOM 2891 C C . ALA A 1 351 ? -28.306 -37.504 -20.794 1.00 80.00 351 ALA A C 1
ATOM 2893 O O . ALA A 1 351 ? -28.006 -38.683 -20.974 1.00 80.00 351 ALA A O 1
ATOM 2894 N N . THR A 1 352 ? -28.012 -36.561 -21.684 1.00 80.25 352 THR A N 1
ATOM 2895 C CA . THR A 1 352 ? -27.207 -36.772 -22.898 1.00 80.25 352 THR A CA 1
ATOM 2896 C C . THR A 1 352 ? -26.256 -35.600 -23.093 1.00 80.25 352 THR A C 1
ATOM 2898 O O . THR A 1 352 ? -26.669 -34.455 -22.911 1.00 80.25 352 THR A O 1
ATOM 2901 N N . LEU A 1 353 ? -25.024 -35.874 -23.515 1.00 82.62 353 LEU A N 1
ATOM 2902 C CA . LEU A 1 353 ? -24.047 -34.858 -23.912 1.00 82.62 353 LEU A CA 1
ATOM 2903 C C . LEU A 1 353 ? -23.966 -34.766 -25.444 1.00 82.62 353 LEU A C 1
ATOM 2905 O O . LEU A 1 353 ? -24.328 -35.726 -26.132 1.00 82.62 353 LEU A O 1
ATOM 2909 N N . PRO A 1 354 ? -23.480 -33.646 -26.007 1.00 81.56 354 PRO A N 1
ATOM 2910 C CA . PRO A 1 354 ? -23.187 -33.555 -27.432 1.00 81.56 354 PRO A CA 1
ATOM 2911 C C . PRO A 1 354 ? -22.196 -34.642 -27.859 1.00 81.56 354 PRO A C 1
ATOM 2913 O O . PRO A 1 354 ? -21.228 -34.901 -27.155 1.00 81.56 354 PRO A O 1
ATOM 2916 N N . ASN A 1 355 ? -22.361 -35.219 -29.053 1.00 80.19 355 ASN A N 1
ATOM 2917 C CA . ASN A 1 355 ? -21.460 -36.268 -29.566 1.00 80.19 355 ASN A CA 1
ATOM 2918 C C . ASN A 1 355 ? -19.988 -35.823 -29.701 1.00 80.19 355 ASN A C 1
ATOM 2920 O O . ASN A 1 355 ? -19.104 -36.655 -29.877 1.00 80.19 355 ASN A O 1
ATOM 2924 N N . THR A 1 356 ? -19.726 -34.515 -29.667 1.00 80.94 356 THR A N 1
ATOM 2925 C CA . THR A 1 356 ? -18.381 -33.925 -29.654 1.00 80.94 356 THR A CA 1
ATOM 2926 C C . THR A 1 356 ? -17.734 -33.933 -28.270 1.00 80.94 356 THR A C 1
ATOM 2928 O O . THR A 1 356 ? -16.531 -33.709 -28.174 1.00 80.94 356 THR A O 1
ATOM 2931 N N . HIS A 1 357 ? -18.505 -34.169 -27.208 1.00 81.94 357 HIS A N 1
ATOM 2932 C CA . HIS A 1 357 ? -18.004 -34.206 -25.844 1.00 81.94 357 HIS A CA 1
ATOM 2933 C C . HIS A 1 357 ? -17.235 -35.517 -25.600 1.00 81.94 357 HIS A C 1
ATOM 2935 O O . HIS A 1 357 ? -17.766 -36.597 -25.885 1.00 81.94 357 HIS A O 1
ATOM 2941 N N . PRO A 1 358 ? -16.011 -35.471 -25.042 1.00 78.75 358 PRO A N 1
ATOM 2942 C CA . PRO A 1 358 ? -15.149 -36.648 -24.888 1.00 78.75 358 PRO A CA 1
ATOM 2943 C C . PRO A 1 358 ? -15.774 -37.770 -24.043 1.00 78.75 358 PRO A C 1
ATOM 2945 O O . PRO A 1 358 ? -15.425 -38.938 -24.209 1.00 78.75 358 PRO A O 1
ATOM 2948 N N . GLN A 1 359 ? -16.730 -37.433 -23.175 1.00 80.06 359 GLN A N 1
ATOM 2949 C CA . GLN A 1 359 ? -17.423 -38.377 -22.291 1.00 80.06 359 GLN A CA 1
ATOM 2950 C C . GLN A 1 359 ? -18.851 -38.732 -22.747 1.00 80.06 359 GLN A C 1
ATOM 2952 O O . GLN A 1 359 ? -19.565 -39.415 -22.018 1.00 80.06 359 GLN A O 1
ATOM 2957 N N . ALA A 1 360 ? -19.290 -38.321 -23.946 1.00 82.19 360 ALA A N 1
ATOM 2958 C CA . ALA A 1 360 ? -20.669 -38.552 -24.407 1.00 82.19 360 ALA A CA 1
ATOM 2959 C C . ALA A 1 360 ? -21.085 -40.036 -24.367 1.00 82.19 360 ALA A C 1
ATOM 2961 O O . ALA A 1 360 ? -22.174 -40.371 -23.905 1.00 82.19 360 ALA A O 1
ATOM 2962 N N . ASN A 1 361 ? -20.172 -40.932 -24.753 1.00 80.50 361 ASN A N 1
ATOM 2963 C CA . ASN A 1 361 ? -20.411 -42.378 -24.756 1.00 80.50 361 ASN A CA 1
ATOM 2964 C C . ASN A 1 361 ? -20.427 -43.003 -23.347 1.00 80.50 361 ASN A C 1
ATOM 2966 O O . ASN A 1 361 ? -20.940 -44.107 -23.181 1.00 80.50 361 ASN A O 1
ATOM 2970 N N . GLN A 1 362 ? -19.846 -42.337 -22.342 1.00 79.81 362 GLN A N 1
ATOM 2971 C CA . GLN A 1 362 ? -19.853 -42.821 -20.955 1.00 79.81 362 GLN A CA 1
ATOM 2972 C C . GLN A 1 362 ? -21.241 -42.632 -20.335 1.00 79.81 362 GLN A C 1
ATOM 2974 O O . GLN A 1 362 ? -21.762 -43.540 -19.691 1.00 79.81 362 GLN A O 1
ATOM 2979 N N . LEU A 1 363 ? -21.880 -41.497 -20.630 1.00 78.38 363 LEU A N 1
ATOM 2980 C CA . LEU A 1 363 ? -23.184 -41.136 -20.083 1.00 78.38 363 LEU A CA 1
ATOM 2981 C C . LEU A 1 363 ? -24.328 -42.022 -20.613 1.00 78.38 363 LEU A C 1
ATOM 2983 O O . LEU A 1 363 ? -25.246 -42.346 -19.866 1.00 78.38 363 LEU A O 1
ATOM 2987 N N . GLU A 1 364 ? -24.268 -42.474 -21.874 1.00 71.12 364 GLU A N 1
ATOM 2988 C CA . GLU A 1 364 ? -25.297 -43.360 -22.456 1.00 71.12 364 GLU A CA 1
ATOM 2989 C C . GLU A 1 364 ? -25.403 -44.727 -21.754 1.00 71.12 364 GLU A C 1
ATOM 2991 O O . GLU A 1 364 ? -26.472 -45.348 -21.768 1.00 71.12 364 GLU A O 1
ATOM 2996 N N . GLY A 1 365 ? -24.306 -45.197 -21.152 1.00 68.06 365 GLY A N 1
ATOM 2997 C CA . GLY A 1 365 ? -24.224 -46.477 -20.446 1.00 68.06 365 GLY A CA 1
ATOM 2998 C C . GLY A 1 365 ? -24.388 -46.384 -18.928 1.00 68.06 365 GLY A C 1
ATOM 2999 O O . GLY A 1 365 ? -24.506 -47.425 -18.281 1.00 68.06 365 GLY A O 1
ATOM 3000 N N . ASP A 1 366 ? -24.398 -45.176 -18.357 1.00 73.19 366 ASP A N 1
ATOM 3001 C CA . ASP A 1 366 ? -24.405 -44.984 -16.908 1.00 73.19 366 ASP A CA 1
ATOM 3002 C C . ASP A 1 366 ? -25.829 -45.120 -16.332 1.00 73.19 366 ASP A C 1
ATOM 3004 O O . ASP A 1 366 ? -26.723 -44.345 -16.698 1.00 73.19 366 ASP A O 1
ATOM 3008 N N . PRO A 1 367 ? -26.090 -46.076 -15.418 1.00 64.31 367 PRO A N 1
ATOM 3009 C CA . PRO A 1 367 ? -27.380 -46.190 -14.745 1.00 64.31 367 PRO A CA 1
ATOM 3010 C C . PRO A 1 367 ? -27.740 -44.973 -13.876 1.00 64.31 367 PRO A C 1
ATOM 3012 O O . PRO A 1 367 ? -28.922 -44.812 -13.566 1.00 64.31 367 PRO A O 1
ATOM 3015 N N . HIS A 1 368 ? -26.782 -44.108 -13.526 1.00 67.31 368 HIS A N 1
ATOM 3016 C CA . HIS A 1 368 ? -27.019 -42.878 -12.769 1.00 67.31 368 HIS A CA 1
ATOM 3017 C C . HIS A 1 368 ? -27.254 -41.635 -13.651 1.00 67.31 368 HIS A C 1
ATOM 3019 O O . HIS A 1 368 ? -27.615 -40.574 -13.149 1.00 67.31 368 HIS A O 1
ATOM 3025 N N . SER A 1 369 ? -27.213 -41.773 -14.984 1.00 69.00 369 SER A N 1
ATOM 3026 C CA . SER A 1 369 ? -27.572 -40.710 -15.949 1.00 69.00 369 SER A CA 1
ATOM 3027 C C . SER A 1 369 ? -29.054 -40.290 -15.933 1.00 69.00 369 SER A C 1
ATOM 3029 O O . SER A 1 369 ? -29.501 -39.507 -16.780 1.00 69.00 369 SER A O 1
ATOM 3031 N N . TYR A 1 370 ? -29.852 -40.807 -14.995 1.00 67.38 370 TYR A N 1
ATOM 3032 C CA . TYR A 1 370 ? -31.284 -40.554 -14.910 1.00 67.38 370 TYR A CA 1
ATOM 3033 C C . TYR A 1 370 ? -31.633 -39.683 -13.709 1.00 67.38 370 TYR A C 1
ATOM 3035 O O . TYR A 1 370 ? -31.376 -40.048 -12.567 1.00 67.38 370 TYR A O 1
ATOM 3043 N N . ALA A 1 371 ? -32.341 -38.584 -13.957 1.00 64.81 371 ALA A N 1
ATOM 3044 C CA . ALA A 1 371 ? -32.907 -37.760 -12.894 1.00 64.81 371 ALA A CA 1
ATOM 3045 C C . ALA A 1 371 ? -34.345 -38.195 -12.571 1.00 64.81 371 ALA A C 1
ATOM 3047 O O . ALA A 1 371 ? -35.147 -38.483 -13.472 1.00 64.81 371 ALA A O 1
ATOM 3048 N N . ARG A 1 372 ? -34.699 -38.194 -11.278 1.00 54.88 372 ARG A N 1
ATOM 3049 C CA . ARG A 1 372 ? -36.078 -38.383 -10.799 1.00 54.88 372 ARG A CA 1
ATOM 3050 C C . ARG A 1 372 ? -36.597 -37.086 -10.190 1.00 54.88 372 ARG A C 1
ATOM 3052 O O . ARG A 1 372 ? -36.043 -36.580 -9.222 1.00 54.88 372 ARG A O 1
ATOM 3059 N N . PHE A 1 373 ? -37.713 -36.598 -10.720 1.00 58.00 373 PHE A N 1
ATOM 3060 C CA . PHE A 1 373 ? -38.388 -35.420 -10.185 1.00 58.00 373 PHE A CA 1
ATOM 3061 C C . PHE A 1 373 ? -39.342 -35.802 -9.044 1.00 58.00 373 PHE A C 1
ATOM 3063 O O . PHE A 1 373 ? -40.307 -36.543 -9.265 1.00 58.00 373 PHE A O 1
ATOM 3070 N N . LEU A 1 374 ? -39.092 -35.302 -7.829 1.00 55.66 374 LEU A N 1
ATOM 3071 C CA . LEU A 1 374 ? -40.004 -35.440 -6.688 1.00 55.66 374 LEU A CA 1
ATOM 3072 C C . LEU A 1 374 ? -40.908 -34.205 -6.563 1.00 55.66 374 LEU A C 1
ATOM 3074 O O . LEU A 1 374 ? -40.577 -33.110 -7.011 1.00 55.66 374 LEU A O 1
ATOM 3078 N N . LYS A 1 375 ? -42.091 -34.379 -5.962 1.00 49.97 375 LYS A N 1
ATOM 3079 C CA . LYS A 1 375 ? -43.060 -33.295 -5.755 1.00 49.97 375 LYS A CA 1
ATOM 3080 C C . LYS A 1 375 ? -42.454 -32.244 -4.810 1.00 49.97 375 LYS A C 1
ATOM 3082 O O . LYS A 1 375 ? -42.415 -32.475 -3.607 1.00 49.97 375 LYS A O 1
ATOM 3087 N N . GLY A 1 376 ? -41.998 -31.121 -5.364 1.00 55.41 376 GLY A N 1
ATOM 3088 C CA . GLY A 1 376 ? -41.349 -30.032 -4.622 1.00 55.41 376 GLY A CA 1
ATOM 3089 C C . GLY A 1 376 ? -40.122 -29.419 -5.306 1.00 55.41 376 GLY A C 1
ATOM 3090 O O . GLY A 1 376 ? -39.327 -28.800 -4.615 1.00 55.41 376 GLY A O 1
ATOM 3091 N N . ASP A 1 377 ? -39.949 -29.609 -6.619 1.00 54.78 377 ASP A N 1
ATOM 3092 C CA . ASP A 1 377 ? -38.843 -29.052 -7.418 1.00 54.78 377 ASP A CA 1
ATOM 3093 C C . ASP A 1 377 ? -37.431 -29.478 -6.960 1.00 54.78 377 ASP A C 1
ATOM 3095 O O . ASP A 1 377 ? -36.438 -28.847 -7.316 1.00 54.78 377 ASP A O 1
ATOM 3099 N N . VAL A 1 378 ? -37.324 -30.577 -6.199 1.00 49.81 378 VAL A N 1
ATOM 3100 C CA . VAL A 1 378 ? -36.042 -31.148 -5.762 1.00 49.81 378 VAL A CA 1
ATOM 3101 C C . VAL A 1 378 ? -35.595 -32.229 -6.740 1.00 49.81 378 VAL A C 1
ATOM 3103 O O . VAL A 1 378 ? -36.323 -33.193 -7.008 1.00 49.81 378 VAL A O 1
ATOM 3106 N N . PHE A 1 379 ? -34.375 -32.065 -7.241 1.00 61.28 379 PHE A N 1
ATOM 3107 C CA . PHE A 1 379 ? -33.669 -33.033 -8.068 1.00 61.28 379 PHE A CA 1
ATOM 3108 C C . PHE A 1 379 ? -32.733 -33.860 -7.191 1.00 61.28 379 PHE A C 1
ATOM 3110 O O . PHE A 1 379 ? -32.112 -33.328 -6.273 1.00 61.28 379 PHE A O 1
ATOM 3117 N N . ILE A 1 380 ? -32.614 -35.148 -7.492 1.00 55.78 380 ILE A N 1
ATOM 3118 C CA . ILE A 1 380 ? -31.539 -35.988 -6.967 1.00 55.78 380 ILE A CA 1
ATOM 3119 C C . ILE A 1 380 ? -30.770 -36.481 -8.187 1.00 55.78 380 ILE A C 1
ATOM 3121 O O . ILE A 1 380 ? -31.340 -37.174 -9.033 1.00 55.78 380 ILE A O 1
ATOM 3125 N N . TYR A 1 381 ? -29.516 -36.053 -8.283 1.00 63.53 381 TYR A N 1
ATOM 3126 C CA . TYR A 1 381 ? -28.533 -36.557 -9.230 1.00 63.53 381 TYR A CA 1
ATOM 3127 C C . TYR A 1 381 ? -27.539 -37.358 -8.398 1.00 63.53 381 TYR A C 1
ATOM 3129 O O . TYR A 1 381 ? -26.990 -36.823 -7.442 1.00 63.53 381 TYR A O 1
ATOM 3137 N N . GLU A 1 382 ? -27.365 -38.633 -8.708 1.00 59.16 382 GLU A N 1
ATOM 3138 C CA . GLU A 1 382 ? -26.285 -39.436 -8.137 1.00 59.16 382 GLU A CA 1
ATOM 3139 C C . GLU A 1 382 ? -25.282 -39.659 -9.274 1.00 59.16 382 GLU A C 1
ATOM 3141 O O . GLU A 1 382 ? -25.709 -39.914 -10.396 1.00 59.16 382 GLU A O 1
ATOM 3146 N N . GLY A 1 383 ? -23.977 -39.508 -9.043 1.00 62.72 383 GLY A N 1
ATOM 3147 C CA . GLY A 1 383 ? -22.944 -39.860 -10.029 1.00 62.72 383 GLY A CA 1
ATOM 3148 C C . GLY A 1 383 ? -22.828 -38.932 -11.245 1.00 62.72 383 GLY A C 1
ATOM 3149 O O . GLY A 1 383 ? -22.279 -39.344 -12.265 1.00 62.72 383 GLY A O 1
ATOM 3150 N N . LEU A 1 384 ? -23.353 -37.703 -11.168 1.00 66.69 384 LEU A N 1
ATOM 3151 C CA . LEU A 1 384 ? -23.232 -36.690 -12.228 1.00 66.69 384 LEU A CA 1
ATOM 3152 C C . LEU A 1 384 ? -22.329 -35.503 -11.850 1.00 66.69 384 LEU A C 1
ATOM 3154 O O . LEU A 1 384 ? -22.225 -34.548 -12.615 1.00 66.69 384 LEU A O 1
ATOM 3158 N N . GLU A 1 385 ? -21.683 -35.556 -10.686 1.00 69.50 385 GLU A N 1
ATOM 3159 C CA . GLU A 1 385 ? -20.807 -34.509 -10.147 1.00 69.50 385 GLU A CA 1
ATOM 3160 C C . GLU A 1 385 ? -19.560 -34.277 -11.013 1.00 69.50 385 GLU A C 1
ATOM 3162 O O . GLU A 1 385 ? -19.011 -33.178 -11.019 1.00 69.50 385 GLU A O 1
ATOM 3167 N N . ASP A 1 386 ? -19.164 -35.291 -11.785 1.00 69.81 386 ASP A N 1
ATOM 3168 C CA . ASP A 1 386 ? -17.993 -35.271 -12.664 1.00 69.81 386 ASP A CA 1
ATOM 3169 C C . ASP A 1 386 ? -18.275 -34.668 -14.059 1.00 69.81 386 ASP A C 1
ATOM 3171 O O . ASP A 1 386 ? -17.376 -34.626 -14.901 1.00 69.81 386 ASP A O 1
ATOM 3175 N N . TYR A 1 387 ? -19.508 -34.216 -14.336 1.00 74.12 387 TYR A N 1
ATOM 3176 C CA . TYR A 1 387 ? -19.902 -33.643 -15.631 1.00 74.12 387 TYR A CA 1
ATOM 3177 C C . TYR A 1 387 ? -20.289 -32.168 -15.508 1.00 74.12 387 TYR A C 1
ATOM 3179 O O . TYR A 1 387 ? -20.967 -31.753 -14.564 1.00 74.12 387 TYR A O 1
ATOM 3187 N N . GLU A 1 388 ? -19.947 -31.367 -16.519 1.00 76.06 388 GLU A N 1
ATOM 3188 C CA . GLU A 1 388 ? -20.394 -29.979 -16.569 1.00 76.06 388 GLU A CA 1
ATOM 3189 C C . GLU A 1 388 ? -21.907 -29.911 -16.845 1.00 76.06 388 GLU A C 1
ATOM 3191 O O . GLU A 1 388 ? -22.386 -30.152 -17.954 1.00 76.06 388 GLU A O 1
ATOM 3196 N N . LEU A 1 389 ? -22.689 -29.566 -15.816 1.00 66.81 389 LEU A N 1
ATOM 3197 C CA . LEU A 1 389 ? -24.158 -29.579 -15.870 1.00 66.81 389 LEU A CA 1
ATOM 3198 C C . LEU A 1 389 ? -24.754 -28.661 -16.953 1.00 66.81 389 LEU A C 1
ATOM 3200 O O . LEU A 1 389 ? -25.902 -28.859 -17.355 1.00 66.81 389 LEU A O 1
ATOM 3204 N N . SER A 1 390 ? -24.002 -27.654 -17.406 1.00 72.31 390 SER A N 1
ATOM 3205 C CA . SER A 1 390 ? -24.400 -26.710 -18.459 1.00 72.31 390 SER A CA 1
ATOM 3206 C C . SER A 1 390 ? -24.484 -27.370 -19.844 1.00 72.31 390 SER A C 1
ATOM 3208 O O . SER A 1 390 ? -25.258 -26.921 -20.690 1.00 72.31 390 SER A O 1
ATOM 3210 N N . GLU A 1 391 ? -23.731 -28.449 -20.061 1.00 75.94 391 GLU A N 1
ATOM 3211 C CA . GLU A 1 391 ? -23.621 -29.142 -21.346 1.00 75.94 391 GLU A CA 1
ATOM 3212 C C . GLU A 1 391 ? -24.588 -30.331 -21.465 1.00 75.94 391 GLU A C 1
ATOM 3214 O O . GLU A 1 391 ? -24.777 -30.901 -22.545 1.00 75.94 391 GLU A O 1
ATOM 3219 N N . ILE A 1 392 ? -25.247 -30.699 -20.363 1.00 77.25 392 ILE A N 1
ATOM 3220 C CA . ILE A 1 392 ? -26.178 -31.823 -20.305 1.00 77.25 392 ILE A CA 1
ATOM 3221 C C . ILE A 1 392 ? -27.541 -31.423 -20.875 1.00 77.25 392 ILE A C 1
ATOM 3223 O O . ILE A 1 392 ? -28.230 -30.529 -20.383 1.00 77.25 392 ILE A O 1
ATOM 3227 N N . THR A 1 393 ? -27.991 -32.174 -21.877 1.00 80.62 393 THR A N 1
ATOM 3228 C CA . THR A 1 393 ? -29.363 -32.107 -22.390 1.00 80.62 393 THR A CA 1
ATOM 3229 C C . THR A 1 393 ? -30.221 -33.203 -21.760 1.00 80.62 393 THR A C 1
ATOM 3231 O O . THR A 1 393 ? -29.775 -34.339 -21.607 1.00 80.62 393 THR A O 1
ATOM 3234 N N . TRP A 1 394 ? -31.475 -32.887 -21.426 1.00 75.94 394 TRP A N 1
ATOM 3235 C CA . TRP A 1 394 ? -32.399 -33.813 -20.763 1.00 75.94 394 TRP A CA 1
ATOM 3236 C C . TRP A 1 394 ? -33.517 -34.271 -21.699 1.00 75.94 394 TRP A C 1
ATOM 3238 O O . TRP A 1 394 ? -34.266 -33.456 -22.236 1.00 75.94 394 TRP A O 1
ATOM 3248 N N . SER A 1 395 ? -33.684 -35.587 -21.838 1.00 78.25 395 SER A N 1
ATOM 3249 C CA . SER A 1 395 ? -34.754 -36.203 -22.632 1.00 78.25 395 SER A CA 1
ATOM 3250 C C . SER A 1 395 ? -35.730 -36.967 -21.738 1.00 78.25 395 SER A C 1
ATOM 3252 O O . SER A 1 395 ? -35.317 -37.814 -20.951 1.00 78.25 395 SER A O 1
ATOM 3254 N N . TYR A 1 396 ? -37.033 -36.696 -21.843 1.00 76.38 396 TYR A N 1
ATOM 3255 C CA . TYR A 1 396 ? -38.058 -37.411 -21.069 1.00 76.38 396 TYR A CA 1
ATOM 3256 C C . TYR A 1 396 ? -38.160 -38.876 -21.513 1.00 76.38 396 TYR A C 1
ATOM 3258 O O . TYR A 1 396 ? -38.338 -39.147 -22.700 1.00 76.38 396 TYR A O 1
ATOM 3266 N N . VAL A 1 397 ? -38.091 -39.816 -20.565 1.00 77.81 397 VAL A N 1
ATOM 3267 C CA . VAL A 1 397 ? -38.136 -41.267 -20.842 1.00 77.81 397 VAL A CA 1
ATOM 3268 C C . VAL A 1 397 ? -39.341 -41.985 -20.219 1.00 77.81 397 VAL A C 1
ATOM 3270 O O . VAL A 1 397 ? -39.478 -43.194 -20.388 1.00 77.81 397 VAL A O 1
ATOM 3273 N N . GLY A 1 398 ? -40.244 -41.267 -19.540 1.00 71.31 398 GLY A N 1
ATOM 3274 C CA . GLY A 1 398 ? -41.489 -41.817 -18.982 1.00 71.31 398 GLY A CA 1
ATOM 3275 C C . GLY A 1 398 ? -41.667 -41.539 -17.489 1.00 71.31 398 GLY A C 1
ATOM 3276 O O . GLY A 1 398 ? -40.967 -40.705 -16.927 1.00 71.31 398 GLY A O 1
ATOM 3277 N N . ASN A 1 399 ? -42.612 -42.226 -16.840 1.00 65.44 399 ASN A N 1
ATOM 3278 C CA . ASN A 1 399 ? -42.850 -42.149 -15.388 1.00 65.44 399 ASN A CA 1
ATOM 3279 C C . ASN A 1 399 ? -42.173 -43.305 -14.640 1.00 65.44 399 ASN A C 1
ATOM 3281 O O . ASN A 1 399 ? -42.288 -44.455 -15.116 1.00 65.44 399 ASN A O 1
#

Organism: NCBI:txid652676

Radius of gyration: 26.33 Å; chains: 1; bounding box: 71×71×59 Å

Secondary structure (DSSP, 8-state):
-HHHHHHHHHHHHHHHHHHHHHBTTTB-BTTB--HHHHHHHHHHHHHHHTSS-GGGHHHHHHHHHHHHHHHHHHIIIII--HHHHHHHHHHHHHHHHHHHHHHHHTTTTSSSTT---HHHHHHHHHHHHHTT-HHHHHHHHHHHHHHHHH-EEE-TTSPEEE-TTTT--TT-HHHHHHHHHHHHHHT----GGGS---S--TTHHHHHHTTT---HHHHHHHHHHHHHHHHHT-PPPSSTT---TT-STTTTT--HHHHHHHHHHHHTT----SS-SSGGGGSHHHHHHHT--SPPPPPS--TTHHHHHHHHHHH-GGGGS-----S----------------SSSSEEEEE--TTSTTHHHHTT-TT-EEEEETTTEEE-SS-TTS-TTT-EEEEEE-